Protein AF-A0AAV6NSJ4-F1 (afdb_monomer)

Organism: NCBI:txid37648

Solvent-accessible surface area (backbone atoms only — not comparable to full-atom values): 29567 Å² total; per-residue (Å²): 134,87,83,81,86,82,89,82,91,80,90,87,89,85,90,86,87,88,85,89,84,79,82,75,82,72,80,71,81,74,77,79,74,58,82,88,46,75,85,36,77,64,42,54,44,36,53,59,32,41,49,58,20,31,51,95,70,47,42,53,66,62,48,46,54,51,54,50,51,59,40,48,75,68,72,38,49,75,47,80,44,69,83,37,95,93,40,57,28,42,37,37,39,46,83,24,80,37,73,88,47,57,11,41,35,40,46,32,44,61,38,28,70,63,81,65,58,91,73,31,93,56,57,46,45,65,29,51,66,46,96,91,36,40,26,33,13,59,29,35,69,44,30,49,43,58,52,47,28,54,54,50,15,50,47,58,38,47,76,69,70,57,77,40,39,20,24,38,35,35,43,38,27,25,45,50,84,83,64,16,63,65,23,48,50,46,44,71,70,35,70,69,46,62,73,56,43,66,54,36,35,41,26,64,50,45,52,16,66,45,82,33,25,42,38,25,32,30,40,17,36,47,28,40,38,39,38,39,15,45,26,72,57,44,58,50,91,58,92,68,86,66,27,2,56,60,40,42,51,56,22,52,51,54,47,48,53,53,30,48,59,37,49,48,37,35,75,71,66,78,36,57,79,34,70,34,59,45,60,43,84,72,48,76,50,67,61,41,80,48,99,90,50,62,46,83,62,43,42,30,37,45,22,39,39,33,30,48,32,32,42,21,42,88,56,62,67,65,60,51,55,47,42,40,48,70,66,46,26,26,60,94,54,45,24,41,72,47,80,45,74,68,67,73,62,42,21,88,85,72,43,59,35,60,30,69,85,45,87,91,27,64,67,42,52,45,47,55,48,19,36,45,76,60,73,45,44,73,48,77,75,38,50,35,74,52,70,64,67,52,56,57,43,25,30,73,71,33,45,38,42,20,45,32,64,29,38,64,27,72,77,33,73,90,48,73,67,18,46,34,41,50,70,40,53,56,48,25,19,52,39,42,36,32,34,53,52,43,60,29,56,60,73,78,70,74,89,78,60,86,87,70,84,75,80,79,78,77,77,75,85,85,83,77,90,77,83,89,82,82,63,84,68,53,64,58,52,52,57,50,52,56,55,60,60,66,75,71,75,78,92,82,84,86,84,86,90,80,85,75,69,66,68,66,58,56,56,59,57,50,54,56,52,53,52,53,35,50,76,68,69,76,105

pLDDT: mean 83.37, std 24.89, range [26.81, 98.94]

InterPro domains:
  IPR002933 Peptidase M20 [PF01546] (105-437)
  IPR010159 N-acyl-L-amino-acid amidohydrolase [TIGR01880] (36-442)
  IPR011650 Peptidase M20, dimerisation domain [PF07687] (223-327)
  IPR052083 Aminoacylase-1 peptidase M20A [PTHR45892] (25-443)

Sequence (523 aa):
MANFRLHCRLFSLAVFLFLFSFSLSFSHSQYDDDESDQNSPISRFQHYLRIKTAHPDPDYASAVSFLESQALEIGLHTKILEFVPGKPLLLVTWNGLNPSLPSILLNSHMDSVPAEPSKWLYPPFSAVRTSDGKIFARGSQDDKCIAIQYLEAIRNLRSRNFVPDRTIHISYVPDEEIGGFDGAAKFVLSKEFKELNVGFMMDEGQASPGDEFRVFYADRSPWGLIIRAEGTPGHGSRMYDNSAMENLMKSVEIISKFRESQFDMVKAGEAANSEVISVNPVFVNAGIPSPTGFVMNMQPSEAEAGFDLRIPPTADPDAIRRRIVEEWAPARRNLTSQIIEKGPIRDYLGRPLLTMTNDSNPWWSVFKTAISDAGGKLSRPEILASTTDARFMRQLAIPVLGFSPMSNTPILLHEHNEFLKDTVFLRGIKIYESIISALSSFVADASLHPTKKMGLVIAGPPETYHSVAADQNSQALLKHFQRILAIHNKPQSSGGLQWLALRRMKQKGFAAECEKLRENGEL

Secondary structure (DSSP, 8-state):
------------S--SS-SS--------------GGGTTSHHHHHHHHHHS--BTTS--HHHHHHHHHHHHHHTT-EEEEEEEETTEEEEEEEE--S-TTSPEEEEEEE--B----GGG-SS-TTS-EEPTTSEEE-TTSSSSHHHHHHHHHHHHHHHHTT---SS-EEEEEES-GGGTSTTTHHHHHHSHHHHHTTEEEEEE-----SSSSBPEEEEEPEEEEEEEEEE---EETTS--TT-HHHHHHHHHHHHHHHHHHHHHHHHTTSS-TTTS-EEEEEEEEES-EETTEE-TTEE-SEEEEEEEEEE-TTS-HHHHHHHIIIIIS-GGGTEEEEEEE-S-SB-TTS-BSB---STT-HHHHHHHHHHHHTT--B---EEESS--THHHHHHTT--EEEE---TT----TTSTT-EEEHHHHHHHHHHHHHHHHHHHH----GGG----------PPPPPS-------THHHHHHHHHHHHHHTS----------SSSHHHHHHHHHHHHHHHHHHTT--

Structure (mmCIF, N/CA/C/O backbone):
data_AF-A0AAV6NSJ4-F1
#
_entry.id   AF-A0AAV6NSJ4-F1
#
loop_
_atom_site.group_PDB
_atom_site.id
_atom_site.type_symbol
_atom_site.label_atom_id
_atom_site.label_alt_id
_atom_site.label_comp_id
_atom_site.label_asym_id
_atom_site.label_entity_id
_atom_site.label_seq_id
_atom_site.pdbx_PDB_ins_code
_atom_site.Cartn_x
_atom_site.Cartn_y
_atom_site.Cartn_z
_atom_site.occupancy
_atom_site.B_iso_or_equiv
_atom_site.auth_seq_id
_atom_site.auth_comp_id
_atom_site.auth_asym_id
_atom_site.auth_atom_id
_atom_site.pdbx_PDB_model_num
ATOM 1 N N . MET A 1 1 ? -13.122 90.593 -29.651 1.00 34.59 1 MET A N 1
ATOM 2 C CA . MET A 1 1 ? -11.679 90.866 -29.800 1.00 34.59 1 MET A CA 1
ATOM 3 C C . MET A 1 1 ? -11.181 91.515 -28.519 1.00 34.59 1 MET A C 1
ATOM 5 O O . MET A 1 1 ? -11.802 92.468 -28.085 1.00 34.59 1 MET A O 1
ATOM 9 N N . ALA A 1 2 ? -10.089 90.970 -27.978 1.00 35.41 2 ALA A N 1
ATOM 10 C CA . ALA A 1 2 ? -9.140 91.568 -27.033 1.00 35.41 2 ALA A CA 1
ATOM 11 C C . ALA A 1 2 ? -9.579 91.961 -25.595 1.00 35.41 2 ALA A C 1
ATOM 13 O O . ALA A 1 2 ? -10.384 92.855 -25.378 1.00 35.41 2 ALA A O 1
ATOM 14 N N . ASN A 1 3 ? -8.830 91.363 -24.655 1.00 34.59 3 ASN A N 1
ATOM 15 C CA . ASN A 1 3 ? -8.268 91.931 -23.418 1.00 34.59 3 ASN A CA 1
ATOM 16 C C . ASN A 1 3 ? -9.013 91.829 -22.065 1.00 34.59 3 ASN A C 1
ATOM 18 O O . ASN A 1 3 ? -9.871 92.626 -21.725 1.00 34.59 3 ASN A O 1
ATOM 22 N N . PHE A 1 4 ? -8.512 90.882 -21.254 1.00 34.06 4 PHE A N 1
ATOM 23 C CA . PHE A 1 4 ? -7.755 91.113 -20.005 1.00 34.06 4 PHE A CA 1
ATOM 24 C C . PHE A 1 4 ? -8.428 91.808 -18.795 1.00 34.06 4 PHE A C 1
ATOM 26 O O . PHE A 1 4 ? -8.601 93.017 -18.800 1.00 34.06 4 PHE A O 1
ATOM 33 N N . ARG A 1 5 ? -8.539 91.024 -17.696 1.00 36.09 5 ARG A N 1
ATOM 34 C CA . ARG A 1 5 ? -8.570 91.386 -16.247 1.00 36.09 5 ARG A CA 1
ATOM 35 C C . ARG A 1 5 ? -9.778 92.255 -15.811 1.00 36.09 5 ARG A C 1
ATOM 37 O O . ARG A 1 5 ? -10.100 93.236 -16.443 1.00 36.09 5 ARG A O 1
ATOM 44 N N . LEU A 1 6 ? -10.496 92.019 -14.709 1.00 31.27 6 LEU A N 1
ATOM 45 C CA . LEU A 1 6 ? -10.024 91.825 -13.340 1.00 31.27 6 LEU A CA 1
ATOM 46 C C . LEU A 1 6 ? -11.241 91.544 -12.403 1.00 31.27 6 LEU A C 1
ATOM 48 O O . LEU A 1 6 ? -12.200 92.301 -12.408 1.00 31.27 6 LEU A O 1
ATOM 52 N N . HIS A 1 7 ? -11.126 90.507 -11.561 1.00 32.59 7 HIS A N 1
ATOM 53 C CA . HIS A 1 7 ? -11.713 90.328 -10.211 1.00 32.59 7 HIS A CA 1
ATOM 54 C C . HIS A 1 7 ? -13.239 90.171 -9.998 1.00 32.59 7 HIS A C 1
ATOM 56 O O . HIS A 1 7 ? -13.977 91.142 -9.905 1.00 32.59 7 HIS A O 1
ATOM 62 N N . CYS A 1 8 ? -13.640 88.959 -9.592 1.00 29.94 8 CYS A N 1
ATOM 63 C CA . CYS A 1 8 ? -14.343 88.782 -8.316 1.00 29.94 8 CYS A CA 1
ATOM 64 C C . CYS A 1 8 ? -13.943 87.451 -7.669 1.00 29.94 8 CYS A C 1
ATOM 66 O O . CYS A 1 8 ? -14.082 86.378 -8.247 1.00 29.94 8 CYS A O 1
ATOM 68 N N . ARG A 1 9 ? -13.366 87.570 -6.471 1.00 37.28 9 ARG A N 1
ATOM 69 C CA . ARG A 1 9 ? -13.017 86.483 -5.560 1.00 37.28 9 ARG A CA 1
ATOM 70 C C . ARG A 1 9 ? -14.305 85.909 -4.980 1.00 37.28 9 ARG A C 1
ATOM 72 O O . ARG A 1 9 ? -15.087 86.689 -4.455 1.00 37.28 9 ARG A O 1
ATOM 79 N N . LEU A 1 10 ? -14.465 84.591 -5.030 1.00 35.31 10 LEU A N 1
ATOM 80 C CA . LEU A 1 10 ? -15.089 83.706 -4.032 1.00 35.31 10 LEU A CA 1
ATOM 81 C C . LEU A 1 10 ? -15.206 82.318 -4.682 1.00 35.31 10 LEU A C 1
ATOM 83 O O . LEU A 1 10 ? -15.460 82.230 -5.875 1.00 35.31 10 LEU A O 1
ATOM 87 N N . PHE A 1 11 ? -15.013 81.262 -3.891 1.00 36.12 11 PHE A N 1
ATOM 88 C CA . PHE A 1 11 ? -15.000 79.839 -4.273 1.00 36.12 11 PHE A CA 1
ATOM 89 C C . PHE A 1 11 ? -13.683 79.267 -4.815 1.00 36.12 11 PHE A C 1
ATOM 91 O O . PHE A 1 11 ? -13.569 78.832 -5.954 1.00 36.12 11 PHE A O 1
ATOM 98 N N . SER A 1 12 ? -12.704 79.147 -3.919 1.00 35.31 12 SER A N 1
ATOM 99 C CA . SER A 1 12 ? -11.845 77.959 -3.894 1.00 35.31 12 SER A CA 1
ATOM 100 C C . SER A 1 12 ? -11.351 77.725 -2.469 1.00 35.31 12 SER A C 1
ATOM 102 O O . SER A 1 12 ? -10.347 78.299 -2.059 1.00 35.31 12 SER A O 1
ATOM 104 N N . LEU A 1 13 ? -12.113 76.948 -1.691 1.00 36.00 13 LEU A N 1
ATOM 105 C CA . LEU A 1 13 ? -11.605 76.173 -0.553 1.00 36.00 13 LEU A CA 1
ATOM 106 C C . LEU A 1 13 ? -12.641 75.105 -0.140 1.00 36.00 13 LEU A C 1
ATOM 108 O O . LEU A 1 13 ? -13.248 75.185 0.920 1.00 36.00 13 LEU A O 1
ATOM 112 N N . ALA A 1 14 ? -12.906 74.133 -1.017 1.00 38.50 14 ALA A N 1
ATOM 113 C CA . ALA A 1 14 ? -13.708 72.948 -0.679 1.00 38.50 14 ALA A CA 1
ATOM 114 C C . ALA A 1 14 ? -13.436 71.776 -1.646 1.00 38.50 14 ALA A C 1
ATOM 116 O O . ALA A 1 14 ? -14.364 71.212 -2.212 1.00 38.50 14 ALA A O 1
ATOM 117 N N . VAL A 1 15 ? -12.162 71.436 -1.898 1.00 41.00 15 VAL A N 1
ATOM 118 C CA . VAL A 1 15 ? -11.783 70.259 -2.724 1.00 41.00 15 VAL A CA 1
ATOM 119 C C . VAL A 1 15 ? -10.664 69.427 -2.068 1.00 41.00 15 VAL A C 1
ATOM 121 O O . VAL A 1 15 ? -9.891 68.753 -2.728 1.00 41.00 15 VAL A O 1
ATOM 124 N N . PHE A 1 16 ? -10.567 69.423 -0.740 1.00 37.34 16 PHE A N 1
ATOM 125 C CA . PHE A 1 16 ? -9.654 68.518 -0.030 1.00 37.34 16 PHE A CA 1
ATOM 126 C C . PHE A 1 16 ? -10.329 68.011 1.241 1.00 37.34 16 PHE A C 1
ATOM 128 O O . PHE A 1 16 ? -10.097 68.562 2.306 1.00 37.34 16 PHE A O 1
ATOM 135 N N . LEU A 1 17 ? -11.241 67.040 1.093 1.00 34.94 17 LEU A N 1
ATOM 136 C CA . LEU A 1 17 ? -11.725 66.095 2.123 1.00 34.94 17 LEU A CA 1
ATOM 137 C C . LEU A 1 17 ? -12.932 65.315 1.565 1.00 34.94 17 LEU A C 1
ATOM 139 O O . LEU A 1 17 ? -14.053 65.471 2.029 1.00 34.94 17 LEU A O 1
ATOM 143 N N . PHE A 1 18 ? -12.731 64.511 0.518 1.00 33.16 18 PHE A N 1
ATOM 144 C CA . PHE A 1 18 ? -13.742 63.532 0.081 1.00 33.16 18 PHE A CA 1
ATOM 145 C C . PHE A 1 18 ? -13.090 62.319 -0.600 1.00 33.16 18 PHE A C 1
ATOM 147 O O . PHE A 1 18 ? -13.441 61.920 -1.702 1.00 33.16 18 PHE A O 1
ATOM 154 N N . LEU A 1 19 ? -12.088 61.742 0.062 1.00 39.81 19 LEU A N 1
ATOM 155 C CA . LEU A 1 19 ? -11.528 60.430 -0.258 1.00 39.81 19 LEU A CA 1
ATOM 156 C C . LEU A 1 19 ? -11.140 59.777 1.070 1.00 39.81 19 LEU A C 1
ATOM 158 O O . LEU A 1 19 ? -10.073 60.093 1.578 1.00 39.81 19 LEU A O 1
ATOM 162 N N . PHE A 1 20 ? -12.046 58.974 1.644 1.00 42.75 20 PHE A N 1
ATOM 163 C CA . PHE A 1 20 ? -11.822 57.806 2.526 1.00 42.75 20 PHE A CA 1
ATOM 164 C C . PHE A 1 20 ? -13.039 57.547 3.432 1.00 42.75 20 PHE A C 1
ATOM 166 O O . PHE A 1 20 ? -12.993 57.786 4.634 1.00 42.75 20 PHE A O 1
ATOM 173 N N . SER A 1 21 ? -14.149 57.054 2.874 1.00 39.16 21 SER A N 1
ATOM 174 C CA . SER A 1 21 ? -15.141 56.253 3.625 1.00 39.16 21 SER A CA 1
ATOM 175 C C . SER A 1 21 ? -16.057 55.512 2.641 1.00 39.16 21 SER A C 1
ATOM 177 O O . SER A 1 21 ? -17.214 55.860 2.447 1.00 39.16 21 SER A O 1
ATOM 179 N N . PHE A 1 22 ? -15.519 54.499 1.964 1.00 35.50 22 PHE A N 1
ATOM 180 C CA . PHE A 1 22 ? -16.344 53.471 1.326 1.00 35.50 22 PHE A CA 1
ATOM 181 C C . PHE A 1 22 ? -15.925 52.138 1.938 1.00 35.50 22 PHE A C 1
ATOM 183 O O . PHE A 1 22 ? -15.050 51.435 1.438 1.00 35.50 22 PHE A O 1
ATOM 190 N N . SER A 1 23 ? -16.482 51.851 3.111 1.00 33.50 23 SER A N 1
ATOM 191 C CA . SER A 1 23 ? -16.451 50.525 3.712 1.00 33.50 23 SER A CA 1
ATOM 192 C C . SER A 1 23 ? -17.255 49.592 2.811 1.00 33.50 23 SER A C 1
ATOM 194 O O . SER A 1 23 ? -18.483 49.582 2.854 1.00 33.50 23 SER A O 1
ATOM 196 N N . LEU A 1 24 ? -16.555 48.832 1.965 1.00 34.19 24 LEU A N 1
ATOM 197 C CA . LEU A 1 24 ? -17.108 47.621 1.376 1.00 34.19 24 LEU A CA 1
ATOM 198 C C . LEU A 1 24 ? -17.441 46.665 2.524 1.00 34.19 24 LEU A C 1
ATOM 200 O O . LEU A 1 24 ? -16.547 46.121 3.170 1.00 34.19 24 LEU A O 1
ATOM 204 N N . SER A 1 25 ? -18.730 46.448 2.758 1.00 31.14 25 SER A N 1
ATOM 205 C CA . SER A 1 25 ? -19.222 45.276 3.469 1.00 31.14 25 SER A CA 1
ATOM 206 C C . SER A 1 25 ? -18.908 44.045 2.618 1.00 31.14 25 SER A C 1
ATOM 208 O O . SER A 1 25 ? -19.702 43.630 1.781 1.00 31.14 25 SER A O 1
ATOM 210 N N . PHE A 1 26 ? -17.716 43.481 2.798 1.00 33.16 26 PHE A N 1
ATOM 211 C CA . PHE A 1 26 ? -17.466 42.095 2.433 1.00 33.16 26 PHE A CA 1
ATOM 212 C C . PHE A 1 26 ? -18.262 41.241 3.418 1.00 33.16 26 PHE A C 1
ATOM 214 O O . PHE A 1 26 ? -17.913 41.156 4.595 1.00 33.16 26 PHE A O 1
ATOM 221 N N . SER A 1 27 ? -19.346 40.627 2.950 1.00 32.28 27 SER A N 1
ATOM 222 C CA . SER A 1 27 ? -19.932 39.472 3.620 1.00 32.28 27 SER A CA 1
ATOM 223 C C . SER A 1 27 ? -18.871 38.373 3.639 1.00 32.28 27 SER A C 1
ATOM 225 O O . SER A 1 27 ? -18.702 37.640 2.669 1.00 32.28 27 SER A O 1
ATOM 227 N N . HIS A 1 28 ? -18.106 38.299 4.728 1.00 34.16 28 HIS A N 1
ATOM 228 C CA . HIS A 1 28 ? -17.447 37.063 5.118 1.00 34.16 28 HIS A CA 1
ATOM 229 C C . HIS A 1 28 ? -18.562 36.026 5.250 1.00 34.16 28 HIS A C 1
ATOM 231 O O . HIS A 1 28 ? -19.435 36.181 6.105 1.00 34.16 28 HIS A O 1
ATOM 237 N N . SER A 1 29 ? -18.568 34.997 4.398 1.00 32.06 29 SER A N 1
ATOM 238 C CA . SER A 1 29 ? -19.269 33.772 4.762 1.00 32.06 29 SER A CA 1
ATOM 239 C C . SER A 1 29 ? -18.525 33.234 5.975 1.00 32.06 29 SER A C 1
ATOM 241 O O . SER A 1 29 ? -17.437 32.668 5.864 1.00 32.06 29 SER A O 1
ATOM 243 N N . GLN A 1 30 ? -19.074 33.534 7.139 1.00 32.44 30 GLN A N 1
ATOM 244 C CA . GLN A 1 30 ? -18.747 32.890 8.386 1.00 32.44 30 GLN A CA 1
ATOM 245 C C . GLN A 1 30 ? -19.006 31.400 8.135 1.00 32.44 30 GLN A C 1
ATOM 247 O O . GLN A 1 30 ? -20.148 30.978 7.974 1.00 32.44 30 GLN A O 1
ATOM 252 N N . TYR A 1 31 ? -17.933 30.636 7.921 1.00 39.75 31 TYR A N 1
ATOM 253 C CA . TYR A 1 31 ? -18.001 29.195 8.092 1.00 39.75 31 TYR A CA 1
ATOM 254 C C . TYR A 1 31 ? -18.308 29.021 9.573 1.00 39.75 31 TYR A C 1
ATOM 256 O O . TYR A 1 31 ? -17.450 29.281 10.415 1.00 39.75 31 TYR A O 1
ATOM 264 N N . ASP A 1 32 ? -19.568 28.722 9.871 1.00 34.66 32 ASP A N 1
ATOM 265 C CA . ASP A 1 32 ? -19.995 28.258 11.181 1.00 34.66 32 ASP A CA 1
ATOM 266 C C . ASP A 1 32 ? -19.288 26.918 11.431 1.00 34.66 32 ASP A C 1
ATOM 268 O O . ASP A 1 32 ? -19.808 25.849 11.116 1.00 34.66 32 ASP A O 1
ATOM 272 N N . ASP A 1 33 ? -18.055 26.982 11.940 1.00 41.09 33 ASP A N 1
ATOM 273 C CA . ASP A 1 33 ? -17.472 25.890 12.709 1.00 41.09 33 ASP A CA 1
ATOM 274 C C . ASP A 1 33 ? -18.319 25.792 13.981 1.00 41.09 33 ASP A C 1
ATOM 276 O O . ASP A 1 33 ? -18.127 26.527 14.950 1.00 41.09 33 ASP A O 1
ATOM 280 N N . ASP A 1 34 ? -19.332 24.933 13.925 1.00 40.84 34 ASP A N 1
ATOM 281 C CA . ASP A 1 34 ? -20.149 24.534 15.061 1.00 40.84 34 ASP A CA 1
ATOM 282 C C . ASP A 1 34 ? -19.202 24.090 16.196 1.00 40.84 34 ASP A C 1
ATOM 284 O O . ASP A 1 34 ? -18.501 23.079 16.086 1.00 40.84 34 ASP A O 1
ATOM 288 N N . GLU A 1 35 ? -19.126 24.868 17.285 1.00 43.84 35 GLU A N 1
ATOM 289 C CA . GLU A 1 35 ? -18.256 24.607 18.448 1.00 43.84 35 GLU A CA 1
ATOM 290 C C . GLU A 1 35 ? -18.490 23.210 19.063 1.00 43.84 35 GLU A C 1
ATOM 292 O O . GLU A 1 35 ? -17.653 22.715 19.820 1.00 43.84 35 GLU A O 1
ATOM 297 N N . SER A 1 36 ? -19.590 22.537 18.707 1.00 47.50 36 SER A N 1
ATOM 298 C CA . SER A 1 36 ? -19.893 21.164 19.111 1.00 47.50 36 SER A CA 1
ATOM 299 C C . SER A 1 36 ? -19.074 20.069 18.393 1.00 47.50 36 SER A C 1
ATOM 301 O O . SER A 1 36 ? -19.059 18.933 18.872 1.00 47.50 36 SER A O 1
ATOM 303 N N . ASP A 1 37 ? -18.343 20.380 17.310 1.00 58.97 37 ASP A N 1
ATOM 304 C CA . ASP A 1 37 ? -17.641 19.390 16.463 1.00 58.97 37 ASP A CA 1
ATOM 305 C C . ASP A 1 37 ? -16.122 19.276 16.738 1.00 58.97 37 ASP A C 1
ATOM 307 O O . ASP A 1 37 ? -15.435 18.434 16.157 1.00 58.97 37 ASP A O 1
ATOM 311 N N . GLN A 1 38 ? -15.548 20.078 17.649 1.00 65.06 38 GLN A N 1
ATOM 312 C CA . GLN A 1 38 ? -14.081 20.156 17.800 1.00 65.06 38 GLN A CA 1
ATOM 313 C C . GLN A 1 38 ? -13.405 18.842 18.234 1.00 65.06 38 GLN A C 1
ATOM 315 O O . GLN A 1 38 ? -12.221 18.650 17.956 1.00 65.06 38 GLN A O 1
ATOM 320 N N . ASN A 1 39 ? -14.139 17.900 18.833 1.00 84.31 39 ASN A N 1
ATOM 321 C CA . ASN A 1 39 ? -13.609 16.596 19.247 1.00 84.31 39 ASN A CA 1
ATOM 322 C C . ASN A 1 39 ? -14.351 15.404 18.616 1.00 84.31 39 ASN A C 1
ATOM 324 O O . ASN A 1 39 ? -14.533 14.362 19.258 1.00 84.31 39 ASN A O 1
ATOM 328 N N . SER A 1 40 ? -14.808 15.532 17.372 1.00 96.00 40 SER A N 1
ATOM 329 C CA . SER A 1 40 ? -15.401 14.416 16.636 1.00 96.00 40 SER A CA 1
ATOM 330 C C . SER A 1 40 ? -14.346 13.549 15.932 1.00 96.00 40 SER A C 1
ATOM 332 O O . SER A 1 40 ? -13.199 13.965 15.745 1.00 96.00 40 SER A O 1
ATOM 334 N N . PRO A 1 41 ? -14.710 12.329 15.489 1.00 98.00 41 PRO A N 1
ATOM 335 C CA . PRO A 1 41 ? -13.838 11.534 14.626 1.00 98.00 41 PRO A CA 1
ATOM 336 C C . PRO A 1 41 ? -13.416 12.286 13.353 1.00 98.00 41 PRO A C 1
ATOM 338 O O . PRO A 1 41 ? -12.306 12.097 12.860 1.00 98.00 41 PRO A O 1
ATOM 341 N N . ILE A 1 42 ? -14.290 13.156 12.829 1.00 98.44 42 ILE A N 1
ATOM 342 C CA . ILE A 1 42 ? -14.028 13.950 11.625 1.00 98.44 42 ILE A CA 1
ATOM 343 C C . ILE A 1 42 ? -13.006 15.051 11.904 1.00 98.44 42 ILE A C 1
ATOM 345 O O . ILE A 1 42 ? -12.067 15.200 11.121 1.00 98.44 42 ILE A O 1
ATOM 349 N N . SER A 1 43 ? -13.120 15.771 13.025 1.00 98.00 43 SER A N 1
ATOM 350 C CA . SER A 1 43 ? -12.156 16.824 13.364 1.00 98.00 43 SER A CA 1
ATOM 351 C C . SER A 1 43 ? -10.747 16.257 13.578 1.00 98.00 43 SER A C 1
ATOM 353 O O . SER A 1 43 ? -9.772 16.822 13.074 1.00 98.00 43 SER A O 1
ATOM 355 N N . ARG A 1 44 ? -10.629 15.089 14.230 1.00 98.44 44 ARG A N 1
ATOM 356 C CA . ARG A 1 44 ? -9.356 14.364 14.393 1.00 98.44 44 ARG A CA 1
ATOM 357 C C . ARG A 1 44 ? -8.776 13.903 13.060 1.00 98.44 44 ARG A C 1
ATOM 359 O O . ARG A 1 44 ? -7.577 14.055 12.833 1.00 98.44 44 ARG A O 1
ATOM 366 N N . PHE A 1 45 ? -9.618 13.406 12.157 1.00 98.75 45 PHE A N 1
ATOM 367 C CA . PHE A 1 45 ? -9.185 13.038 10.812 1.00 98.75 45 PHE A CA 1
ATOM 368 C C . PHE A 1 45 ? -8.680 14.248 10.018 1.00 98.75 45 PHE A C 1
ATOM 370 O O . PHE A 1 45 ? -7.574 14.213 9.481 1.00 98.75 45 PHE A O 1
ATOM 377 N N . GLN A 1 46 ? -9.422 15.358 10.012 1.00 98.75 46 GLN A N 1
ATOM 378 C CA . GLN A 1 46 ? -8.985 16.595 9.362 1.00 98.75 46 GLN A CA 1
ATOM 379 C C . GLN A 1 46 ? -7.693 17.151 9.973 1.00 98.75 46 GLN A C 1
ATOM 381 O O . GLN A 1 46 ? -6.852 17.660 9.236 1.00 98.75 46 GLN A O 1
ATOM 386 N N . HIS A 1 47 ? -7.503 17.047 11.294 1.00 98.62 47 HIS A N 1
ATOM 387 C CA . HIS A 1 47 ? -6.243 17.424 11.937 1.00 98.62 47 HIS A CA 1
ATOM 388 C C . HIS A 1 47 ? -5.088 16.597 11.369 1.00 98.62 47 HIS A C 1
ATOM 390 O O . HIS A 1 47 ? -4.107 17.168 10.894 1.00 98.62 47 HIS A O 1
ATOM 396 N N . TYR A 1 48 ? -5.219 15.269 11.342 1.00 98.81 48 TYR A N 1
ATOM 397 C CA . TYR A 1 48 ? -4.142 14.407 10.863 1.00 98.81 48 TYR A CA 1
ATOM 398 C C . TYR A 1 48 ? -3.804 14.634 9.380 1.00 98.81 48 TYR A C 1
ATOM 400 O O . TYR A 1 48 ? -2.631 14.642 8.996 1.00 98.81 48 TYR A O 1
ATOM 408 N N . LEU A 1 49 ? -4.819 14.907 8.555 1.00 98.81 49 LEU A N 1
ATOM 409 C CA . LEU A 1 49 ? -4.659 15.260 7.140 1.00 98.81 49 LEU A CA 1
ATOM 410 C C . LEU A 1 49 ? -3.903 16.579 6.918 1.00 98.81 49 LEU A C 1
ATOM 412 O O . LEU A 1 49 ? -3.229 16.734 5.902 1.00 98.81 49 LEU A O 1
ATOM 416 N N . ARG A 1 50 ? -3.987 17.528 7.858 1.00 98.75 50 ARG A N 1
ATOM 417 C CA . ARG A 1 50 ? -3.264 18.809 7.769 1.00 98.75 50 ARG A CA 1
ATOM 418 C C . ARG A 1 50 ? -1.777 18.688 8.074 1.00 98.75 50 ARG A C 1
ATOM 420 O O . ARG A 1 50 ? -1.005 19.563 7.686 1.00 98.75 50 ARG A O 1
ATOM 427 N N . ILE A 1 51 ? -1.360 17.613 8.741 1.00 98.75 51 ILE A N 1
ATOM 428 C CA . ILE A 1 51 ? 0.056 17.345 8.987 1.00 98.75 51 ILE A CA 1
ATOM 429 C C . ILE A 1 51 ? 0.691 16.899 7.669 1.00 98.75 51 ILE A C 1
ATOM 431 O O . ILE A 1 51 ? 0.310 15.882 7.092 1.00 98.75 51 ILE A O 1
ATOM 435 N N . LYS A 1 52 ? 1.655 17.665 7.160 1.00 98.31 52 LYS A N 1
ATOM 436 C CA . LYS A 1 52 ? 2.256 17.410 5.849 1.00 98.31 52 LYS A CA 1
ATOM 437 C C . LYS A 1 52 ? 3.341 16.335 5.946 1.00 98.31 52 LYS A C 1
ATOM 439 O O . LYS A 1 52 ? 4.506 16.639 6.169 1.00 98.31 52 LYS A O 1
ATOM 444 N N . THR A 1 53 ? 2.966 15.088 5.695 1.00 98.25 53 THR A N 1
ATOM 445 C CA . THR A 1 53 ? 3.882 13.936 5.633 1.00 98.25 53 THR A CA 1
ATOM 446 C C . THR A 1 53 ? 4.172 13.494 4.198 1.00 98.25 53 THR A C 1
ATOM 448 O O . THR A 1 53 ? 4.409 12.320 3.942 1.00 98.25 53 THR A O 1
ATOM 451 N N . ALA A 1 54 ? 4.130 14.418 3.237 1.00 98.19 54 ALA A N 1
ATOM 452 C CA . ALA A 1 54 ? 4.435 14.089 1.850 1.00 98.19 54 ALA A CA 1
ATOM 453 C C . ALA A 1 54 ? 5.936 14.138 1.563 1.00 98.19 54 ALA A C 1
ATOM 455 O O . ALA A 1 54 ? 6.616 15.086 1.967 1.00 98.19 54 ALA A O 1
ATOM 456 N N . HIS A 1 55 ? 6.423 13.159 0.802 1.00 97.75 55 HIS A N 1
ATOM 457 C CA . HIS A 1 55 ? 7.806 13.128 0.321 1.00 97.75 55 HIS A CA 1
ATOM 458 C C . HIS A 1 55 ? 8.159 14.377 -0.511 1.00 97.75 55 HIS A C 1
ATOM 460 O O . HIS A 1 55 ? 7.279 14.979 -1.139 1.00 97.75 55 HIS A O 1
ATOM 466 N N . PRO A 1 56 ? 9.442 14.789 -0.549 1.00 96.94 56 PRO A N 1
ATOM 467 C CA . PRO A 1 56 ? 10.617 14.139 0.052 1.00 96.94 56 PRO A CA 1
ATOM 468 C C . PRO A 1 56 ? 10.879 14.483 1.530 1.00 96.94 56 PRO A C 1
ATOM 470 O O . PRO A 1 56 ? 11.752 13.869 2.134 1.00 96.94 56 PRO A O 1
ATOM 473 N N . ASP A 1 57 ? 10.137 15.432 2.109 1.00 96.50 57 ASP A N 1
ATOM 474 C CA . ASP A 1 57 ? 10.383 15.968 3.457 1.00 96.50 57 ASP A CA 1
ATOM 475 C C . ASP A 1 57 ? 9.156 15.769 4.374 1.00 96.50 57 ASP A C 1
ATOM 477 O O . ASP A 1 57 ? 8.488 16.745 4.740 1.00 96.50 57 ASP A O 1
ATOM 481 N N . PRO A 1 58 ? 8.793 14.519 4.714 1.00 97.81 58 PRO A N 1
ATOM 482 C CA . PRO A 1 58 ? 7.627 14.236 5.542 1.00 97.81 58 PRO A CA 1
ATOM 483 C C . PRO A 1 58 ? 7.805 14.743 6.9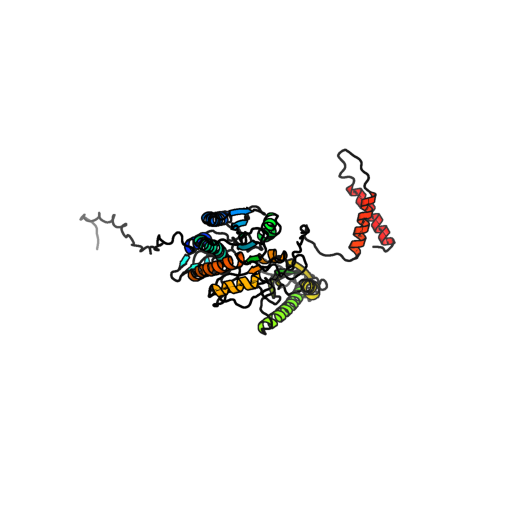84 1.00 97.81 58 PRO A C 1
ATOM 485 O O . PRO A 1 58 ? 8.789 14.431 7.654 1.00 97.81 58 PRO A O 1
ATOM 488 N N . ASP A 1 59 ? 6.813 15.469 7.512 1.00 98.50 59 ASP A N 1
ATOM 489 C CA . ASP A 1 59 ? 6.753 15.868 8.926 1.00 98.50 59 ASP A CA 1
ATOM 490 C C . ASP A 1 59 ? 6.306 14.702 9.828 1.00 98.50 59 ASP A C 1
ATOM 492 O O . ASP A 1 59 ? 5.204 14.679 10.391 1.00 98.50 59 ASP A O 1
ATOM 496 N N . TYR A 1 60 ? 7.169 13.690 9.946 1.00 98.56 60 TYR A N 1
ATOM 497 C CA . TYR A 1 60 ? 6.914 12.531 10.800 1.00 98.56 60 TYR A CA 1
ATOM 498 C C . TYR A 1 60 ? 6.838 12.898 12.285 1.00 98.56 60 TYR A C 1
ATOM 500 O O . TYR A 1 60 ? 6.111 12.249 13.032 1.00 98.56 60 TYR A O 1
ATOM 508 N N . ALA A 1 61 ? 7.556 13.934 12.729 1.00 98.38 61 ALA A N 1
ATOM 509 C CA . ALA A 1 61 ? 7.566 14.344 14.130 1.00 98.38 61 ALA A CA 1
ATOM 510 C C . ALA A 1 61 ? 6.173 14.799 14.590 1.00 98.38 61 ALA A C 1
ATOM 512 O O . ALA A 1 61 ? 5.669 14.307 15.604 1.00 98.38 61 ALA A O 1
ATOM 513 N N . SER A 1 62 ? 5.517 15.673 13.819 1.00 98.69 62 SER A N 1
ATOM 514 C CA . SER A 1 62 ? 4.144 16.096 14.113 1.00 98.69 62 SER A CA 1
ATOM 515 C C . SER A 1 62 ? 3.155 14.937 13.993 1.00 98.69 62 SER A C 1
ATOM 517 O O . SER A 1 62 ? 2.251 14.821 14.819 1.00 98.69 62 SER A O 1
ATOM 519 N N . ALA A 1 63 ? 3.331 14.052 13.005 1.00 98.75 63 ALA A N 1
ATOM 520 C CA . ALA A 1 63 ? 2.463 12.889 12.818 1.00 98.75 63 ALA A CA 1
ATOM 521 C C . ALA A 1 63 ? 2.522 11.923 14.010 1.00 98.75 63 ALA A C 1
ATOM 523 O O . ALA A 1 63 ? 1.479 11.561 14.555 1.00 98.75 63 ALA A O 1
ATOM 524 N N . VAL A 1 64 ? 3.731 11.563 14.453 1.00 98.88 64 VAL A N 1
ATOM 525 C CA . VAL A 1 64 ? 3.952 10.715 15.630 1.00 98.88 64 VAL A CA 1
ATOM 526 C C . VAL A 1 64 ? 3.399 11.383 16.881 1.00 98.88 64 VAL A C 1
ATOM 528 O O . VAL A 1 64 ? 2.655 10.740 17.614 1.00 98.88 64 VAL A O 1
ATOM 531 N N . SER A 1 65 ? 3.690 12.669 17.103 1.00 98.81 65 SER A N 1
ATOM 532 C CA . SER A 1 65 ? 3.185 13.400 18.272 1.00 98.81 65 SER A CA 1
ATOM 533 C C . SER A 1 65 ? 1.654 13.419 18.319 1.00 98.81 65 SER A C 1
ATOM 535 O O . SER A 1 65 ? 1.060 13.154 19.367 1.00 98.81 65 SER A O 1
ATOM 537 N N . PHE A 1 66 ? 1.005 13.668 17.178 1.00 98.81 66 PHE A N 1
ATOM 538 C CA . PHE A 1 66 ? -0.448 13.640 17.077 1.00 98.81 66 PHE A CA 1
ATOM 539 C C . PHE A 1 66 ? -1.000 12.241 17.380 1.00 98.81 66 PHE A C 1
ATOM 541 O O . PHE A 1 66 ? -1.790 12.097 18.311 1.00 98.81 66 PHE A O 1
ATOM 548 N N . LEU A 1 67 ? -0.565 11.205 16.658 1.00 98.88 67 LEU A N 1
ATOM 549 C CA . LEU A 1 67 ? -1.078 9.838 16.820 1.00 98.88 67 LEU A CA 1
ATOM 550 C C . LEU A 1 67 ? -0.802 9.266 18.218 1.00 98.88 67 LEU A C 1
ATOM 552 O O . LEU A 1 67 ? -1.667 8.605 18.796 1.00 98.88 67 LEU A O 1
ATOM 556 N N . GLU A 1 68 ? 0.369 9.554 18.788 1.00 98.81 68 GLU A N 1
ATOM 557 C CA . GLU A 1 68 ? 0.711 9.182 20.159 1.00 98.81 68 GLU A CA 1
ATOM 558 C C . GLU A 1 68 ? -0.239 9.846 21.158 1.00 98.81 68 GLU A C 1
ATOM 560 O O . GLU A 1 68 ? -0.787 9.155 22.016 1.00 98.81 68 GLU A O 1
ATOM 565 N N . SER A 1 69 ? -0.516 11.148 21.014 1.00 98.62 69 SER A N 1
ATOM 566 C CA . SER A 1 69 ? -1.472 11.837 21.891 1.00 98.62 69 SER A CA 1
ATOM 567 C C . SER A 1 69 ? -2.863 11.194 21.844 1.00 98.62 69 SER A C 1
ATOM 569 O O . SER A 1 69 ? -3.471 10.970 22.890 1.00 98.62 69 SER A O 1
ATOM 571 N N . GLN A 1 70 ? -3.331 10.815 20.648 1.00 98.62 70 GLN A N 1
ATOM 572 C CA . GLN A 1 70 ? -4.629 10.168 20.458 1.00 98.62 70 GLN A CA 1
ATOM 573 C C . GLN A 1 70 ? -4.682 8.777 21.098 1.00 98.62 70 GLN A C 1
ATOM 575 O O . GLN A 1 70 ? -5.695 8.409 21.689 1.00 98.62 70 GLN A O 1
ATOM 580 N N . ALA A 1 71 ? -3.596 8.006 21.007 1.00 98.81 71 ALA A N 1
ATOM 581 C CA . ALA A 1 71 ? -3.484 6.689 21.625 1.00 98.81 71 ALA A CA 1
ATOM 582 C C . ALA A 1 71 ? -3.413 6.761 23.162 1.00 98.81 71 ALA A C 1
ATOM 584 O O . ALA A 1 71 ? -4.082 5.985 23.853 1.00 98.81 71 ALA A O 1
ATOM 585 N N . LEU A 1 72 ? -2.632 7.701 23.704 1.00 98.62 72 LEU A N 1
ATOM 586 C CA . LEU A 1 72 ? -2.492 7.909 25.148 1.00 98.62 72 LEU A CA 1
ATOM 587 C C . LEU A 1 72 ? -3.808 8.367 25.788 1.00 98.62 72 LEU A C 1
ATOM 589 O O . LEU A 1 72 ? -4.160 7.886 26.865 1.00 98.62 72 LEU A O 1
ATOM 593 N N . GLU A 1 73 ? -4.569 9.233 25.113 1.00 97.56 73 GLU A N 1
ATOM 594 C CA . GLU A 1 73 ? -5.877 9.720 25.575 1.00 97.56 73 GLU A CA 1
ATOM 595 C C . GLU A 1 73 ? -6.871 8.575 25.843 1.00 97.56 73 GLU A C 1
ATOM 597 O O . GLU A 1 73 ? -7.648 8.624 26.795 1.00 97.56 73 GLU A O 1
ATOM 602 N N . ILE A 1 74 ? -6.816 7.506 25.042 1.00 97.25 74 ILE A N 1
ATOM 603 C CA . ILE A 1 74 ? -7.670 6.318 25.201 1.00 97.25 74 ILE A CA 1
ATOM 604 C C . ILE A 1 74 ? -7.018 5.211 26.040 1.00 97.25 74 ILE A C 1
ATOM 606 O O . ILE A 1 74 ? -7.551 4.103 26.126 1.00 97.25 74 ILE A O 1
ATOM 610 N N . GLY A 1 75 ? -5.896 5.504 26.704 1.00 97.56 75 GLY A N 1
ATOM 611 C CA . GLY A 1 75 ? -5.233 4.603 27.645 1.00 97.56 75 GLY A CA 1
ATOM 612 C C . GLY A 1 75 ? -4.524 3.421 26.983 1.00 97.56 75 GLY A C 1
ATOM 613 O O . GLY A 1 75 ? -4.558 2.312 27.527 1.00 97.56 75 GLY A O 1
ATOM 614 N N . LEU A 1 76 ? -3.933 3.633 25.804 1.00 98.56 76 LEU A N 1
ATOM 615 C CA . LEU A 1 76 ? -3.047 2.670 25.145 1.00 98.56 76 LEU A CA 1
ATOM 616 C C . LEU A 1 76 ? -1.581 2.951 25.478 1.00 98.56 76 LEU A C 1
ATOM 618 O O . LEU A 1 76 ? -1.212 4.063 25.849 1.00 98.56 76 LEU A O 1
ATOM 622 N N . HIS A 1 77 ? -0.736 1.933 25.330 1.00 98.50 77 HIS A N 1
ATOM 623 C CA . HIS A 1 77 ? 0.709 2.076 25.499 1.00 98.50 77 HIS A CA 1
ATOM 624 C C . HIS A 1 77 ? 1.368 2.432 24.170 1.00 98.50 77 HIS A C 1
ATOM 626 O O . HIS A 1 77 ? 1.001 1.861 23.145 1.00 98.50 77 HIS A O 1
ATOM 632 N N . THR A 1 78 ? 2.365 3.313 24.189 1.00 98.81 78 THR A N 1
ATOM 633 C CA . THR A 1 78 ? 3.109 3.725 22.994 1.00 98.81 78 THR A CA 1
ATOM 634 C C . THR A 1 78 ? 4.603 3.449 23.138 1.00 98.81 78 THR A C 1
ATOM 636 O O . THR A 1 78 ? 5.155 3.432 24.241 1.00 98.81 78 THR A O 1
ATOM 639 N N . LYS A 1 79 ? 5.265 3.189 22.010 1.00 98.62 79 LYS A N 1
ATOM 640 C CA . LYS A 1 79 ? 6.721 3.104 21.890 1.00 98.62 79 LYS A CA 1
ATOM 641 C C . LYS A 1 79 ? 7.132 3.638 20.524 1.00 98.62 79 LYS A C 1
ATOM 643 O O . LYS A 1 79 ? 6.658 3.146 19.506 1.00 98.62 79 LYS A O 1
ATOM 648 N N . ILE A 1 80 ? 8.044 4.600 20.506 1.00 98.69 80 ILE A N 1
ATOM 649 C CA . ILE A 1 80 ? 8.657 5.095 19.271 1.00 98.69 80 ILE A CA 1
ATOM 650 C C . ILE A 1 80 ? 9.921 4.271 19.010 1.00 98.69 80 ILE A C 1
ATOM 652 O O . ILE A 1 80 ? 10.764 4.114 19.896 1.00 98.69 80 ILE A O 1
ATOM 656 N N . LEU A 1 81 ? 10.031 3.711 17.810 1.00 98.38 81 LEU A N 1
ATOM 657 C CA . LEU A 1 81 ? 11.198 2.987 17.316 1.00 98.38 81 LEU A CA 1
ATOM 658 C C . LEU A 1 81 ? 11.826 3.783 16.178 1.00 98.38 81 LEU A C 1
ATOM 660 O O . LEU A 1 81 ? 11.116 4.350 15.358 1.00 98.38 81 LEU A O 1
ATOM 664 N N . GLU A 1 82 ? 13.150 3.799 16.094 1.00 96.62 82 GLU A N 1
ATOM 665 C CA . GLU A 1 82 ? 13.857 4.496 15.022 1.00 96.62 82 GLU A CA 1
ATOM 666 C C . GLU A 1 82 ? 14.986 3.602 14.506 1.00 96.62 82 GLU A C 1
ATOM 668 O O . GLU A 1 82 ? 16.004 3.402 15.169 1.00 96.62 82 GLU A O 1
ATOM 673 N N . PHE A 1 83 ? 14.778 3.009 13.327 1.00 97.00 83 PHE A N 1
ATOM 674 C CA . PHE A 1 83 ? 15.773 2.151 12.671 1.00 97.00 83 PHE A CA 1
ATOM 675 C C . PHE A 1 83 ? 16.693 2.939 11.735 1.00 97.00 83 PHE A C 1
ATOM 677 O O . PHE A 1 83 ? 17.789 2.480 11.403 1.00 97.00 83 PHE A O 1
ATOM 684 N N . VAL A 1 84 ? 16.238 4.115 11.301 1.00 97.38 84 VAL A N 1
ATOM 685 C CA . VAL A 1 84 ? 16.986 5.084 10.500 1.00 97.38 84 VAL A CA 1
ATOM 686 C C . VAL A 1 84 ? 16.703 6.476 11.051 1.00 97.38 84 VAL A C 1
ATOM 688 O O . VAL A 1 84 ? 15.531 6.792 11.253 1.00 97.38 84 VAL A O 1
ATOM 691 N N . PRO A 1 85 ? 17.736 7.314 11.261 1.00 96.94 85 PRO A N 1
ATOM 692 C CA . PRO A 1 85 ? 17.544 8.680 11.728 1.00 96.94 85 PRO A CA 1
ATOM 693 C C . PRO A 1 85 ? 16.533 9.458 10.875 1.00 96.94 85 PRO A C 1
ATOM 695 O O . PRO A 1 85 ? 16.649 9.491 9.649 1.00 96.94 85 PRO A O 1
ATOM 698 N N . GLY A 1 86 ? 15.565 10.096 11.527 1.00 95.88 86 GLY A N 1
ATOM 699 C CA . GLY A 1 86 ? 14.505 10.886 10.903 1.00 95.88 86 GLY A CA 1
ATOM 700 C C . GLY A 1 86 ? 13.297 10.082 10.417 1.00 95.88 86 GLY A C 1
ATOM 701 O O . GLY A 1 86 ? 12.380 10.680 9.862 1.00 95.88 86 GLY A O 1
ATOM 702 N N . LYS A 1 87 ? 13.265 8.758 10.620 1.00 97.69 87 LYS A N 1
ATOM 703 C CA . LYS A 1 87 ? 12.181 7.868 10.166 1.00 97.69 87 LYS A CA 1
ATOM 704 C C . LYS A 1 87 ? 11.622 7.060 11.343 1.00 97.69 87 LYS A C 1
ATOM 706 O O . LYS A 1 87 ? 11.948 5.877 11.495 1.00 97.69 87 LYS A O 1
ATOM 711 N N . PRO A 1 88 ? 10.832 7.698 12.224 1.00 98.31 88 PRO A N 1
ATOM 712 C CA . PRO A 1 88 ? 10.262 7.026 13.380 1.00 98.31 88 PRO A CA 1
ATOM 713 C C . PRO A 1 88 ? 9.126 6.082 12.970 1.00 98.31 88 PRO A C 1
ATOM 715 O O . PRO A 1 88 ? 8.355 6.369 12.060 1.00 98.31 88 PRO A O 1
ATOM 718 N N . LEU A 1 89 ? 8.990 4.984 13.704 1.00 98.69 89 LEU A N 1
ATOM 719 C CA . LEU A 1 89 ? 7.837 4.092 13.711 1.00 98.69 89 LEU A CA 1
ATOM 720 C C . LEU A 1 89 ? 7.163 4.216 15.078 1.00 98.69 89 LEU A C 1
ATOM 722 O O . LEU A 1 89 ? 7.800 3.985 16.107 1.00 98.69 89 LEU A O 1
ATOM 726 N N . LEU A 1 90 ? 5.876 4.561 15.102 1.00 98.88 90 LEU A N 1
ATOM 727 C CA . LEU A 1 90 ? 5.091 4.592 16.336 1.00 98.88 90 LEU A CA 1
ATOM 728 C C . LEU A 1 90 ? 4.349 3.264 16.505 1.00 98.88 90 LEU A C 1
ATOM 730 O O . LEU A 1 90 ? 3.462 2.924 15.726 1.00 98.88 90 LEU A O 1
ATOM 734 N N . LEU A 1 91 ? 4.713 2.519 17.545 1.00 98.94 91 LEU A N 1
ATOM 735 C CA . LEU A 1 91 ? 4.039 1.295 17.948 1.00 98.94 91 LEU A CA 1
ATOM 736 C C . LEU A 1 91 ? 3.055 1.604 19.078 1.00 98.94 91 LEU A C 1
ATOM 738 O O . LEU A 1 91 ? 3.457 2.063 20.147 1.00 98.94 91 LEU A O 1
ATOM 742 N N . VAL A 1 92 ? 1.779 1.298 18.869 1.00 98.94 92 VAL A N 1
ATOM 743 C CA . VAL A 1 92 ? 0.715 1.411 19.875 1.00 98.94 92 VAL A CA 1
ATOM 744 C C . VAL A 1 92 ? 0.270 0.016 20.299 1.00 98.94 92 VAL A C 1
ATOM 746 O O . VAL A 1 92 ? 0.186 -0.884 19.473 1.00 98.94 92 VAL A O 1
ATOM 749 N N . THR A 1 93 ? -0.010 -0.195 21.584 1.00 98.88 93 THR A N 1
ATOM 750 C CA . THR A 1 93 ? -0.399 -1.502 22.129 1.00 98.88 93 THR A CA 1
ATOM 751 C C . THR A 1 93 ? -1.631 -1.408 23.022 1.00 98.88 93 THR A C 1
ATOM 753 O O . THR A 1 93 ? -1.667 -0.643 23.989 1.00 98.88 93 THR A O 1
ATOM 756 N N . TRP A 1 94 ? -2.610 -2.264 22.729 1.00 98.56 94 TRP A N 1
ATOM 757 C CA . TRP A 1 94 ? -3.742 -2.588 23.585 1.00 98.56 94 TRP A CA 1
ATOM 758 C C . TRP A 1 94 ? -3.584 -4.014 24.120 1.00 98.56 94 TRP A C 1
ATOM 760 O O . TRP A 1 94 ? -3.768 -4.991 23.394 1.00 98.56 94 TRP A O 1
ATOM 770 N N . ASN A 1 95 ? -3.231 -4.134 25.400 1.00 97.81 95 ASN A N 1
ATOM 771 C CA . ASN A 1 95 ? -3.058 -5.433 26.049 1.00 97.81 95 ASN A CA 1
ATOM 772 C C . ASN A 1 95 ? -4.379 -6.211 26.108 1.00 97.81 95 ASN A C 1
ATOM 774 O O . ASN A 1 95 ? -5.393 -5.671 26.556 1.00 97.81 95 ASN A O 1
ATOM 778 N N . GLY A 1 96 ? -4.332 -7.476 25.685 1.00 96.81 96 GLY A N 1
ATOM 779 C CA . GLY A 1 96 ? -5.444 -8.411 25.825 1.00 96.81 96 GLY A CA 1
ATOM 780 C C . GLY A 1 96 ? -5.411 -9.186 27.139 1.00 96.81 96 GLY A C 1
ATOM 781 O O . GLY A 1 96 ? -4.427 -9.152 27.881 1.00 96.81 96 GLY A O 1
ATOM 782 N N . LEU A 1 97 ? -6.491 -9.916 27.417 1.00 96.94 97 LEU A N 1
ATOM 783 C CA . LEU A 1 97 ? -6.630 -10.751 28.616 1.00 96.94 97 LEU A CA 1
ATOM 784 C C . LEU A 1 97 ? -5.674 -11.952 28.629 1.00 96.94 97 LEU A C 1
ATOM 786 O O . LEU A 1 97 ? -5.326 -12.450 29.700 1.00 96.94 97 LEU A O 1
ATOM 790 N N . ASN A 1 98 ? -5.243 -12.423 27.458 1.00 95.38 98 ASN A N 1
ATOM 791 C CA . ASN A 1 98 ? -4.405 -13.604 27.314 1.00 95.38 98 ASN A CA 1
ATOM 792 C C . ASN A 1 98 ? -3.179 -13.328 26.418 1.00 95.38 98 ASN A C 1
ATOM 794 O O . ASN A 1 98 ? -3.166 -13.697 25.240 1.00 95.38 98 ASN A O 1
ATOM 798 N N . PRO A 1 99 ? -2.107 -12.725 26.968 1.00 87.75 99 PRO A N 1
ATOM 799 C CA . PRO A 1 99 ? -0.917 -12.329 26.205 1.00 87.75 99 PRO A CA 1
ATOM 800 C C . PRO A 1 99 ? -0.096 -13.509 25.654 1.00 87.75 99 PRO A C 1
ATOM 802 O O . PRO A 1 99 ? 0.859 -13.300 24.913 1.00 87.75 99 PRO A O 1
ATOM 805 N N . SER A 1 100 ? -0.441 -14.754 26.009 1.00 91.25 100 SER A N 1
ATOM 806 C CA . SER A 1 100 ? 0.184 -15.951 25.431 1.00 91.25 100 SER A CA 1
ATOM 807 C C . SER A 1 100 ? -0.323 -16.275 24.020 1.00 91.25 100 SER A C 1
ATOM 809 O O . SER A 1 100 ? 0.347 -16.986 23.267 1.00 91.25 100 SER A O 1
ATOM 811 N N . LEU A 1 101 ? -1.500 -15.758 23.653 1.00 95.75 101 LEU A N 1
ATOM 812 C CA . LEU A 1 101 ? -2.055 -15.916 22.318 1.00 95.75 101 LEU A CA 1
ATOM 813 C C . LEU A 1 101 ? -1.270 -15.064 21.306 1.00 95.75 101 LEU A C 1
ATOM 815 O O . LEU A 1 101 ? -0.860 -13.952 21.640 1.00 95.75 101 LEU A O 1
ATOM 819 N N . PRO A 1 102 ? -1.102 -15.534 20.054 1.00 97.19 102 PRO A N 1
ATOM 820 C CA . PRO A 1 102 ? -0.589 -14.688 18.982 1.00 97.19 102 PRO A CA 1
ATOM 821 C C . PRO A 1 102 ? -1.401 -13.395 18.839 1.00 97.19 102 PRO A C 1
ATOM 823 O O . PRO A 1 102 ? -2.636 -13.448 18.824 1.00 97.19 102 PRO A O 1
ATOM 826 N N . SER A 1 103 ? -0.715 -12.259 18.752 1.00 98.31 103 SER A N 1
ATOM 827 C CA . SER A 1 103 ? -1.319 -10.927 18.689 1.00 98.31 103 SER A CA 1
ATOM 828 C C . SER A 1 103 ? -1.846 -10.593 17.290 1.00 98.31 103 SER A C 1
ATOM 830 O O . SER A 1 103 ? -1.521 -11.264 16.302 1.00 98.31 103 SER A O 1
ATOM 832 N N . ILE A 1 104 ? -2.670 -9.547 17.220 1.00 98.56 104 ILE A N 1
ATOM 833 C CA . ILE A 1 104 ? -3.120 -8.931 15.967 1.00 98.56 104 ILE A CA 1
ATOM 834 C C . ILE A 1 104 ? -2.328 -7.648 15.751 1.00 98.56 104 ILE A C 1
ATOM 836 O O . ILE A 1 104 ? -2.250 -6.826 16.664 1.00 98.56 104 ILE A O 1
ATOM 840 N N . LEU A 1 105 ? -1.784 -7.453 14.552 1.00 98.88 105 LEU A N 1
ATOM 841 C CA . LEU A 1 105 ? -1.204 -6.176 14.146 1.00 98.88 105 LEU A CA 1
ATOM 842 C C . LEU A 1 105 ? -2.124 -5.460 13.156 1.00 98.88 105 LEU A C 1
ATOM 844 O O . LEU A 1 105 ? -2.578 -6.048 12.178 1.00 98.88 105 LEU A O 1
ATOM 848 N N . LEU A 1 106 ? -2.374 -4.185 13.404 1.00 98.94 106 LEU A N 1
ATOM 849 C CA . LEU A 1 106 ? -3.025 -3.267 12.480 1.00 98.94 106 LEU A CA 1
ATOM 850 C C . LEU A 1 106 ? -1.934 -2.345 11.926 1.00 98.94 106 LEU A C 1
ATOM 852 O O . LEU A 1 106 ? -1.336 -1.588 12.686 1.00 98.94 106 LEU A O 1
ATOM 856 N N . ASN A 1 107 ? -1.613 -2.449 10.643 1.00 98.88 107 ASN A N 1
ATOM 857 C CA . ASN A 1 107 ? -0.585 -1.626 10.013 1.00 98.88 107 ASN A CA 1
ATOM 858 C C . 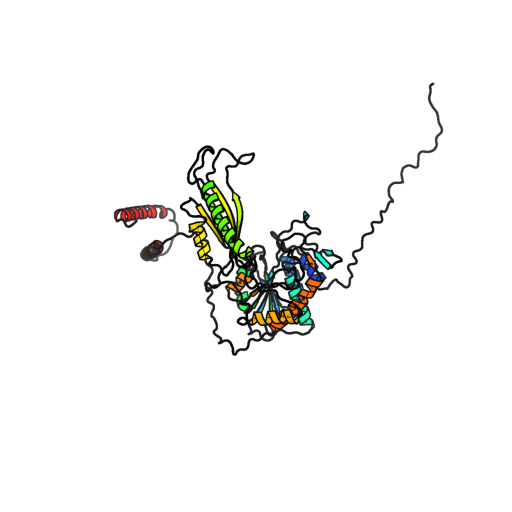ASN A 1 107 ? -1.222 -0.457 9.257 1.00 98.88 107 ASN A C 1
ATOM 860 O O . ASN A 1 107 ? -2.287 -0.617 8.661 1.00 98.88 107 ASN A O 1
ATOM 864 N N . SER A 1 108 ? -0.581 0.706 9.320 1.00 98.62 108 SER A N 1
ATOM 865 C CA . SER A 1 108 ? -0.892 1.882 8.505 1.00 98.62 108 SER A CA 1
ATOM 866 C C . SER A 1 108 ? 0.383 2.710 8.352 1.00 98.62 108 SER A C 1
ATOM 868 O O . SER A 1 108 ? 1.206 2.759 9.273 1.00 98.62 108 SER A O 1
ATOM 870 N N . HIS A 1 109 ? 0.584 3.346 7.205 1.00 98.69 109 HIS A N 1
ATOM 871 C CA . HIS A 1 109 ? 1.748 4.202 6.985 1.00 98.69 109 HIS A CA 1
ATOM 872 C C . HIS A 1 109 ? 1.428 5.674 7.257 1.00 98.69 109 HIS A C 1
ATOM 874 O O . HIS A 1 109 ? 0.273 6.101 7.277 1.00 98.69 109 HIS A O 1
ATOM 880 N N . MET A 1 110 ? 2.460 6.446 7.594 1.00 98.56 110 MET A N 1
ATOM 881 C CA . MET A 1 110 ? 2.308 7.862 7.942 1.00 98.56 110 MET A CA 1
ATOM 882 C C . MET A 1 110 ? 2.586 8.795 6.771 1.00 98.56 110 MET A C 1
ATOM 884 O O . MET A 1 110 ? 2.129 9.944 6.794 1.00 98.56 110 MET A O 1
ATOM 888 N N . ASP A 1 111 ? 3.410 8.362 5.822 1.00 98.56 111 ASP A N 1
ATOM 889 C CA . ASP A 1 111 ? 3.813 9.162 4.681 1.00 98.56 111 ASP A CA 1
ATOM 890 C C . ASP A 1 111 ? 2.725 9.263 3.616 1.00 98.56 111 ASP A C 1
ATOM 892 O O . ASP A 1 111 ? 1.610 8.781 3.754 1.00 98.56 111 ASP A O 1
ATOM 896 N N . SER A 1 112 ? 2.997 10.074 2.606 1.00 98.19 112 SER A N 1
ATOM 897 C CA . SER A 1 112 ? 2.133 10.209 1.443 1.00 98.19 112 SER A CA 1
ATOM 898 C C . SER A 1 112 ? 2.975 10.606 0.239 1.00 98.19 112 SER A C 1
ATOM 900 O O . SER A 1 112 ? 4.046 11.218 0.368 1.00 98.19 112 SER A O 1
ATOM 902 N N . VAL A 1 113 ? 2.487 10.313 -0.961 1.00 97.75 113 VAL A N 1
ATOM 903 C CA . VAL A 1 113 ? 3.106 10.849 -2.178 1.00 97.75 113 VAL A CA 1
ATOM 904 C C . VAL A 1 113 ? 3.006 12.385 -2.273 1.00 97.75 113 VAL A C 1
ATOM 906 O O . VAL A 1 113 ? 2.084 13.007 -1.723 1.00 97.75 113 VAL A O 1
ATOM 909 N N . PRO A 1 114 ? 3.907 13.033 -3.042 1.00 97.25 114 PRO A N 1
ATOM 910 C CA . PRO A 1 114 ? 3.793 14.449 -3.371 1.00 97.25 114 PRO A CA 1
ATOM 911 C C . PRO A 1 114 ? 2.434 14.831 -3.987 1.00 97.25 114 PRO A C 1
ATOM 913 O O . PRO A 1 114 ? 1.687 14.017 -4.540 1.00 97.25 114 PRO A O 1
ATOM 916 N N . ALA A 1 115 ? 2.125 16.125 -3.939 1.00 96.44 115 ALA A N 1
ATOM 917 C CA . ALA A 1 115 ? 0.961 16.707 -4.596 1.00 96.44 115 ALA A CA 1
ATOM 918 C C . ALA A 1 115 ? 1.373 17.954 -5.384 1.00 96.44 115 ALA A C 1
ATOM 920 O O . ALA A 1 115 ? 2.245 18.700 -4.944 1.00 96.44 115 ALA A O 1
ATOM 921 N N . GLU A 1 116 ? 0.727 18.195 -6.526 1.00 96.62 116 GLU A N 1
ATOM 922 C CA . GLU A 1 116 ? 0.912 19.392 -7.356 1.00 96.62 116 GLU A CA 1
ATOM 923 C C . GLU A 1 116 ? -0.167 20.435 -7.018 1.00 96.62 116 GLU A C 1
ATOM 925 O O . GLU A 1 116 ? -1.260 20.359 -7.578 1.00 96.62 116 GLU A O 1
ATOM 930 N N . PRO A 1 117 ? 0.073 21.418 -6.126 1.00 96.25 117 PRO A N 1
ATOM 931 C CA . PRO A 1 117 ? -1.014 22.210 -5.540 1.00 96.25 117 PRO A CA 1
ATOM 932 C C . PRO A 1 117 ? -1.857 22.984 -6.562 1.00 96.25 117 PRO A C 1
ATOM 934 O O . PRO A 1 117 ? -3.040 23.203 -6.333 1.00 96.25 117 PRO A O 1
ATOM 937 N N . SER A 1 118 ? -1.278 23.359 -7.707 1.00 97.38 118 SER A N 1
ATOM 938 C CA . SER A 1 118 ? -1.967 24.073 -8.791 1.00 97.38 118 SER A CA 1
ATOM 939 C C . SER A 1 118 ? -3.027 23.246 -9.523 1.00 97.38 118 SER A C 1
ATOM 941 O O . SER A 1 118 ? -3.861 23.819 -10.220 1.00 97.38 118 SER A O 1
ATOM 943 N N . LYS A 1 119 ? -3.002 21.916 -9.388 1.00 97.44 119 LYS A N 1
ATOM 944 C CA . LYS A 1 119 ? -3.966 20.997 -10.012 1.00 97.44 119 LYS A CA 1
ATOM 945 C C . LYS A 1 119 ? -5.075 20.550 -9.054 1.00 97.44 119 LYS A C 1
ATOM 947 O O . LYS A 1 119 ? -5.940 19.766 -9.443 1.00 97.44 119 LYS A O 1
ATOM 952 N N . TRP A 1 120 ? -5.056 21.036 -7.812 1.00 98.31 120 TRP A N 1
ATOM 953 C CA . TRP A 1 120 ? -6.061 20.709 -6.809 1.00 98.31 120 TRP A CA 1
ATOM 954 C C . TRP A 1 120 ? -7.112 21.814 -6.682 1.00 98.31 120 TRP A C 1
ATOM 956 O O . TRP A 1 120 ? -6.803 23.001 -6.723 1.00 98.31 120 TRP A O 1
ATOM 966 N N . LEU A 1 121 ? -8.360 21.406 -6.471 1.00 97.75 121 LEU A N 1
ATOM 967 C CA . LEU A 1 121 ? -9.498 22.274 -6.173 1.00 97.75 121 LEU A CA 1
ATOM 968 C C . LEU A 1 121 ? -9.326 22.984 -4.823 1.00 97.75 121 LEU A C 1
ATOM 970 O O . LEU A 1 121 ? -9.736 24.132 -4.672 1.00 97.75 121 LEU A O 1
ATOM 974 N N . TYR A 1 122 ? -8.696 22.307 -3.862 1.00 98.12 122 TYR A N 1
ATOM 975 C CA . TYR A 1 122 ? -8.367 22.822 -2.534 1.00 98.12 122 TYR A CA 1
ATOM 976 C C . TYR A 1 122 ? -6.908 22.492 -2.205 1.00 98.12 122 TYR A C 1
ATOM 978 O O . TYR A 1 122 ? -6.422 21.454 -2.657 1.00 98.12 122 TYR A O 1
ATOM 986 N N . PRO A 1 123 ? -6.193 23.308 -1.406 1.00 98.25 123 PRO A N 1
ATOM 987 C CA . PRO A 1 123 ? -4.812 23.000 -1.045 1.00 98.25 123 PRO A CA 1
ATOM 988 C C . PRO A 1 123 ? -4.689 21.568 -0.480 1.00 98.25 123 PRO A C 1
ATOM 990 O O . PRO A 1 123 ? -5.466 21.227 0.417 1.00 98.25 123 PRO A O 1
ATOM 993 N N . PRO A 1 124 ? -3.732 20.737 -0.943 1.00 98.06 124 PRO A N 1
ATOM 994 C CA . PRO A 1 124 ? -3.733 19.289 -0.680 1.00 98.06 124 PRO A CA 1
ATOM 995 C C . PRO A 1 124 ? -3.707 18.878 0.798 1.00 98.06 124 PRO A C 1
ATOM 997 O O . PRO A 1 124 ? -4.106 17.772 1.125 1.00 98.06 124 PRO A O 1
ATOM 1000 N N . PHE A 1 125 ? -3.265 19.760 1.696 1.00 98.31 125 PHE A N 1
ATOM 1001 C CA . PHE A 1 125 ? -3.182 19.511 3.143 1.00 98.31 125 PHE A CA 1
ATOM 1002 C C . PHE A 1 125 ? -4.093 20.453 3.944 1.00 98.31 125 PHE A C 1
ATOM 1004 O O . PHE A 1 125 ? -3.841 20.735 5.106 1.00 98.31 125 PHE A O 1
ATOM 1011 N N . SER A 1 126 ? -5.134 21.014 3.321 1.00 97.94 126 SER A N 1
ATOM 1012 C CA . SER A 1 126 ? -6.102 21.881 4.016 1.00 97.94 126 SER A CA 1
ATOM 1013 C C . SER A 1 126 ? -7.198 21.096 4.742 1.00 97.94 126 SER A C 1
ATOM 1015 O O . SER A 1 126 ? -7.776 21.600 5.712 1.00 97.94 126 SER A O 1
ATOM 1017 N N . ALA A 1 127 ? -7.461 19.862 4.291 1.00 98.19 127 ALA A N 1
ATOM 1018 C CA . ALA A 1 127 ? -8.553 19.014 4.759 1.00 98.19 127 ALA A CA 1
ATOM 1019 C C . ALA A 1 127 ? -9.919 19.716 4.675 1.00 98.19 127 ALA A C 1
ATOM 1021 O O . ALA A 1 127 ? -10.706 19.680 5.623 1.00 98.19 127 ALA A O 1
ATOM 1022 N N . VAL A 1 128 ? -10.195 20.398 3.556 1.00 98.19 128 VAL A N 1
ATOM 1023 C CA . VAL A 1 128 ? -11.474 21.093 3.345 1.00 98.19 128 VAL A CA 1
ATOM 1024 C C . VAL A 1 128 ? -12.602 20.071 3.282 1.00 98.19 128 VAL A C 1
ATOM 1026 O O . VAL A 1 128 ? -12.617 19.207 2.405 1.00 98.19 128 VAL A O 1
ATOM 1029 N N . ARG A 1 129 ? -13.563 20.200 4.201 1.00 98.19 129 ARG A N 1
ATOM 1030 C CA . ARG A 1 129 ? -14.825 19.463 4.176 1.00 98.19 129 ARG A CA 1
ATOM 1031 C C . ARG A 1 129 ? -15.873 20.304 3.461 1.00 98.19 129 ARG A C 1
ATOM 1033 O O . ARG A 1 129 ? -16.188 21.415 3.871 1.00 98.19 129 ARG A O 1
ATOM 1040 N N . THR A 1 130 ? -16.387 19.767 2.370 1.00 98.12 130 THR A N 1
ATOM 1041 C CA . THR A 1 130 ? -17.463 20.375 1.581 1.00 98.12 130 THR A CA 1
ATOM 1042 C C . THR A 1 130 ? -18.831 20.078 2.192 1.00 98.12 130 THR A C 1
ATOM 1044 O O . THR A 1 130 ? -18.976 19.171 3.013 1.00 98.12 130 THR A O 1
ATOM 1047 N N . SER A 1 131 ? -19.855 20.832 1.787 1.00 96.62 131 SER A N 1
ATOM 1048 C CA . SER A 1 131 ? -21.218 20.689 2.315 1.00 96.62 131 SER A CA 1
ATOM 1049 C C . SER A 1 131 ? -21.874 19.340 1.993 1.00 96.62 131 SER A C 1
ATOM 1051 O O . SER A 1 131 ? -22.772 18.922 2.717 1.00 96.62 131 SER A O 1
ATOM 1053 N N . ASP A 1 132 ? -21.423 18.633 0.949 1.00 96.44 132 ASP A N 1
ATOM 1054 C CA . ASP A 1 132 ? -21.853 17.262 0.630 1.00 96.44 132 ASP A CA 1
ATOM 1055 C C . ASP A 1 132 ? -21.027 16.179 1.357 1.00 96.44 132 ASP A C 1
ATOM 1057 O O . ASP A 1 132 ? -21.205 14.982 1.102 1.00 96.44 132 ASP A O 1
ATOM 1061 N N . GLY A 1 133 ? -20.154 16.592 2.281 1.00 97.50 133 GLY A N 1
ATOM 1062 C CA . GLY A 1 133 ? -19.413 15.729 3.195 1.00 97.50 133 GLY A CA 1
ATOM 1063 C C . GLY A 1 133 ? -18.068 15.230 2.669 1.00 97.50 133 GLY A C 1
ATOM 1064 O O . GLY A 1 133 ? -17.410 14.448 3.353 1.00 97.50 133 GLY A O 1
ATOM 1065 N N . LYS A 1 134 ? -17.615 15.638 1.476 1.00 98.69 134 LYS A N 1
ATOM 1066 C CA . LYS A 1 134 ? -16.289 15.230 0.973 1.00 98.69 134 LYS A CA 1
ATOM 1067 C C . LYS A 1 134 ? -15.188 16.017 1.668 1.00 98.69 134 LYS A C 1
ATOM 1069 O O . LYS A 1 134 ? -15.218 17.249 1.654 1.00 98.69 134 LYS A O 1
ATOM 1074 N N . ILE A 1 135 ? -14.211 15.306 2.220 1.00 98.75 135 ILE A N 1
ATOM 1075 C CA . ILE A 1 135 ? -13.014 15.874 2.837 1.00 98.75 135 ILE A CA 1
ATOM 1076 C C . ILE A 1 135 ? -11.869 15.740 1.836 1.00 98.75 135 ILE A C 1
ATOM 1078 O O . ILE A 1 135 ? -11.378 14.636 1.613 1.00 98.75 135 ILE A O 1
ATOM 1082 N N . PHE A 1 136 ? -11.473 16.852 1.220 1.00 98.75 136 PHE A N 1
ATOM 1083 C CA . PHE A 1 136 ? -10.395 16.896 0.233 1.00 98.75 136 PHE A CA 1
ATOM 1084 C C . PHE A 1 136 ? -9.043 17.052 0.922 1.00 98.75 136 PHE A C 1
ATOM 1086 O O . PHE A 1 136 ? -8.787 18.070 1.574 1.00 98.75 136 PHE A O 1
ATOM 1093 N N . ALA A 1 137 ? -8.180 16.054 0.753 1.00 98.62 137 ALA A N 1
ATOM 1094 C CA . ALA A 1 137 ? -6.788 16.097 1.175 1.00 98.62 137 ALA A CA 1
ATOM 1095 C C . ALA A 1 137 ? -5.996 14.924 0.587 1.00 98.62 137 ALA A C 1
ATOM 1097 O O . ALA A 1 137 ? -6.537 13.831 0.401 1.00 98.62 137 ALA A O 1
ATOM 1098 N N . ARG A 1 138 ? -4.694 15.134 0.382 1.00 98.69 138 ARG A N 1
ATOM 1099 C CA . ARG A 1 138 ? -3.734 14.046 0.199 1.00 98.69 138 ARG A CA 1
ATOM 1100 C C . ARG A 1 138 ? -3.715 13.187 1.466 1.00 98.69 138 ARG A C 1
ATOM 1102 O O . ARG A 1 138 ? -3.577 13.716 2.570 1.00 98.69 138 ARG A O 1
ATOM 1109 N N . GLY A 1 139 ? -3.865 11.881 1.286 1.00 98.00 139 GLY A N 1
ATOM 1110 C CA . GLY A 1 139 ? -3.954 10.893 2.357 1.00 98.00 139 GLY A CA 1
ATOM 1111 C C . GLY A 1 139 ? -5.348 10.698 2.942 1.00 98.00 139 GLY A C 1
ATOM 1112 O O . GLY A 1 139 ? -5.514 9.999 3.939 1.00 98.00 139 GLY A O 1
ATOM 1113 N N . SER A 1 140 ? -6.376 11.291 2.332 1.00 98.50 140 SER A N 1
ATOM 1114 C CA . SER A 1 140 ? -7.766 11.027 2.715 1.00 98.50 140 SER A CA 1
ATOM 1115 C C . SER A 1 140 ? -8.236 9.609 2.373 1.00 98.50 140 SER A C 1
ATOM 1117 O O . SER A 1 140 ? -9.178 9.135 3.001 1.00 98.50 140 SER A O 1
ATOM 1119 N N . GLN A 1 141 ? -7.578 8.928 1.438 1.00 98.44 141 GLN A N 1
ATOM 1120 C CA . GLN A 1 141 ? -7.724 7.508 1.122 1.00 98.44 141 GLN A CA 1
ATOM 1121 C C . GLN A 1 141 ? -6.454 6.700 1.440 1.00 98.44 141 GLN A C 1
ATOM 1123 O O . GLN A 1 141 ? -6.597 5.515 1.714 1.00 98.44 141 GLN A O 1
ATOM 1128 N N . ASP A 1 142 ? -5.262 7.317 1.411 1.00 98.19 142 ASP A N 1
ATOM 1129 C CA . ASP A 1 142 ? -3.961 6.615 1.432 1.00 98.19 142 ASP A CA 1
ATOM 1130 C C . ASP A 1 142 ? -2.874 7.324 2.283 1.00 98.19 142 ASP A C 1
ATOM 1132 O O . ASP A 1 142 ? -2.243 8.287 1.850 1.00 98.19 142 ASP A O 1
ATOM 1136 N N . ASP A 1 143 ? -2.653 6.948 3.541 1.00 97.62 143 ASP A N 1
ATOM 1137 C CA . ASP A 1 143 ? -3.423 5.950 4.303 1.00 97.62 143 ASP A CA 1
ATOM 1138 C C . ASP A 1 143 ? -3.955 6.496 5.639 1.00 97.62 143 ASP A C 1
ATOM 1140 O O . ASP A 1 143 ? -4.432 5.795 6.535 1.00 97.62 143 ASP A O 1
ATOM 1144 N N . LYS A 1 144 ? -3.967 7.825 5.773 1.00 98.69 144 LYS A N 1
ATOM 1145 C CA . LYS A 1 144 ? -4.322 8.497 7.031 1.00 98.69 144 LYS A CA 1
ATOM 1146 C C . LYS A 1 144 ? -5.743 8.216 7.504 1.00 98.69 144 LYS A C 1
ATOM 1148 O O . LYS A 1 144 ? -6.033 8.364 8.693 1.00 98.69 144 LYS A O 1
ATOM 1153 N N . CYS A 1 145 ? -6.642 7.837 6.597 1.00 98.50 145 CYS A N 1
ATOM 1154 C CA . CYS A 1 145 ? -7.992 7.440 6.974 1.00 98.50 145 CYS A CA 1
ATOM 1155 C C . CYS A 1 145 ? -7.996 6.168 7.826 1.00 98.50 145 CYS A C 1
ATOM 1157 O O . CYS A 1 145 ? -8.663 6.152 8.862 1.00 98.50 145 CYS A O 1
ATOM 1159 N N . ILE A 1 146 ? -7.204 5.157 7.459 1.00 98.56 146 ILE A N 1
ATOM 1160 C CA . ILE A 1 146 ? -7.115 3.891 8.185 1.00 98.56 146 ILE A CA 1
ATOM 1161 C C . ILE A 1 146 ? -6.500 4.128 9.563 1.00 98.56 146 ILE A C 1
ATOM 1163 O O . ILE A 1 146 ? -7.068 3.688 10.566 1.00 98.56 146 ILE A O 1
ATOM 1167 N N . ALA A 1 147 ? -5.414 4.906 9.634 1.00 98.69 147 ALA A N 1
ATOM 1168 C CA . ALA A 1 147 ? -4.754 5.247 10.892 1.00 98.69 147 ALA A CA 1
ATOM 1169 C C . ALA A 1 147 ? -5.732 5.792 11.949 1.00 98.69 147 ALA A C 1
ATOM 1171 O O . ALA A 1 147 ? -5.784 5.318 13.088 1.00 98.69 147 ALA A O 1
ATOM 1172 N N . ILE A 1 148 ? -6.566 6.763 11.562 1.00 98.81 148 ILE A N 1
ATOM 1173 C CA . ILE A 1 148 ? -7.553 7.346 12.478 1.00 98.81 148 ILE A CA 1
ATOM 1174 C C . ILE A 1 148 ? -8.712 6.385 12.726 1.00 98.81 148 ILE A C 1
ATOM 1176 O O . ILE A 1 148 ? -9.157 6.262 13.866 1.00 98.81 148 ILE A O 1
ATOM 1180 N N . GLN A 1 149 ? -9.184 5.656 11.713 1.00 98.88 149 GLN A N 1
ATOM 1181 C CA . GLN A 1 149 ? -10.266 4.691 11.899 1.00 98.88 149 GLN A CA 1
ATOM 1182 C C . GLN A 1 149 ? -9.912 3.584 12.900 1.00 98.88 149 GLN A C 1
ATOM 1184 O O . GLN A 1 149 ? -10.784 3.191 13.678 1.00 98.88 149 GLN A O 1
ATOM 1189 N N . TYR A 1 150 ? -8.657 3.124 12.948 1.00 98.88 150 TYR A N 1
ATOM 1190 C CA . TYR A 1 150 ? -8.202 2.177 13.969 1.00 98.88 150 TYR A CA 1
ATOM 1191 C C . TYR A 1 150 ? -8.311 2.751 15.384 1.00 98.88 150 TYR A C 1
ATOM 1193 O O . TYR A 1 150 ? -8.905 2.113 16.259 1.00 98.88 150 TYR A O 1
ATOM 1201 N N . LEU A 1 151 ? -7.794 3.961 15.618 1.00 98.88 151 LEU A N 1
ATOM 1202 C CA . LEU A 1 151 ? -7.873 4.604 16.936 1.00 98.88 151 LEU A CA 1
ATOM 1203 C C . LEU A 1 151 ? -9.320 4.865 17.353 1.00 98.88 151 LEU A C 1
ATOM 1205 O O . LEU A 1 151 ? -9.680 4.608 18.500 1.00 98.88 151 LEU A O 1
ATOM 1209 N N . GLU A 1 152 ? -10.169 5.308 16.428 1.00 98.88 152 GLU A N 1
ATOM 1210 C CA . GLU A 1 152 ? -11.585 5.560 16.697 1.00 98.88 152 GLU A CA 1
ATOM 1211 C C . GLU A 1 152 ? -12.376 4.282 16.980 1.00 98.88 152 GLU A C 1
ATOM 1213 O O . GLU A 1 152 ? -13.215 4.252 17.884 1.00 98.88 152 GLU A O 1
ATOM 1218 N N . ALA A 1 153 ? -12.090 3.197 16.258 1.00 98.88 153 ALA A N 1
ATOM 1219 C CA . ALA A 1 153 ? -12.715 1.909 16.516 1.00 98.88 153 ALA A CA 1
ATOM 1220 C C . ALA A 1 153 ? -12.345 1.393 17.914 1.00 98.88 153 ALA A C 1
ATOM 1222 O O . ALA A 1 153 ? -13.223 0.985 18.680 1.00 98.88 153 ALA A O 1
ATOM 1223 N N . ILE A 1 154 ? -11.065 1.485 18.291 1.00 98.88 154 ILE A N 1
ATOM 1224 C CA . ILE A 1 154 ? -10.601 1.121 19.635 1.00 98.88 154 ILE A CA 1
ATOM 1225 C C . ILE A 1 154 ? -11.228 2.030 20.698 1.00 98.88 154 ILE A C 1
ATOM 1227 O O . ILE A 1 154 ? -11.723 1.527 21.707 1.00 98.88 154 ILE A O 1
ATOM 1231 N N . ARG A 1 155 ? -11.287 3.346 20.466 1.00 98.56 155 ARG A N 1
ATOM 1232 C CA . ARG A 1 155 ? -11.945 4.322 21.351 1.00 98.56 155 ARG A CA 1
ATOM 1233 C C . ARG A 1 155 ? -13.401 3.932 21.627 1.00 98.56 155 ARG A C 1
ATOM 1235 O O . ARG A 1 155 ? -13.815 3.887 22.786 1.00 98.56 155 ARG A O 1
ATOM 1242 N N . ASN A 1 156 ? -14.151 3.563 20.589 1.00 98.69 156 ASN A N 1
ATOM 1243 C CA . ASN A 1 156 ? -15.551 3.139 20.699 1.00 98.69 156 ASN A CA 1
ATOM 1244 C C . ASN A 1 156 ? -15.729 1.764 21.359 1.00 98.69 156 ASN A C 1
ATOM 1246 O O . ASN A 1 156 ? -16.741 1.502 22.010 1.00 98.69 156 ASN A O 1
ATOM 1250 N N . LEU A 1 157 ? -14.792 0.836 21.172 1.00 98.75 157 LEU A N 1
ATOM 1251 C CA . LEU A 1 157 ? -14.813 -0.454 21.867 1.00 98.75 157 LEU A CA 1
ATOM 1252 C C . LEU A 1 157 ? -14.524 -0.269 23.363 1.00 98.75 157 LEU A C 1
ATOM 1254 O O . LEU A 1 157 ? -15.269 -0.779 24.201 1.00 98.75 157 LEU A O 1
ATOM 1258 N N . ARG A 1 158 ? -13.515 0.535 23.710 1.00 97.75 158 ARG A N 1
ATOM 1259 C CA . ARG A 1 158 ? -13.161 0.835 25.104 1.00 97.75 158 ARG A CA 1
ATOM 1260 C C . ARG A 1 158 ? -14.263 1.578 25.847 1.00 97.75 158 ARG A C 1
ATOM 1262 O O . ARG A 1 158 ? -14.543 1.231 26.989 1.00 97.75 158 ARG A O 1
ATOM 1269 N N . SER A 1 159 ? -14.940 2.537 25.211 1.00 97.50 159 SER A N 1
ATOM 1270 C CA . SER A 1 159 ? -16.073 3.244 25.834 1.00 97.50 159 SER A CA 1
ATOM 1271 C C . SER A 1 159 ? -17.259 2.323 26.157 1.00 97.50 159 SER A C 1
ATOM 1273 O O . SER A 1 159 ? -18.063 2.635 27.033 1.00 97.50 159 SER A O 1
ATOM 1275 N N . ARG A 1 160 ? -17.341 1.159 25.497 1.00 97.94 160 ARG A N 1
ATOM 1276 C CA . ARG A 1 160 ? -18.307 0.084 25.777 1.00 97.94 160 ARG A CA 1
ATOM 1277 C C . ARG A 1 160 ? -17.759 -1.003 26.708 1.00 97.94 160 ARG A C 1
ATOM 1279 O O . ARG A 1 160 ? -18.388 -2.047 26.846 1.00 97.94 160 ARG A O 1
ATOM 1286 N N . ASN A 1 161 ? -16.614 -0.768 27.353 1.00 97.25 161 ASN A N 1
ATOM 1287 C CA . ASN A 1 161 ? -15.924 -1.718 28.233 1.00 97.25 161 ASN A CA 1
ATOM 1288 C C . ASN A 1 161 ? -15.550 -3.050 27.555 1.00 97.25 161 ASN A C 1
ATOM 1290 O O . ASN A 1 161 ? -15.422 -4.070 28.230 1.00 97.25 161 ASN A O 1
ATOM 1294 N N . PHE A 1 162 ? -15.371 -3.062 26.230 1.00 98.19 162 PHE A N 1
ATOM 1295 C CA . PHE A 1 162 ? -14.818 -4.228 25.545 1.00 98.19 162 PHE A CA 1
ATOM 1296 C C . PHE A 1 162 ? -13.353 -4.420 25.952 1.00 98.19 162 PHE A C 1
ATOM 1298 O O . PHE A 1 162 ? -12.591 -3.452 26.014 1.00 98.19 162 PHE A O 1
ATOM 1305 N N . VAL A 1 163 ? -12.953 -5.669 26.189 1.00 96.38 163 VAL A N 1
ATOM 1306 C CA . VAL A 1 163 ? -11.561 -6.048 26.441 1.00 96.38 163 VAL A CA 1
ATOM 1307 C C . VAL A 1 163 ? -11.209 -7.199 25.499 1.00 96.38 163 VAL A C 1
ATOM 1309 O O . VAL A 1 163 ? -11.906 -8.212 25.529 1.00 96.38 163 VAL A O 1
ATOM 1312 N N . PRO A 1 164 ? -10.171 -7.063 24.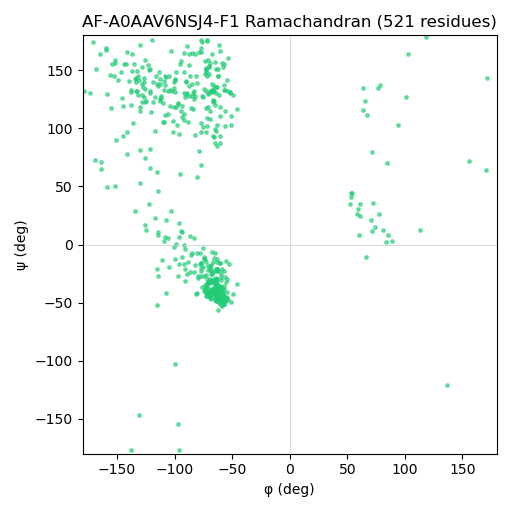657 1.00 97.31 164 PRO A N 1
ATOM 1313 C CA . PRO A 1 164 ? -9.798 -8.111 23.717 1.00 97.31 164 PRO A CA 1
ATOM 1314 C C . PRO A 1 164 ? -9.152 -9.300 24.441 1.00 97.31 164 PRO A C 1
ATOM 1316 O O . PRO A 1 164 ? -8.440 -9.124 25.432 1.00 97.31 164 PRO A O 1
ATOM 1319 N N . ASP A 1 165 ? -9.336 -10.516 23.928 1.00 97.06 165 ASP A N 1
ATOM 1320 C CA . ASP A 1 165 ? -8.630 -11.692 24.454 1.00 97.06 165 ASP A CA 1
ATOM 1321 C C . ASP A 1 165 ? -7.152 -11.674 24.047 1.00 97.06 165 ASP A C 1
ATOM 1323 O O . ASP A 1 165 ? -6.267 -11.948 24.859 1.00 97.06 165 ASP A O 1
ATOM 1327 N N . ARG A 1 166 ? -6.872 -11.300 22.794 1.00 97.00 166 ARG A N 1
ATOM 1328 C CA . ARG A 1 166 ? -5.520 -11.144 22.240 1.00 97.00 166 ARG A CA 1
ATOM 1329 C C . ARG A 1 166 ? -5.017 -9.719 22.394 1.00 97.00 166 ARG A C 1
ATOM 1331 O O . ARG A 1 166 ? -5.778 -8.765 22.281 1.00 97.00 166 ARG A O 1
ATOM 1338 N N . THR A 1 167 ? -3.709 -9.566 22.559 1.00 98.50 167 THR A N 1
ATOM 1339 C CA . THR A 1 167 ? -3.081 -8.250 22.424 1.00 98.50 167 THR A CA 1
ATOM 1340 C C . THR A 1 167 ? -3.248 -7.738 20.992 1.00 98.50 167 THR A C 1
ATOM 1342 O O . THR A 1 167 ? -3.063 -8.488 20.031 1.00 98.50 167 THR A O 1
ATOM 1345 N N . ILE A 1 168 ? -3.602 -6.461 20.862 1.00 98.81 168 ILE A N 1
ATOM 1346 C CA . ILE A 1 168 ? -3.660 -5.744 19.587 1.00 98.81 168 ILE A CA 1
ATOM 1347 C C . ILE A 1 168 ? -2.515 -4.737 19.565 1.00 98.81 168 ILE A C 1
ATOM 1349 O O . ILE A 1 168 ? -2.321 -3.981 20.520 1.00 98.81 168 ILE A O 1
ATOM 1353 N N . HIS A 1 169 ? -1.789 -4.698 18.459 1.00 98.88 169 HIS A N 1
ATOM 1354 C CA . HIS A 1 169 ? -0.795 -3.678 18.167 1.00 98.88 169 HIS A CA 1
ATOM 1355 C C . HIS A 1 169 ? -1.252 -2.840 16.973 1.00 98.88 169 HIS A C 1
ATOM 1357 O O . HIS A 1 169 ? -1.902 -3.363 16.069 1.00 98.88 169 HIS A O 1
ATOM 1363 N N . ILE A 1 170 ? -0.884 -1.561 16.949 1.00 98.94 170 ILE A N 1
ATOM 1364 C CA . ILE A 1 170 ? -0.927 -0.730 15.744 1.00 98.94 170 ILE A CA 1
ATOM 1365 C C . ILE A 1 170 ? 0.501 -0.308 15.419 1.00 98.94 170 ILE A C 1
ATOM 1367 O O . ILE A 1 170 ? 1.183 0.223 16.298 1.00 98.94 170 ILE A O 1
ATOM 1371 N N . SER A 1 171 ? 0.951 -0.539 14.190 1.00 98.88 171 SER A N 1
ATOM 1372 C CA . SER A 1 171 ? 2.196 0.032 13.676 1.00 98.88 171 SER A CA 1
ATOM 1373 C C . SER A 1 171 ? 1.879 1.184 12.737 1.00 98.88 171 SER A C 1
ATOM 1375 O O . SER A 1 171 ? 1.243 0.983 11.707 1.00 98.88 171 SER A O 1
ATOM 1377 N N . TYR A 1 172 ? 2.359 2.372 13.100 1.00 98.88 172 TYR A N 1
ATOM 1378 C CA . TYR A 1 172 ? 2.437 3.518 12.204 1.00 98.88 172 TYR A CA 1
ATOM 1379 C C . TYR A 1 172 ? 3.849 3.600 11.652 1.00 98.88 172 TYR A C 1
ATOM 1381 O O . TYR A 1 172 ? 4.783 3.969 12.373 1.00 98.88 172 TYR A O 1
ATOM 1389 N N . VAL A 1 173 ? 4.008 3.172 10.405 1.00 98.69 173 VAL A N 1
ATOM 1390 C CA . VAL A 1 173 ? 5.313 3.006 9.760 1.00 98.69 173 VAL A CA 1
ATOM 1391 C C . VAL A 1 173 ? 5.651 4.201 8.865 1.00 98.69 173 VAL A C 1
ATOM 1393 O O . VAL A 1 173 ? 4.745 4.834 8.324 1.00 98.69 173 VAL A O 1
ATOM 1396 N N . PRO A 1 174 ? 6.939 4.547 8.721 1.00 98.38 174 PRO A N 1
ATOM 1397 C CA . PRO A 1 174 ? 7.385 5.481 7.702 1.00 98.38 174 PRO A CA 1
ATOM 1398 C C . PRO A 1 174 ? 7.687 4.751 6.385 1.00 98.38 174 PRO A C 1
ATOM 1400 O O . PRO A 1 174 ? 7.993 3.554 6.381 1.00 98.38 174 PRO A O 1
ATOM 1403 N N . ASP A 1 175 ? 7.782 5.539 5.320 1.00 96.25 175 ASP A N 1
ATOM 1404 C CA . ASP A 1 175 ? 8.396 5.227 4.029 1.00 96.25 175 ASP A CA 1
ATOM 1405 C C . ASP A 1 175 ? 7.665 4.235 3.117 1.00 96.25 175 ASP A C 1
ATOM 1407 O O . ASP A 1 175 ? 8.272 3.793 2.136 1.00 96.25 175 ASP A O 1
ATOM 1411 N N . GLU A 1 176 ? 6.412 3.873 3.388 1.00 97.69 176 GLU A N 1
ATOM 1412 C CA . GLU A 1 176 ? 5.663 2.919 2.549 1.00 97.69 176 GLU A CA 1
ATOM 1413 C C . GLU A 1 176 ? 5.680 3.374 1.078 1.00 97.69 176 GLU A C 1
ATOM 1415 O O . GLU A 1 176 ? 6.153 2.633 0.208 1.00 97.69 176 GLU A O 1
ATOM 1420 N N . GLU A 1 177 ? 5.385 4.657 0.844 1.00 96.75 177 GLU A N 1
ATOM 1421 C CA . GLU A 1 177 ? 5.205 5.268 -0.481 1.00 96.75 177 GLU A CA 1
ATOM 1422 C C . GLU A 1 177 ? 6.498 5.308 -1.316 1.00 96.75 177 GLU A C 1
ATOM 1424 O O . GLU A 1 177 ? 6.492 5.537 -2.531 1.00 96.75 177 GLU A O 1
ATOM 1429 N N . ILE A 1 178 ? 7.647 5.086 -0.669 1.00 94.69 178 ILE A N 1
ATOM 1430 C CA . ILE A 1 178 ? 8.965 4.974 -1.312 1.00 94.69 178 ILE A CA 1
ATOM 1431 C C . ILE A 1 178 ? 9.577 3.570 -1.188 1.00 94.69 178 ILE A C 1
ATOM 1433 O O . ILE A 1 178 ? 10.722 3.346 -1.595 1.00 94.69 178 ILE A O 1
ATOM 1437 N N . GLY A 1 179 ? 8.805 2.601 -0.692 1.00 93.56 179 GLY A N 1
ATOM 1438 C CA . GLY A 1 179 ? 9.117 1.175 -0.701 1.00 93.56 179 GLY A CA 1
ATOM 1439 C C . GLY A 1 179 ? 9.365 0.535 0.667 1.00 93.56 179 GLY A C 1
ATOM 1440 O O . GLY A 1 179 ? 9.881 -0.583 0.698 1.00 93.56 179 GLY A O 1
ATOM 1441 N N . GLY A 1 180 ? 9.060 1.193 1.784 1.00 95.88 180 GLY A N 1
ATOM 1442 C CA . GLY A 1 180 ? 9.008 0.617 3.139 1.00 95.88 180 GLY A CA 1
ATOM 1443 C C . GLY A 1 180 ? 10.316 0.012 3.676 1.00 95.88 180 GLY A C 1
ATOM 1444 O O . GLY A 1 180 ? 10.329 -0.642 4.722 1.00 95.88 180 GLY A O 1
ATOM 1445 N N . PHE A 1 181 ? 11.443 0.192 2.975 1.00 96.19 181 PHE A N 1
ATOM 1446 C CA . P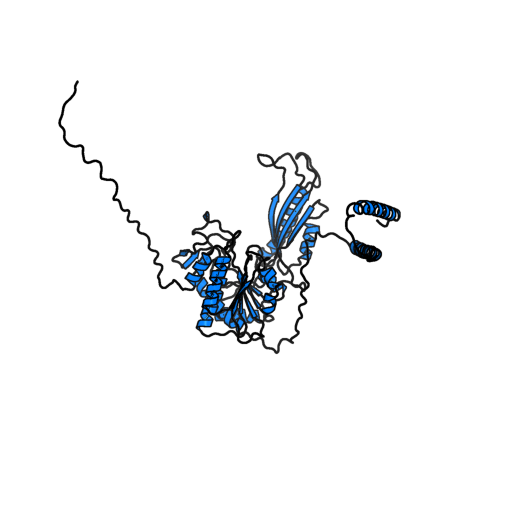HE A 1 181 ? 12.711 -0.480 3.285 1.00 96.19 181 PHE A CA 1
ATOM 1447 C C . PHE A 1 181 ? 13.355 0.004 4.586 1.00 96.19 181 PHE A C 1
ATOM 1449 O O . PHE A 1 181 ? 14.017 -0.773 5.274 1.00 96.19 181 PHE A O 1
ATOM 1456 N N . ASP A 1 182 ? 13.181 1.280 4.925 1.00 96.94 182 ASP A N 1
ATOM 1457 C CA . ASP A 1 182 ? 13.719 1.859 6.157 1.00 96.94 182 ASP A CA 1
ATOM 1458 C C . ASP A 1 182 ? 12.730 1.788 7.332 1.00 96.94 182 ASP A C 1
ATOM 1460 O O . ASP A 1 182 ? 13.161 1.890 8.482 1.00 96.94 182 ASP A O 1
ATOM 1464 N N . GLY A 1 183 ? 11.444 1.553 7.049 1.00 97.19 183 GLY A N 1
ATOM 1465 C CA . GLY A 1 183 ? 10.368 1.356 8.018 1.00 97.19 183 GLY A CA 1
ATOM 1466 C C . GLY A 1 183 ? 10.044 -0.124 8.229 1.00 97.19 183 GLY A C 1
ATOM 1467 O O . GLY A 1 183 ? 10.771 -0.836 8.933 1.00 97.19 183 GLY A O 1
ATOM 1468 N N . ALA A 1 184 ? 8.951 -0.596 7.623 1.00 97.50 184 ALA A N 1
ATOM 1469 C CA . ALA A 1 184 ? 8.412 -1.939 7.834 1.00 97.50 184 ALA A CA 1
ATOM 1470 C C . ALA A 1 184 ? 9.432 -3.065 7.601 1.00 97.50 184 ALA A C 1
ATOM 1472 O O . ALA A 1 184 ? 9.506 -3.991 8.410 1.00 97.50 184 ALA A O 1
ATOM 1473 N N . ALA A 1 185 ? 10.283 -2.977 6.573 1.00 97.25 185 ALA A N 1
ATOM 1474 C CA . ALA A 1 185 ? 11.278 -4.019 6.301 1.00 97.25 185 ALA A CA 1
ATOM 1475 C C . ALA A 1 185 ? 12.278 -4.203 7.456 1.00 97.25 185 ALA A C 1
ATOM 1477 O O . ALA A 1 185 ? 12.649 -5.327 7.792 1.00 97.25 185 ALA A O 1
ATOM 1478 N N . LYS A 1 186 ? 12.711 -3.107 8.092 1.00 98.06 186 LYS A N 1
ATOM 1479 C CA . LYS A 1 186 ? 13.596 -3.168 9.268 1.00 98.06 186 LYS A CA 1
ATOM 1480 C C . LYS A 1 186 ? 12.830 -3.563 10.518 1.00 98.06 186 LYS A C 1
ATOM 1482 O 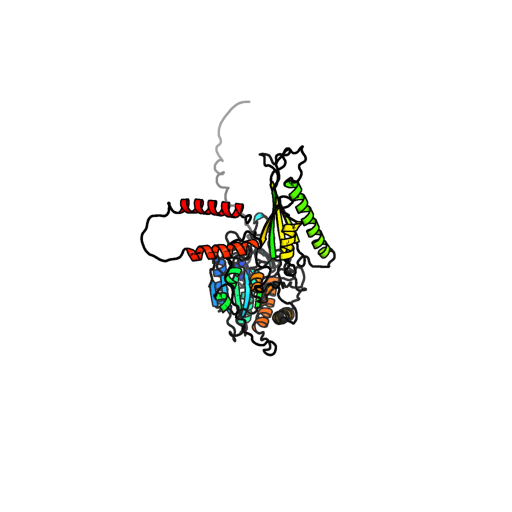O . LYS A 1 186 ? 13.351 -4.332 11.327 1.00 98.06 186 LYS A O 1
ATOM 1487 N N . PHE A 1 187 ? 11.590 -3.096 10.645 1.00 98.50 187 PHE A N 1
ATOM 1488 C CA . PHE A 1 187 ? 10.726 -3.448 11.760 1.00 98.50 187 PHE A CA 1
ATOM 1489 C C . PHE A 1 187 ? 10.533 -4.958 11.865 1.00 98.50 187 PHE A C 1
ATOM 1491 O O . PHE A 1 187 ? 10.839 -5.518 12.914 1.00 98.50 187 PHE A O 1
ATOM 1498 N N . VAL A 1 188 ? 10.152 -5.647 10.786 1.00 97.75 188 VAL A N 1
ATOM 1499 C CA . VAL A 1 188 ? 9.894 -7.099 10.832 1.00 97.75 188 VAL A CA 1
ATOM 1500 C C . VAL A 1 188 ? 11.135 -7.943 11.166 1.00 97.75 188 VAL A C 1
ATOM 1502 O O . VAL A 1 188 ? 11.019 -9.069 11.650 1.00 97.75 188 VAL A O 1
ATOM 1505 N N . LEU A 1 189 ? 12.339 -7.401 10.954 1.00 96.94 189 LEU A N 1
ATOM 1506 C CA . LEU A 1 189 ? 13.610 -8.053 11.293 1.00 96.94 189 LEU A CA 1
ATOM 1507 C C . LEU A 1 189 ? 14.072 -7.772 12.733 1.00 96.94 189 LEU A C 1
ATOM 1509 O O . LEU A 1 189 ? 14.959 -8.470 13.244 1.00 96.94 189 LEU A O 1
ATOM 1513 N N . SER A 1 190 ? 13.485 -6.765 13.382 1.00 98.19 190 SER A N 1
ATOM 1514 C CA . SER A 1 190 ? 13.878 -6.278 14.705 1.00 98.19 190 SER A CA 1
ATOM 1515 C C . SER A 1 190 ? 13.600 -7.283 15.828 1.00 98.19 190 SER A C 1
ATOM 1517 O O . SER A 1 190 ? 12.858 -8.260 15.683 1.00 98.19 190 SER A O 1
ATOM 1519 N N . LYS A 1 191 ? 14.222 -7.048 16.988 1.00 97.81 191 LYS A N 1
ATOM 1520 C CA . LYS A 1 191 ? 13.930 -7.815 18.204 1.00 97.81 191 LYS A CA 1
ATOM 1521 C C . LYS A 1 191 ? 12.542 -7.453 18.733 1.00 97.81 191 LYS A C 1
ATOM 1523 O O . LYS A 1 191 ? 11.798 -8.342 19.131 1.00 97.81 191 LYS A O 1
ATOM 1528 N N . GLU A 1 192 ? 12.203 -6.172 18.677 1.00 98.00 192 GLU A N 1
ATOM 1529 C CA . GLU A 1 192 ? 10.933 -5.602 19.107 1.00 98.00 192 GLU A CA 1
ATOM 1530 C C . GLU A 1 192 ? 9.760 -6.289 18.418 1.00 98.00 192 GLU A C 1
ATOM 1532 O O . GLU A 1 192 ? 8.830 -6.714 19.090 1.00 98.00 192 GLU A O 1
ATOM 1537 N N . PHE A 1 193 ? 9.833 -6.480 17.099 1.00 98.50 193 PHE A N 1
ATOM 1538 C CA . PHE A 1 193 ? 8.786 -7.164 16.346 1.00 98.50 193 PHE A CA 1
ATOM 1539 C C . PHE A 1 193 ? 8.590 -8.620 16.783 1.00 98.50 193 PHE A C 1
ATOM 1541 O O . PHE A 1 193 ? 7.461 -9.082 16.949 1.00 98.50 193 PHE A O 1
ATOM 1548 N N . LYS A 1 194 ? 9.686 -9.348 17.028 1.00 97.31 194 LYS A N 1
ATOM 1549 C CA . LYS A 1 194 ? 9.624 -10.744 17.495 1.00 97.31 194 LYS A CA 1
ATOM 1550 C C . LYS A 1 194 ? 8.935 -10.860 18.854 1.00 97.31 194 LYS A C 1
ATOM 1552 O O . LYS A 1 194 ? 8.240 -11.843 19.095 1.00 97.31 194 LYS A O 1
ATOM 1557 N N . GLU A 1 195 ? 9.111 -9.868 19.726 1.00 97.25 195 GLU A N 1
ATOM 1558 C CA . GLU A 1 195 ? 8.470 -9.818 21.046 1.00 97.25 195 GLU A CA 1
ATOM 1559 C C . GLU A 1 195 ? 6.953 -9.587 20.965 1.00 97.25 195 GLU A C 1
ATOM 1561 O O . GLU A 1 195 ? 6.241 -9.983 21.886 1.00 97.25 195 GLU A O 1
ATOM 1566 N N . LEU A 1 196 ? 6.440 -9.026 19.862 1.00 98.06 196 LEU A N 1
ATOM 1567 C CA . LEU A 1 196 ? 5.001 -8.806 19.673 1.00 98.06 196 LEU A CA 1
ATOM 1568 C C . LEU A 1 196 ? 4.216 -10.100 19.445 1.00 98.06 196 LEU A C 1
ATOM 1570 O O . LEU A 1 196 ? 3.001 -10.097 19.623 1.00 98.06 196 LEU A O 1
ATOM 1574 N N . ASN A 1 197 ? 4.874 -11.202 19.059 1.00 97.12 197 ASN A N 1
ATOM 1575 C CA . ASN A 1 197 ? 4.222 -12.493 18.802 1.00 97.12 197 ASN A CA 1
ATOM 1576 C C . ASN A 1 197 ? 3.045 -12.380 17.802 1.00 97.12 197 ASN A C 1
ATOM 1578 O O . ASN A 1 197 ? 1.962 -12.915 18.041 1.00 97.12 197 ASN A O 1
ATOM 1582 N N . VAL A 1 198 ? 3.233 -11.639 16.703 1.00 98.38 198 VAL A N 1
ATOM 1583 C CA . VAL A 1 198 ? 2.174 -11.373 15.711 1.00 98.38 198 VAL A CA 1
ATOM 1584 C C . VAL A 1 198 ? 1.750 -12.662 15.006 1.00 98.38 198 VAL A C 1
ATOM 1586 O O . VAL A 1 198 ? 2.570 -13.348 14.398 1.00 98.38 198 VAL A O 1
ATOM 1589 N N . GLY A 1 199 ? 0.454 -12.980 15.071 1.00 97.12 199 GLY A N 1
ATOM 1590 C CA . GLY A 1 199 ? -0.145 -14.139 14.400 1.00 97.12 199 GLY A CA 1
ATOM 1591 C C . GLY A 1 199 ? -0.965 -13.801 13.156 1.00 97.12 199 GLY A C 1
ATOM 1592 O O . GLY A 1 199 ? -1.214 -14.687 12.339 1.00 97.12 199 GLY A O 1
ATOM 1593 N N . PHE A 1 200 ? -1.394 -12.548 13.019 1.00 98.38 200 PHE A N 1
ATOM 1594 C CA . PHE A 1 200 ? -2.158 -12.039 11.883 1.00 98.38 200 PHE A CA 1
ATOM 1595 C C . PHE A 1 200 ? -1.970 -10.526 11.769 1.00 98.38 200 PHE A C 1
ATOM 1597 O O . PHE A 1 200 ? -1.867 -9.843 12.792 1.00 98.38 200 PHE A O 1
ATOM 1604 N N . MET A 1 201 ? -1.954 -10.011 10.540 1.00 98.62 201 MET A N 1
ATOM 1605 C CA . MET A 1 201 ? -1.907 -8.574 10.284 1.00 98.62 201 MET A CA 1
ATOM 1606 C C . MET A 1 201 ? -3.029 -8.123 9.350 1.00 98.62 201 MET A C 1
ATOM 1608 O O . MET A 1 201 ? -3.370 -8.800 8.379 1.00 98.62 201 MET A O 1
ATOM 1612 N N . MET A 1 202 ? -3.559 -6.938 9.624 1.00 98.62 202 MET A N 1
ATOM 1613 C CA . MET A 1 202 ? -4.283 -6.145 8.642 1.00 98.62 202 MET A CA 1
ATOM 1614 C C . MET A 1 202 ? -3.392 -5.052 8.084 1.00 98.62 202 MET A C 1
ATOM 1616 O O . MET A 1 202 ? -2.710 -4.378 8.852 1.00 98.62 202 MET A O 1
ATOM 1620 N N . ASP A 1 203 ? -3.427 -4.895 6.770 1.00 98.38 203 ASP A N 1
ATOM 1621 C CA . ASP A 1 203 ? -2.730 -3.835 6.051 1.00 98.38 203 ASP A CA 1
ATOM 1622 C C . ASP A 1 203 ? -3.720 -2.964 5.279 1.00 98.38 203 ASP A C 1
ATOM 1624 O O . ASP A 1 203 ? -4.918 -3.270 5.226 1.00 98.38 203 ASP A O 1
ATOM 1628 N N . GLU A 1 204 ? -3.213 -1.911 4.648 1.00 96.62 204 GLU A N 1
ATOM 1629 C CA . GLU A 1 204 ? -4.007 -1.058 3.773 1.00 96.62 204 GLU A CA 1
ATOM 1630 C C . GLU A 1 204 ? -4.641 -1.824 2.598 1.00 96.62 204 GLU A C 1
ATOM 1632 O O . GLU A 1 204 ? -4.216 -2.906 2.178 1.00 96.62 204 GLU A O 1
ATOM 1637 N N . GLY A 1 205 ? -5.720 -1.262 2.071 1.00 95.69 205 GLY A N 1
ATOM 1638 C CA . GLY A 1 205 ? -6.397 -1.727 0.872 1.00 95.69 205 GLY A CA 1
ATOM 1639 C C . GLY A 1 205 ? -6.657 -0.571 -0.087 1.00 95.69 205 GLY A C 1
ATOM 1640 O O . GLY A 1 205 ? -5.883 0.368 -0.197 1.00 95.69 205 GLY A O 1
ATOM 1641 N N . GLN A 1 206 ? -7.764 -0.639 -0.822 1.00 95.69 206 GLN A N 1
ATOM 1642 C CA . GLN A 1 206 ? -8.141 0.395 -1.779 1.00 95.69 206 GLN A CA 1
ATOM 1643 C C . GLN A 1 206 ? -9.616 0.730 -1.639 1.00 95.69 206 GLN A C 1
ATOM 1645 O O . GLN A 1 206 ? -10.434 -0.114 -1.259 1.00 95.69 206 GLN A O 1
ATOM 1650 N N . ALA A 1 207 ? -9.963 1.950 -2.043 1.00 96.88 207 ALA A N 1
ATOM 1651 C CA . ALA A 1 207 ? -11.345 2.321 -2.280 1.00 96.88 207 ALA A CA 1
ATOM 1652 C C . ALA A 1 207 ? -12.019 1.402 -3.312 1.00 96.88 207 ALA A C 1
ATOM 1654 O O . ALA A 1 207 ? -11.382 0.782 -4.174 1.00 96.88 207 ALA A O 1
ATOM 1655 N N . SER A 1 208 ? -13.342 1.331 -3.215 1.00 97.00 208 SER A N 1
ATOM 1656 C CA . SER A 1 208 ? -14.193 0.587 -4.129 1.00 97.00 208 SER A CA 1
ATOM 1657 C C . SER A 1 208 ? -15.274 1.501 -4.693 1.00 97.00 208 SER A C 1
ATOM 1659 O O . SER A 1 208 ? -16.062 2.049 -3.919 1.00 97.00 208 SER A O 1
ATOM 1661 N N . PRO A 1 209 ? -15.373 1.643 -6.028 1.00 97.00 209 PRO A N 1
ATOM 1662 C CA . PRO A 1 209 ? -16.451 2.409 -6.646 1.00 97.00 209 PRO A CA 1
ATOM 1663 C C . PRO A 1 209 ? -17.848 1.822 -6.393 1.00 97.00 209 PRO A C 1
ATOM 1665 O O . PRO A 1 209 ? -18.831 2.551 -6.491 1.00 97.00 209 PRO A O 1
ATOM 1668 N N . GLY A 1 210 ? -17.939 0.522 -6.089 1.00 96.75 210 GLY A N 1
ATOM 1669 C CA . GLY A 1 210 ? -19.192 -0.187 -5.814 1.00 96.75 210 GLY A CA 1
ATOM 1670 C C . GLY A 1 210 ? -19.514 -0.315 -4.323 1.00 96.75 210 GLY A C 1
ATOM 1671 O O . GLY A 1 210 ? -18.778 0.161 -3.462 1.00 96.75 210 GLY A O 1
ATOM 1672 N N . ASP A 1 211 ? -20.608 -1.005 -4.010 1.00 95.94 211 ASP A N 1
ATOM 1673 C CA . ASP A 1 211 ? -21.085 -1.236 -2.639 1.00 95.94 211 ASP A CA 1
ATOM 1674 C C . ASP A 1 211 ? -20.318 -2.340 -1.884 1.00 95.94 211 ASP A C 1
ATOM 1676 O O . ASP A 1 211 ? -20.499 -2.515 -0.679 1.00 95.94 211 ASP A O 1
ATOM 1680 N N . GLU A 1 212 ? -19.437 -3.059 -2.577 1.00 97.69 212 GLU A N 1
ATOM 1681 C CA . GLU A 1 212 ? -18.552 -4.080 -2.020 1.00 97.69 212 GLU A CA 1
ATOM 1682 C C . GLU A 1 212 ? -17.213 -3.485 -1.579 1.00 97.69 212 GLU A C 1
ATOM 1684 O O . GLU A 1 212 ? -16.617 -2.679 -2.290 1.00 97.69 212 GLU A O 1
ATOM 1689 N N . PHE A 1 213 ? -16.688 -3.926 -0.440 1.00 98.12 213 PHE A N 1
ATOM 1690 C CA . PHE A 1 213 ? -15.312 -3.672 -0.039 1.00 98.12 213 PHE A CA 1
ATOM 1691 C C . PHE A 1 213 ? -14.360 -4.645 -0.730 1.00 98.12 213 PHE A C 1
ATOM 1693 O O . PHE A 1 213 ? -14.624 -5.847 -0.820 1.00 98.12 213 PHE A O 1
ATOM 1700 N N . ARG A 1 214 ? -13.219 -4.116 -1.165 1.00 97.38 214 ARG A N 1
ATOM 1701 C CA . ARG A 1 214 ? -12.149 -4.892 -1.787 1.00 97.38 214 ARG A CA 1
ATOM 1702 C C . ARG A 1 214 ? -11.232 -5.461 -0.711 1.00 97.38 214 ARG A C 1
ATOM 1704 O O . ARG A 1 214 ? -11.016 -4.826 0.320 1.00 97.38 214 ARG A O 1
ATOM 1711 N N . VAL A 1 215 ? -10.710 -6.662 -0.944 1.00 97.75 215 VAL A N 1
ATOM 1712 C CA . VAL A 1 215 ? -9.779 -7.328 -0.026 1.00 97.75 215 VAL A CA 1
ATOM 1713 C C . VAL A 1 215 ? -8.643 -7.983 -0.794 1.00 97.75 215 VAL A C 1
ATOM 1715 O O . VAL A 1 215 ? -8.863 -8.721 -1.760 1.00 97.75 215 VAL A O 1
ATOM 1718 N N . PHE A 1 216 ? -7.424 -7.727 -0.329 1.00 98.12 216 PHE A N 1
ATOM 1719 C CA . PHE A 1 216 ? -6.200 -8.128 -1.001 1.00 98.12 216 PHE A CA 1
ATOM 1720 C C . PHE A 1 216 ? -5.490 -9.222 -0.223 1.00 98.12 216 PHE A C 1
ATOM 1722 O O . PHE A 1 216 ? -5.134 -9.064 0.947 1.00 98.12 216 PHE A O 1
ATOM 1729 N N . TYR A 1 217 ? -5.278 -10.355 -0.883 1.00 97.38 217 TYR A N 1
ATOM 1730 C CA . TYR A 1 217 ? -4.616 -11.506 -0.271 1.00 97.38 217 TYR A CA 1
ATOM 1731 C C . TYR A 1 217 ? -3.139 -11.616 -0.656 1.00 97.38 217 TYR A C 1
ATOM 1733 O O . TYR A 1 217 ? -2.398 -12.386 -0.045 1.00 97.38 217 TYR A O 1
ATOM 1741 N N . ALA A 1 218 ? -2.714 -10.852 -1.657 1.00 96.81 218 ALA A N 1
ATOM 1742 C CA . ALA A 1 218 ? -1.342 -10.754 -2.121 1.00 96.81 218 ALA A CA 1
ATOM 1743 C C . ALA A 1 218 ? -1.150 -9.454 -2.906 1.00 96.81 218 ALA A C 1
ATOM 1745 O O . ALA A 1 218 ? -2.134 -8.852 -3.338 1.00 96.81 218 ALA A O 1
ATOM 1746 N N . ASP A 1 219 ? 0.103 -9.094 -3.169 1.00 95.38 219 ASP A N 1
ATOM 1747 C CA . ASP A 1 219 ? 0.459 -7.914 -3.956 1.00 95.38 219 ASP A CA 1
ATOM 1748 C C . ASP A 1 219 ? 1.370 -8.332 -5.107 1.00 95.38 219 ASP A C 1
ATOM 1750 O O . ASP A 1 219 ? 2.014 -9.388 -5.064 1.00 95.38 219 ASP A O 1
ATOM 1754 N N . ARG A 1 220 ? 1.445 -7.506 -6.148 1.00 95.12 220 ARG A N 1
ATOM 1755 C CA . ARG A 1 220 ? 2.447 -7.697 -7.199 1.00 95.12 220 ARG A CA 1
ATOM 1756 C C . ARG A 1 220 ? 3.772 -7.119 -6.737 1.00 95.12 220 ARG A C 1
ATOM 1758 O O . ARG A 1 220 ? 3.814 -6.079 -6.089 1.00 95.12 220 ARG A O 1
ATOM 1765 N N . SER A 1 221 ? 4.869 -7.748 -7.129 1.00 93.81 221 SER A N 1
ATOM 1766 C CA . SER A 1 221 ? 6.209 -7.250 -6.832 1.00 93.81 221 SER A CA 1
ATOM 1767 C C . SER A 1 221 ? 6.694 -6.306 -7.942 1.00 93.81 221 SER A C 1
ATOM 1769 O O . SER A 1 221 ? 6.619 -6.685 -9.118 1.00 93.81 221 SER A O 1
ATOM 1771 N N . PRO A 1 222 ? 7.206 -5.102 -7.616 1.00 93.81 222 PRO A N 1
ATOM 1772 C CA . PRO A 1 222 ? 7.709 -4.159 -8.605 1.00 93.81 222 PRO A CA 1
ATOM 1773 C C . PRO A 1 222 ? 9.155 -4.458 -8.979 1.00 93.81 222 PRO A C 1
ATOM 1775 O O . PRO A 1 222 ? 10.034 -4.507 -8.116 1.00 93.81 222 PRO A O 1
ATOM 1778 N N . TRP A 1 223 ? 9.417 -4.575 -10.274 1.00 95.44 223 TRP A N 1
ATOM 1779 C CA . TRP A 1 223 ? 10.749 -4.724 -10.846 1.00 95.44 223 TRP A CA 1
ATOM 1780 C C . TRP A 1 223 ? 11.025 -3.581 -11.823 1.00 95.44 223 TRP A C 1
ATOM 1782 O O . TRP A 1 223 ? 10.230 -3.308 -12.718 1.00 95.44 223 TRP A O 1
ATOM 1792 N N . GLY A 1 224 ? 12.174 -2.926 -11.679 1.00 97.12 224 GLY A N 1
ATOM 1793 C CA . GLY A 1 224 ? 12.738 -2.093 -12.735 1.00 97.12 224 GLY A CA 1
ATOM 1794 C C . GLY A 1 224 ? 13.595 -2.948 -13.660 1.00 97.12 224 GLY A C 1
ATOM 1795 O O . GLY A 1 224 ? 14.383 -3.760 -13.182 1.00 97.12 224 GLY A O 1
ATOM 1796 N N . LEU A 1 225 ? 13.469 -2.764 -14.969 1.00 98.25 225 LEU A N 1
ATOM 1797 C CA . LEU A 1 225 ? 14.367 -3.368 -15.949 1.00 98.25 225 LEU A CA 1
ATOM 1798 C C . LEU A 1 225 ? 14.952 -2.273 -16.830 1.00 98.25 225 LEU A C 1
ATOM 1800 O O . LEU A 1 225 ? 14.208 -1.543 -17.474 1.00 98.25 225 LEU A O 1
ATOM 1804 N N . ILE A 1 226 ? 16.275 -2.188 -16.892 1.00 98.56 226 ILE A N 1
ATOM 1805 C CA . ILE A 1 226 ? 16.987 -1.335 -17.845 1.00 98.56 226 ILE A CA 1
ATOM 1806 C C . ILE A 1 226 ? 17.708 -2.248 -18.825 1.00 98.56 226 ILE A C 1
ATOM 1808 O O . ILE A 1 226 ? 18.457 -3.126 -18.402 1.00 98.56 226 ILE A O 1
ATOM 1812 N N . ILE A 1 227 ? 17.482 -2.045 -20.120 1.00 98.62 227 ILE A N 1
ATOM 1813 C CA . ILE A 1 227 ? 18.203 -2.724 -21.198 1.00 98.62 227 ILE A CA 1
ATOM 1814 C C . ILE A 1 227 ? 19.055 -1.691 -21.923 1.00 98.62 227 ILE A C 1
ATOM 1816 O O . ILE A 1 227 ? 18.535 -0.670 -22.369 1.00 98.62 227 ILE A O 1
ATOM 1820 N N . ARG A 1 228 ? 20.348 -1.980 -22.074 1.00 98.44 228 ARG A N 1
ATOM 1821 C CA . ARG A 1 228 ? 21.295 -1.162 -22.842 1.00 98.44 228 ARG A CA 1
ATOM 1822 C C . ARG A 1 228 ? 21.808 -1.940 -24.033 1.00 98.44 228 ARG A C 1
ATOM 1824 O O . ARG A 1 228 ? 22.134 -3.116 -23.898 1.00 98.44 228 ARG A O 1
ATOM 1831 N N . ALA A 1 229 ? 21.899 -1.271 -25.167 1.00 98.00 229 ALA A N 1
ATOM 1832 C CA . ALA A 1 229 ? 22.496 -1.762 -26.391 1.00 98.00 229 ALA A CA 1
ATOM 1833 C C . ALA A 1 229 ? 23.737 -0.940 -26.720 1.00 98.00 229 ALA A C 1
ATOM 1835 O O . ALA A 1 229 ? 23.694 0.289 -26.667 1.00 98.00 229 ALA A O 1
ATOM 1836 N N . GLU A 1 230 ? 24.801 -1.621 -27.127 1.00 96.06 230 GLU A N 1
ATOM 1837 C CA . GLU A 1 230 ? 26.011 -0.994 -27.652 1.00 96.06 230 GLU A CA 1
ATOM 1838 C C . GLU A 1 230 ? 26.227 -1.397 -29.112 1.00 96.06 230 GLU A C 1
ATOM 1840 O O . GLU A 1 230 ? 25.932 -2.518 -29.538 1.00 96.06 230 GLU A O 1
ATOM 1845 N N . GLY A 1 231 ? 26.749 -0.464 -29.900 1.00 92.31 231 GLY A N 1
ATOM 1846 C CA . GLY A 1 231 ? 27.017 -0.654 -31.315 1.00 92.31 231 GLY A CA 1
ATOM 1847 C C . GLY A 1 231 ? 28.043 0.342 -31.837 1.00 92.31 231 GLY A C 1
ATOM 1848 O O . GLY A 1 231 ? 28.427 1.301 -31.171 1.00 92.31 231 GLY A O 1
ATOM 1849 N N . THR A 1 232 ? 28.517 0.111 -33.058 1.00 90.25 232 THR A N 1
ATOM 1850 C CA . THR A 1 232 ? 29.470 1.031 -33.689 1.00 90.25 232 THR A CA 1
ATOM 1851 C C . THR A 1 232 ? 28.738 2.295 -34.156 1.00 90.25 232 THR A C 1
ATOM 1853 O O . THR A 1 232 ? 27.758 2.172 -34.893 1.00 90.25 232 THR A O 1
ATOM 1856 N N . PRO A 1 233 ? 29.189 3.507 -33.773 1.00 91.19 233 PRO A N 1
ATOM 1857 C CA . PRO A 1 233 ? 28.609 4.738 -34.293 1.00 91.19 233 PRO A CA 1
ATOM 1858 C C . PRO A 1 233 ? 28.982 4.913 -35.767 1.00 91.19 233 PRO A C 1
ATOM 1860 O O . PRO A 1 233 ? 30.033 4.455 -36.224 1.00 91.19 233 PRO A O 1
ATOM 1863 N N . GLY A 1 234 ? 28.155 5.619 -36.531 1.00 90.38 234 GLY A N 1
ATOM 1864 C CA . GLY A 1 234 ? 28.436 5.785 -37.953 1.00 90.38 234 GLY A CA 1
ATOM 1865 C C . GLY A 1 234 ? 27.543 6.780 -38.666 1.00 90.38 234 GLY A C 1
ATOM 1866 O O . GLY A 1 234 ? 26.594 7.317 -38.105 1.00 90.38 234 GLY A O 1
ATOM 1867 N N . HIS A 1 235 ? 27.853 7.035 -39.935 1.00 92.62 235 HIS A N 1
ATOM 1868 C CA . HIS A 1 235 ? 27.043 7.927 -40.759 1.00 92.62 235 HIS A CA 1
ATOM 1869 C C . HIS A 1 235 ? 25.667 7.293 -41.025 1.00 92.62 235 HIS A C 1
ATOM 1871 O O . HIS A 1 235 ? 25.582 6.134 -41.429 1.00 92.62 235 HIS A O 1
ATOM 1877 N N . GLY A 1 236 ? 24.584 8.052 -40.852 1.00 90.19 236 GLY A N 1
ATOM 1878 C CA . GLY A 1 236 ? 23.198 7.585 -41.009 1.00 90.19 236 GL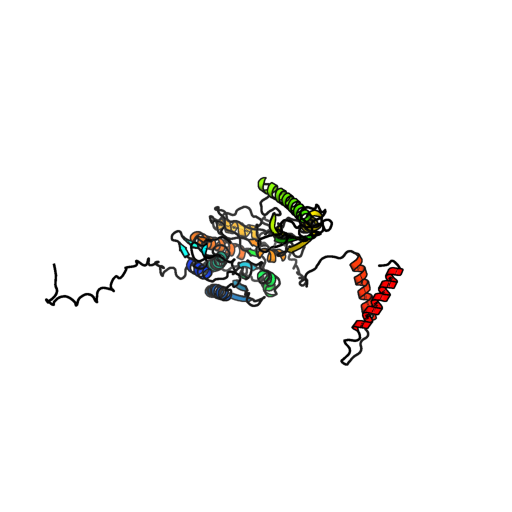Y A CA 1
ATOM 1879 C C . GLY A 1 236 ? 22.832 7.114 -42.421 1.00 90.19 236 GLY A C 1
ATOM 1880 O O . GLY A 1 236 ? 21.838 6.426 -42.596 1.00 90.19 236 GLY A O 1
ATOM 1881 N N . SER A 1 237 ? 23.649 7.435 -43.430 1.00 92.06 237 SER A N 1
ATOM 1882 C CA . SER A 1 237 ? 23.463 6.939 -44.806 1.00 92.06 237 SER A CA 1
ATOM 1883 C C . SER A 1 237 ? 23.989 5.520 -45.049 1.00 92.06 237 SER A C 1
ATOM 1885 O O . SER A 1 237 ? 23.813 4.993 -46.146 1.00 92.06 237 SER A O 1
ATOM 1887 N N . ARG A 1 238 ? 24.686 4.918 -44.078 1.00 88.81 238 ARG A N 1
ATOM 1888 C CA . ARG A 1 238 ? 25.236 3.562 -44.189 1.00 88.81 238 ARG A CA 1
ATOM 1889 C C . ARG A 1 238 ? 24.392 2.591 -43.377 1.00 88.81 238 ARG A C 1
ATOM 1891 O O . ARG A 1 238 ? 23.908 2.941 -42.311 1.00 88.81 238 ARG A O 1
ATOM 1898 N N . MET A 1 239 ? 24.252 1.364 -43.860 1.00 86.31 239 MET A N 1
ATOM 1899 C CA . MET A 1 239 ? 23.650 0.279 -43.085 1.00 86.31 239 MET A CA 1
ATOM 1900 C C . MET A 1 239 ? 24.759 -0.473 -42.347 1.00 86.31 239 MET A C 1
ATOM 1902 O O . MET A 1 239 ? 25.770 -0.819 -42.961 1.00 86.31 239 MET A O 1
ATOM 1906 N N . TYR A 1 240 ? 24.576 -0.693 -41.046 1.00 83.00 240 TYR A N 1
ATOM 1907 C CA . TYR A 1 240 ? 25.460 -1.503 -40.212 1.00 83.00 240 TYR A CA 1
ATOM 1908 C C . TYR A 1 240 ? 24.632 -2.574 -39.517 1.00 83.00 240 TYR A C 1
ATOM 1910 O O . TYR A 1 240 ? 23.594 -2.258 -38.939 1.00 83.00 240 TYR A O 1
ATOM 1918 N N . ASP A 1 241 ? 25.121 -3.810 -39.532 1.00 86.81 241 ASP A N 1
ATOM 1919 C CA . ASP A 1 241 ? 24.555 -4.862 -38.697 1.00 86.81 241 ASP A CA 1
ATOM 1920 C C . ASP A 1 241 ? 24.881 -4.589 -37.226 1.00 86.81 241 ASP A C 1
ATOM 1922 O O . ASP A 1 241 ? 25.967 -4.105 -36.892 1.00 86.81 241 ASP A O 1
ATOM 1926 N N . ASN A 1 242 ? 23.965 -4.972 -36.337 1.00 87.38 242 ASN A N 1
ATOM 1927 C CA . ASN A 1 242 ? 24.151 -4.895 -34.886 1.00 87.38 242 ASN A CA 1
ATOM 1928 C C . ASN A 1 242 ? 24.382 -3.463 -34.372 1.00 87.38 242 ASN A C 1
ATOM 1930 O O . ASN A 1 242 ? 25.136 -3.252 -33.417 1.00 87.38 242 ASN A O 1
ATOM 1934 N N . SER A 1 243 ? 23.733 -2.471 -34.990 1.00 93.69 243 SER A N 1
ATOM 1935 C CA . SER A 1 243 ? 23.702 -1.119 -34.425 1.00 93.69 243 SER A CA 1
ATOM 1936 C C . SER A 1 243 ? 22.957 -1.112 -33.081 1.00 93.69 243 SER A C 1
ATOM 1938 O O . SER A 1 243 ? 22.049 -1.920 -32.853 1.00 93.69 243 SER A O 1
ATOM 1940 N N . ALA A 1 244 ? 23.320 -0.187 -32.186 1.00 95.81 244 ALA A N 1
ATOM 1941 C CA . ALA A 1 244 ? 22.720 -0.106 -30.852 1.00 95.81 244 ALA A CA 1
ATOM 1942 C C . ALA A 1 244 ? 21.190 0.043 -30.930 1.00 95.81 244 ALA A C 1
ATOM 1944 O O . ALA A 1 244 ? 20.442 -0.705 -30.300 1.00 95.81 244 ALA A O 1
ATOM 1945 N N . MET A 1 245 ? 20.724 0.959 -31.782 1.00 94.12 245 MET A N 1
ATOM 1946 C CA . MET A 1 245 ? 19.298 1.210 -31.985 1.00 94.12 245 MET A CA 1
ATOM 1947 C C . MET A 1 245 ? 18.558 0.006 -32.560 1.00 94.12 245 MET A C 1
ATOM 1949 O O . MET A 1 245 ? 17.498 -0.349 -32.056 1.00 94.12 245 MET A O 1
ATOM 1953 N N . GLU A 1 246 ? 19.100 -0.653 -33.585 1.00 93.88 246 GLU A N 1
ATOM 1954 C CA . GLU A 1 246 ? 18.459 -1.832 -34.175 1.00 93.88 246 GLU A CA 1
ATOM 1955 C C . GLU A 1 246 ? 18.298 -2.958 -33.143 1.00 93.88 246 GLU A C 1
ATOM 1957 O O . GLU A 1 246 ? 17.224 -3.554 -33.021 1.00 93.88 246 GLU A O 1
ATOM 1962 N N . ASN A 1 247 ? 19.349 -3.234 -32.367 1.00 95.94 247 ASN A N 1
ATOM 1963 C CA . ASN A 1 247 ? 19.324 -4.281 -31.352 1.00 95.94 247 ASN A CA 1
ATOM 1964 C C . ASN A 1 247 ? 18.335 -3.974 -30.227 1.00 95.94 247 ASN A C 1
ATOM 1966 O O . ASN A 1 247 ? 17.573 -4.869 -29.842 1.00 95.94 247 ASN A O 1
ATOM 1970 N N . LEU A 1 248 ? 18.294 -2.725 -29.750 1.00 97.56 248 LEU A N 1
ATOM 1971 C CA . LEU A 1 248 ? 17.316 -2.293 -28.755 1.00 97.56 248 LEU A CA 1
ATOM 1972 C C . LEU A 1 248 ? 15.883 -2.395 -29.295 1.00 97.56 248 LEU A C 1
ATOM 1974 O O . LEU A 1 248 ? 15.018 -2.943 -28.617 1.00 97.56 248 LEU A O 1
ATOM 1978 N N . MET A 1 249 ? 15.628 -1.939 -30.525 1.00 96.06 249 MET A N 1
ATOM 1979 C CA . MET A 1 249 ? 14.291 -1.980 -31.132 1.00 96.06 249 MET A CA 1
ATOM 1980 C C . MET A 1 249 ? 13.764 -3.410 -31.276 1.00 96.06 249 MET A C 1
ATOM 1982 O O . MET A 1 249 ? 12.611 -3.672 -30.935 1.00 96.06 249 MET A O 1
ATOM 1986 N N . LYS A 1 250 ? 14.615 -4.365 -31.678 1.00 96.88 250 LYS A N 1
ATOM 1987 C CA . LYS A 1 250 ? 14.260 -5.796 -31.694 1.00 96.88 250 LYS A CA 1
ATOM 1988 C C . LYS A 1 250 ? 13.865 -6.305 -30.302 1.00 96.88 250 LYS A C 1
ATOM 1990 O O . LYS A 1 250 ? 12.961 -7.124 -30.172 1.00 96.88 250 LYS A O 1
ATOM 1995 N N . SER A 1 251 ? 14.531 -5.832 -29.248 1.00 97.69 251 SER A N 1
ATOM 1996 C CA . SER A 1 251 ? 14.189 -6.189 -27.865 1.00 97.69 251 SER A CA 1
ATOM 1997 C C . SER A 1 251 ? 12.870 -5.589 -27.408 1.00 97.69 251 SER A C 1
ATOM 1999 O O . SER A 1 251 ? 12.051 -6.306 -26.839 1.00 97.69 251 SER A O 1
ATOM 2001 N N . VAL A 1 252 ? 12.640 -4.309 -27.705 1.00 97.75 252 VAL A N 1
ATOM 2002 C CA . VAL A 1 252 ? 11.364 -3.635 -27.438 1.00 97.75 252 VAL A CA 1
ATOM 2003 C C . VAL A 1 252 ? 10.218 -4.380 -28.126 1.00 97.75 252 VAL A C 1
ATOM 2005 O O . VAL A 1 252 ? 9.206 -4.641 -27.487 1.00 97.75 252 VAL A O 1
ATOM 2008 N N . GLU A 1 253 ? 10.383 -4.801 -29.383 1.00 97.69 253 GLU A N 1
ATOM 2009 C CA . GLU A 1 253 ? 9.359 -5.557 -30.114 1.00 97.69 253 GLU A CA 1
ATOM 2010 C C . GLU A 1 253 ? 9.023 -6.903 -29.444 1.00 97.69 253 GLU A C 1
ATOM 2012 O O . GLU A 1 253 ? 7.850 -7.244 -29.287 1.00 97.69 253 GLU A O 1
ATOM 2017 N N . ILE A 1 254 ? 10.036 -7.662 -29.010 1.00 97.88 254 ILE A N 1
ATOM 2018 C CA . ILE A 1 254 ? 9.838 -8.939 -28.303 1.00 97.88 254 ILE A CA 1
ATOM 2019 C C . ILE A 1 254 ? 9.090 -8.719 -26.979 1.00 97.88 254 ILE A C 1
ATOM 2021 O O . ILE A 1 254 ? 8.162 -9.467 -26.662 1.00 97.88 254 ILE A O 1
ATOM 2025 N N . ILE A 1 255 ? 9.463 -7.685 -26.221 1.00 98.19 255 ILE A N 1
ATOM 2026 C CA . ILE A 1 255 ? 8.812 -7.336 -24.950 1.00 98.19 255 ILE A CA 1
ATOM 2027 C C . ILE A 1 255 ? 7.360 -6.908 -25.188 1.00 98.19 255 ILE A C 1
ATOM 2029 O O . ILE A 1 255 ? 6.468 -7.348 -24.461 1.00 98.19 255 ILE A O 1
ATOM 2033 N N . SER A 1 256 ? 7.099 -6.107 -26.224 1.00 97.75 256 SER A N 1
ATOM 2034 C CA . SER A 1 256 ? 5.745 -5.688 -26.600 1.00 97.75 256 SER A CA 1
ATOM 2035 C C . SER A 1 256 ? 4.854 -6.882 -26.940 1.00 97.75 256 SER A C 1
ATOM 2037 O O . SER A 1 256 ? 3.743 -6.961 -26.423 1.00 97.75 256 SER A O 1
ATOM 2039 N N . LYS A 1 257 ? 5.353 -7.864 -27.704 1.00 98.12 257 LYS A N 1
ATOM 2040 C CA . LYS A 1 257 ? 4.607 -9.102 -28.003 1.00 98.12 257 LYS A CA 1
ATOM 2041 C C . LYS A 1 257 ? 4.300 -9.915 -26.744 1.00 98.12 257 LYS A C 1
ATOM 2043 O O . LYS A 1 257 ? 3.194 -10.430 -26.593 1.00 98.12 257 LYS A O 1
ATOM 2048 N N . PHE A 1 258 ? 5.250 -10.013 -25.810 1.00 98.00 258 PHE A N 1
ATOM 2049 C CA . PHE A 1 258 ? 4.995 -10.655 -24.518 1.00 98.00 258 PHE A CA 1
ATOM 2050 C C . PHE A 1 258 ? 3.896 -9.917 -23.743 1.00 98.00 258 PHE A C 1
ATOM 2052 O O . PHE A 1 258 ? 2.937 -10.541 -23.291 1.00 98.00 258 PHE A O 1
ATOM 2059 N N . ARG A 1 259 ? 3.990 -8.588 -23.637 1.00 97.56 259 ARG A N 1
ATOM 2060 C CA . ARG A 1 259 ? 2.980 -7.749 -22.982 1.00 97.56 259 ARG A CA 1
ATOM 2061 C C . ARG A 1 259 ? 1.594 -7.930 -23.601 1.00 97.56 259 ARG A C 1
ATOM 2063 O O . ARG A 1 259 ? 0.619 -8.047 -22.865 1.00 97.56 259 ARG A O 1
ATOM 2070 N N . GLU A 1 260 ? 1.504 -7.944 -24.927 1.00 97.62 260 GLU A N 1
ATOM 2071 C CA . GLU A 1 260 ? 0.257 -8.185 -25.657 1.00 97.62 260 GLU A CA 1
ATOM 2072 C C . GLU A 1 260 ? -0.338 -9.541 -25.285 1.00 97.62 260 GLU A C 1
ATOM 2074 O O . GLU A 1 260 ? -1.487 -9.581 -24.864 1.00 97.62 260 GLU A O 1
ATOM 2079 N N . SER A 1 261 ? 0.466 -10.611 -25.277 1.00 97.50 261 SER A N 1
ATOM 2080 C CA . SER A 1 261 ? -0.016 -11.943 -24.882 1.00 97.50 261 SER A CA 1
ATOM 2081 C C . SER A 1 261 ? -0.570 -11.990 -23.451 1.00 97.50 261 SER A C 1
ATOM 2083 O O . SER A 1 261 ? -1.569 -12.655 -23.195 1.00 97.50 261 SER A O 1
ATOM 2085 N N . GLN A 1 262 ? 0.038 -11.250 -22.517 1.00 97.56 262 GLN A N 1
ATOM 2086 C CA . GLN A 1 262 ? -0.460 -11.140 -21.143 1.00 97.56 262 GLN A CA 1
ATOM 2087 C C . GLN A 1 262 ? -1.774 -10.356 -21.090 1.00 97.56 262 GLN A C 1
ATOM 2089 O O . GLN A 1 262 ? -2.695 -10.723 -20.366 1.00 97.56 262 GLN A O 1
ATOM 2094 N N . PHE A 1 263 ? -1.884 -9.279 -21.868 1.00 96.50 263 PHE A N 1
ATOM 2095 C CA . PHE A 1 263 ? -3.087 -8.455 -21.897 1.00 96.50 263 PHE A CA 1
ATOM 2096 C C . PHE A 1 263 ? -4.245 -9.115 -22.654 1.00 96.50 263 PHE A C 1
ATOM 2098 O O . PHE A 1 263 ? -5.403 -8.858 -22.334 1.00 96.50 263 PHE A O 1
ATOM 2105 N N . ASP A 1 264 ? -3.960 -9.991 -23.613 1.00 97.88 264 ASP A N 1
ATOM 2106 C CA . ASP A 1 264 ? -4.978 -10.767 -24.316 1.00 97.88 264 ASP A CA 1
ATOM 2107 C C . ASP A 1 264 ? -5.697 -11.737 -23.369 1.00 97.88 264 ASP A C 1
ATOM 2109 O O . ASP A 1 264 ? -6.924 -11.802 -23.415 1.00 97.88 264 ASP A O 1
ATOM 2113 N N . MET A 1 265 ? -4.986 -12.367 -22.421 1.00 97.31 265 MET A N 1
ATOM 2114 C CA . MET A 1 265 ? -5.613 -13.154 -21.342 1.00 97.31 265 MET A CA 1
ATOM 2115 C C . MET A 1 265 ? -6.574 -12.302 -20.498 1.00 97.31 265 MET A C 1
ATOM 2117 O O . MET A 1 265 ? -7.663 -12.745 -20.131 1.00 97.31 265 MET A O 1
ATOM 2121 N N . VAL A 1 266 ? -6.198 -11.047 -20.223 1.00 96.19 266 VAL A N 1
ATOM 2122 C CA . VAL A 1 266 ? -7.041 -10.103 -19.471 1.00 96.19 266 VAL A CA 1
ATOM 2123 C C . VAL A 1 266 ? -8.281 -9.709 -20.273 1.00 96.19 266 VAL A C 1
ATOM 2125 O O . VAL A 1 266 ? -9.392 -9.749 -19.751 1.00 96.19 266 VAL A O 1
ATOM 2128 N N . LYS A 1 267 ? -8.123 -9.367 -21.557 1.00 96.44 267 LYS A N 1
ATOM 2129 C CA . LYS A 1 267 ? -9.243 -9.029 -22.452 1.00 96.44 267 LYS A CA 1
ATOM 2130 C C . LYS A 1 267 ? -10.203 -10.197 -22.660 1.00 96.44 267 LYS A C 1
ATOM 2132 O O . LYS A 1 267 ? -11.401 -9.969 -22.804 1.00 96.44 267 LYS A O 1
ATOM 2137 N N . ALA A 1 268 ? -9.680 -11.421 -22.687 1.00 97.06 268 ALA A N 1
ATOM 2138 C CA . ALA A 1 268 ? -10.465 -12.643 -22.801 1.00 97.06 268 ALA A CA 1
ATOM 2139 C C . ALA A 1 268 ? -11.200 -13.011 -21.498 1.00 97.06 268 ALA A C 1
ATOM 2141 O O . ALA A 1 268 ? -12.066 -13.882 -21.515 1.00 97.06 268 ALA A O 1
ATOM 2142 N N . GLY A 1 269 ? -10.887 -12.348 -20.376 1.00 95.56 269 GLY A N 1
ATOM 2143 C CA . GLY A 1 269 ? -11.453 -12.660 -19.062 1.00 95.56 269 GLY A CA 1
ATOM 2144 C C . GLY A 1 269 ? -10.886 -13.937 -18.434 1.00 95.56 269 GLY A C 1
ATOM 2145 O O . GLY A 1 269 ? -11.472 -14.457 -17.488 1.00 95.56 269 GLY A O 1
ATOM 2146 N N . GLU A 1 270 ? -9.762 -14.446 -18.945 1.00 95.81 270 GLU A N 1
ATOM 2147 C CA . GLU A 1 270 ? -9.089 -15.651 -18.440 1.00 95.81 270 GLU A CA 1
ATOM 2148 C C . GLU A 1 270 ? -8.304 -15.379 -17.152 1.00 95.81 270 GLU A C 1
ATOM 2150 O O . GLU A 1 270 ? -8.108 -16.282 -16.339 1.00 95.81 270 GLU A O 1
ATOM 2155 N N . ALA A 1 271 ? -7.859 -14.135 -16.964 1.00 94.25 271 ALA A N 1
ATOM 2156 C CA . ALA A 1 271 ? -7.140 -13.678 -15.783 1.00 94.25 271 ALA A CA 1
ATOM 2157 C C . ALA A 1 271 ? -7.476 -12.213 -15.478 1.00 94.25 271 ALA A C 1
ATOM 2159 O O . ALA A 1 271 ? -7.698 -11.403 -16.381 1.00 94.25 271 ALA A O 1
ATOM 2160 N N . ALA A 1 272 ? -7.468 -11.838 -14.202 1.00 93.38 272 ALA A N 1
ATOM 2161 C CA . ALA A 1 272 ? -7.501 -10.434 -13.820 1.00 93.38 272 ALA A CA 1
ATOM 2162 C C . ALA A 1 272 ? -6.180 -9.739 -14.196 1.00 93.38 272 ALA A C 1
ATOM 2164 O O . ALA A 1 272 ? -5.116 -10.356 -14.254 1.00 93.38 272 ALA A O 1
ATOM 2165 N N . ASN A 1 273 ? -6.213 -8.415 -14.369 1.00 93.12 273 ASN A N 1
ATOM 2166 C CA . ASN A 1 273 ? -5.011 -7.628 -14.675 1.00 93.12 273 ASN A CA 1
ATOM 2167 C C . ASN A 1 273 ? -3.889 -7.795 -13.628 1.00 93.12 273 ASN A C 1
ATOM 2169 O O . ASN A 1 273 ? -2.710 -7.645 -13.944 1.00 93.12 273 ASN A O 1
ATOM 2173 N N . SER A 1 274 ? -4.238 -8.101 -12.376 1.00 94.12 274 SER A N 1
ATOM 2174 C CA . SER A 1 274 ? -3.268 -8.342 -11.308 1.00 94.12 274 SER A CA 1
ATOM 2175 C C . SER A 1 274 ? -2.743 -9.779 -11.229 1.00 94.12 274 SER A C 1
ATOM 2177 O O . SER A 1 274 ? -1.784 -10.026 -10.501 1.00 94.12 274 SER A O 1
ATOM 2179 N N . GLU A 1 275 ? -3.326 -10.709 -11.987 1.00 95.62 275 GLU A N 1
ATOM 2180 C CA . GLU A 1 275 ? -2.945 -12.128 -12.033 1.00 95.62 275 GLU A CA 1
ATOM 2181 C C . GLU A 1 275 ? -1.938 -12.430 -13.161 1.00 95.62 275 GLU A C 1
ATOM 2183 O O . GLU A 1 275 ? -1.343 -13.507 -13.181 1.00 95.62 275 GLU A O 1
ATOM 2188 N N . VAL A 1 276 ? -1.697 -11.475 -14.068 1.00 96.44 276 VAL A N 1
ATOM 2189 C CA . VAL A 1 276 ? -0.719 -11.582 -15.164 1.00 96.44 276 VAL A CA 1
ATOM 2190 C C . VAL A 1 276 ? 0.562 -10.800 -14.870 1.00 96.44 276 VAL A C 1
ATOM 2192 O O . VAL A 1 276 ? 0.620 -9.968 -13.962 1.00 96.44 276 VAL A O 1
ATOM 2195 N N . ILE A 1 277 ? 1.616 -11.037 -15.651 1.00 96.81 277 ILE A N 1
ATOM 2196 C CA . ILE A 1 277 ? 2.807 -10.182 -15.642 1.00 96.81 277 ILE A CA 1
ATOM 2197 C C . ILE A 1 277 ? 2.540 -8.986 -16.548 1.00 96.81 277 ILE A C 1
ATOM 2199 O O . ILE A 1 277 ? 2.123 -9.138 -17.690 1.00 96.81 277 ILE A O 1
ATOM 2203 N N . SER A 1 278 ? 2.832 -7.780 -16.073 1.00 96.06 278 SER A N 1
ATOM 2204 C CA . SER A 1 278 ? 2.820 -6.586 -16.915 1.00 96.06 278 SER A CA 1
ATOM 2205 C C . SER A 1 278 ? 4.238 -6.086 -17.038 1.00 96.06 278 SER A C 1
ATOM 2207 O O . SER A 1 278 ? 4.963 -6.047 -16.048 1.00 96.06 278 SER A O 1
ATOM 2209 N N . VAL A 1 279 ? 4.599 -5.686 -18.246 1.00 96.69 279 VAL A N 1
ATOM 2210 C CA . VAL A 1 279 ? 5.844 -5.002 -18.563 1.00 96.69 279 VAL A CA 1
ATOM 2211 C C . VAL A 1 279 ? 5.463 -3.787 -19.390 1.00 96.69 279 VAL A C 1
ATOM 2213 O O . VAL A 1 279 ? 4.826 -3.928 -20.430 1.00 96.69 279 VAL A O 1
ATOM 2216 N N . ASN A 1 280 ? 5.764 -2.590 -18.903 1.00 96.00 280 ASN A N 1
ATOM 2217 C CA . ASN A 1 280 ? 5.407 -1.348 -19.582 1.00 96.00 280 ASN A CA 1
ATOM 2218 C C . ASN A 1 280 ? 6.679 -0.544 -19.871 1.00 96.00 280 ASN A C 1
ATOM 2220 O O . ASN A 1 280 ? 7.497 -0.395 -18.962 1.00 96.00 280 ASN A O 1
ATOM 2224 N N . PRO A 1 281 ? 6.873 -0.035 -21.102 1.00 95.06 281 PRO A N 1
ATOM 2225 C CA . PRO A 1 281 ? 7.992 0.849 -21.400 1.00 95.06 281 PRO A CA 1
ATOM 2226 C C . PRO A 1 281 ? 7.831 2.162 -20.628 1.00 95.06 281 PRO A C 1
ATOM 2228 O O . PRO A 1 281 ? 6.758 2.762 -20.631 1.00 95.06 281 PRO A O 1
ATOM 2231 N N . VAL A 1 282 ? 8.900 2.592 -19.965 1.00 96.31 282 VAL A N 1
ATOM 2232 C CA . VAL A 1 282 ? 8.941 3.806 -19.134 1.00 96.31 282 VAL A CA 1
ATOM 2233 C C . VAL A 1 282 ? 9.743 4.901 -19.824 1.00 96.31 282 VAL A C 1
ATOM 2235 O O . VAL A 1 282 ? 9.334 6.058 -19.825 1.00 96.31 282 VAL A O 1
ATOM 2238 N N . PHE A 1 283 ? 10.870 4.545 -20.442 1.00 97.25 283 PHE A N 1
ATOM 2239 C CA . PHE A 1 283 ? 11.670 5.485 -21.218 1.00 97.25 283 PHE A CA 1
ATOM 2240 C C . PHE A 1 283 ? 12.439 4.781 -22.335 1.00 97.25 283 PHE A C 1
ATOM 2242 O O . PHE A 1 283 ? 12.710 3.581 -22.262 1.00 97.25 283 PHE A O 1
ATOM 2249 N N . VAL A 1 284 ? 12.828 5.563 -23.341 1.00 96.62 284 VAL A N 1
ATOM 2250 C CA . VAL A 1 284 ? 13.826 5.204 -24.351 1.00 96.62 284 VAL A CA 1
ATOM 2251 C C . VAL A 1 284 ? 14.789 6.380 -24.472 1.00 96.62 284 VAL A C 1
ATOM 2253 O O . VAL A 1 284 ? 14.351 7.524 -24.581 1.00 96.62 284 VAL A O 1
ATOM 2256 N N . ASN A 1 285 ? 16.087 6.102 -24.440 1.00 95.50 285 ASN A N 1
ATOM 2257 C CA . ASN A 1 285 ? 17.146 7.093 -24.552 1.00 95.50 285 ASN A CA 1
ATOM 2258 C C . ASN A 1 285 ? 18.153 6.652 -25.616 1.00 95.50 285 ASN A C 1
ATOM 2260 O O . ASN A 1 285 ? 18.815 5.627 -25.464 1.00 95.50 285 ASN A O 1
ATOM 2264 N N . ALA A 1 286 ? 18.246 7.411 -26.705 1.00 93.56 286 ALA A N 1
ATOM 2265 C CA . ALA A 1 286 ? 19.181 7.148 -27.787 1.00 93.56 286 ALA A CA 1
ATOM 2266 C C . ALA A 1 286 ? 19.338 8.365 -28.704 1.00 93.56 286 ALA A C 1
ATOM 2268 O O . ALA A 1 286 ? 18.491 9.257 -28.738 1.00 93.56 286 ALA A O 1
ATOM 2269 N N . GLY A 1 287 ? 20.396 8.346 -29.513 1.00 93.38 287 GLY A N 1
ATOM 2270 C CA . GLY A 1 287 ? 20.738 9.426 -30.436 1.00 93.38 287 GLY A CA 1
ATOM 2271 C C . GLY A 1 287 ? 21.888 10.279 -29.912 1.00 93.38 287 GLY A C 1
ATOM 2272 O O . GLY A 1 287 ? 22.249 10.216 -28.742 1.00 93.38 287 GLY A O 1
ATOM 2273 N N . ILE A 1 288 ? 22.493 11.069 -30.798 1.00 91.94 288 ILE A N 1
ATOM 2274 C CA . ILE A 1 288 ? 23.612 11.945 -30.434 1.00 91.94 288 ILE A CA 1
ATOM 2275 C C . ILE A 1 288 ? 23.078 13.364 -30.224 1.00 91.94 288 ILE A C 1
ATOM 2277 O O . ILE A 1 288 ? 22.551 13.936 -31.182 1.00 91.94 288 ILE A O 1
ATOM 2281 N N . PRO A 1 289 ? 23.193 13.944 -29.015 1.00 93.06 289 PRO A N 1
ATOM 2282 C CA . PRO A 1 289 ? 22.693 15.285 -28.745 1.00 93.06 289 PRO A CA 1
ATOM 2283 C C . PRO A 1 289 ? 23.384 16.368 -29.582 1.00 93.06 289 PRO A C 1
ATOM 2285 O O . PRO A 1 289 ? 24.559 16.282 -29.934 1.00 93.06 289 PRO A O 1
ATOM 2288 N N . SER A 1 290 ? 22.640 17.431 -29.855 1.00 92.69 290 SER A N 1
ATOM 2289 C CA . SER A 1 290 ? 23.079 18.676 -30.481 1.00 92.69 290 SER A CA 1
ATOM 2290 C C . SER A 1 290 ? 22.368 19.856 -29.800 1.00 92.69 290 SER A C 1
ATOM 2292 O O . SER A 1 290 ? 21.361 19.645 -29.121 1.00 92.69 290 SER A O 1
ATOM 2294 N N . PRO A 1 291 ? 22.812 21.110 -29.999 1.00 95.62 291 PRO A N 1
ATOM 2295 C CA . PRO A 1 291 ? 22.171 22.272 -29.374 1.00 95.62 291 PRO A CA 1
ATOM 2296 C C . PRO A 1 291 ? 20.673 22.440 -29.682 1.00 95.62 291 PRO A C 1
ATOM 2298 O O . PRO A 1 291 ? 19.970 23.101 -28.925 1.00 95.62 291 PRO A O 1
ATOM 2301 N N . THR A 1 292 ? 20.178 21.863 -30.782 1.00 92.06 292 THR A N 1
ATOM 2302 C CA . THR A 1 292 ? 18.781 21.992 -31.233 1.00 92.06 292 THR A CA 1
ATOM 2303 C C . THR A 1 292 ? 18.000 20.675 -31.194 1.00 92.06 292 THR A C 1
ATOM 2305 O O . THR A 1 292 ? 16.921 20.600 -31.775 1.00 92.06 292 THR A O 1
ATOM 2308 N N . GLY A 1 293 ? 18.533 19.616 -30.574 1.00 92.62 293 GLY A N 1
ATOM 2309 C CA . GLY A 1 293 ? 17.923 18.281 -30.577 1.00 92.62 293 GLY A CA 1
ATOM 2310 C C . GLY A 1 293 ? 18.961 17.189 -30.806 1.00 92.62 293 GLY A C 1
ATOM 2311 O O . GLY A 1 293 ? 19.932 17.114 -30.062 1.00 92.62 293 GLY A O 1
ATOM 2312 N N . PHE A 1 294 ? 18.816 16.383 -31.860 1.00 94.75 294 PHE A N 1
ATOM 2313 C CA . PHE A 1 294 ? 19.721 15.266 -32.166 1.00 94.75 294 PHE A CA 1
ATOM 2314 C C . PHE A 1 294 ? 20.383 15.396 -33.542 1.00 94.75 294 PHE A C 1
ATOM 2316 O O . PHE A 1 294 ? 19.820 15.967 -34.477 1.00 94.75 294 PHE A O 1
ATOM 2323 N N . VAL A 1 295 ? 21.584 14.832 -33.681 1.00 94.00 295 VAL A N 1
ATOM 2324 C CA . VAL A 1 295 ? 22.320 14.787 -34.948 1.00 94.00 295 VAL A CA 1
ATOM 2325 C C . VAL A 1 295 ? 21.707 13.730 -35.876 1.00 94.00 295 VAL A C 1
ATOM 2327 O O . VAL A 1 295 ? 21.972 12.538 -35.745 1.00 94.00 295 VAL A O 1
ATOM 2330 N N . MET A 1 296 ? 20.901 14.172 -36.845 1.00 93.50 296 MET A N 1
ATOM 2331 C CA . MET A 1 296 ? 20.084 13.290 -37.698 1.00 93.50 296 MET A CA 1
ATOM 2332 C C . MET A 1 296 ? 20.867 12.397 -38.668 1.00 93.50 296 MET A C 1
ATOM 2334 O O . MET A 1 296 ? 20.356 11.373 -39.110 1.00 93.50 296 MET A O 1
ATOM 2338 N N . ASN A 1 297 ? 22.093 12.770 -39.037 1.00 93.94 297 ASN A N 1
ATOM 2339 C CA . ASN A 1 297 ? 22.924 11.995 -39.959 1.00 93.94 297 ASN A CA 1
ATOM 2340 C C . ASN A 1 297 ? 23.921 11.077 -39.237 1.00 93.94 297 ASN A C 1
ATOM 2342 O O . ASN A 1 297 ? 24.889 10.637 -39.861 1.00 93.94 297 ASN A O 1
ATOM 2346 N N . MET A 1 298 ? 23.706 10.781 -37.953 1.00 93.06 298 MET A N 1
ATOM 2347 C CA . MET A 1 298 ? 24.543 9.861 -37.190 1.00 93.06 298 MET A CA 1
ATOM 2348 C C . MET A 1 298 ? 23.736 8.749 -36.522 1.00 93.06 298 MET A C 1
ATOM 2350 O O . MET A 1 298 ? 22.668 8.971 -35.962 1.00 93.06 298 MET A O 1
ATOM 2354 N N . GLN A 1 299 ? 24.300 7.546 -36.554 1.00 94.25 299 GLN A N 1
ATOM 2355 C CA . GLN A 1 299 ? 23.858 6.396 -35.779 1.00 94.25 299 GLN A CA 1
ATOM 2356 C C . GLN A 1 299 ? 24.560 6.428 -34.418 1.00 94.25 299 GLN A C 1
ATOM 2358 O O . GLN A 1 299 ? 25.790 6.560 -34.392 1.00 94.25 299 GLN A O 1
ATOM 2363 N N . PRO A 1 300 ? 23.819 6.334 -33.301 1.00 95.06 300 PRO A N 1
ATOM 2364 C CA . PRO A 1 300 ? 24.410 6.378 -31.971 1.00 95.06 300 PRO A CA 1
ATOM 2365 C C . PRO A 1 300 ? 25.156 5.078 -31.653 1.00 95.06 300 PRO A C 1
ATOM 2367 O O . PRO A 1 300 ? 24.788 4.000 -32.124 1.00 95.06 300 PRO A O 1
ATOM 2370 N N . SER A 1 301 ? 26.193 5.183 -30.822 1.00 94.88 301 SER A N 1
ATOM 2371 C CA . SER A 1 301 ? 26.930 4.027 -30.299 1.00 94.88 301 SER A CA 1
ATOM 2372 C C . SER A 1 301 ? 26.205 3.310 -29.162 1.00 94.88 301 SER A C 1
ATOM 2374 O O . SER A 1 301 ? 26.544 2.176 -28.841 1.00 94.88 301 SER A O 1
ATOM 2376 N N . GLU A 1 302 ? 25.218 3.963 -28.553 1.00 97.06 302 GLU A N 1
ATOM 2377 C CA . GLU A 1 302 ? 24.466 3.456 -27.411 1.00 97.06 302 GLU A CA 1
ATOM 2378 C C . GLU A 1 302 ? 22.970 3.738 -27.563 1.00 97.06 302 GLU A C 1
ATOM 2380 O O . GLU A 1 302 ? 22.555 4.718 -28.192 1.00 97.06 302 GLU A O 1
ATOM 2385 N N . ALA A 1 303 ? 22.159 2.855 -26.993 1.00 97.75 303 ALA A N 1
ATOM 2386 C CA . ALA A 1 303 ? 20.724 3.036 -26.851 1.00 97.75 303 ALA A CA 1
ATOM 2387 C C . ALA A 1 303 ? 20.253 2.325 -25.577 1.00 97.75 303 ALA A C 1
ATOM 2389 O O . ALA A 1 303 ? 20.715 1.230 -25.264 1.00 97.75 303 ALA A O 1
ATOM 2390 N N . GLU A 1 304 ? 19.315 2.916 -24.850 1.00 98.25 304 GLU A N 1
ATOM 2391 C CA . GLU A 1 304 ? 18.803 2.390 -23.586 1.00 98.25 304 GLU A CA 1
ATOM 2392 C C . GLU A 1 304 ? 17.272 2.441 -23.560 1.00 98.25 304 GLU A C 1
ATOM 2394 O O . GLU A 1 304 ? 16.665 3.390 -24.056 1.00 98.25 304 GLU A O 1
ATOM 2399 N N . ALA A 1 305 ? 16.636 1.432 -22.967 1.00 98.44 305 ALA A N 1
ATOM 2400 C CA . ALA A 1 305 ? 15.216 1.465 -22.636 1.00 98.44 305 ALA A CA 1
ATOM 2401 C C . ALA A 1 305 ? 14.975 0.965 -21.211 1.00 98.44 305 ALA A C 1
ATOM 2403 O O . ALA A 1 305 ? 15.574 -0.022 -20.776 1.00 98.44 305 ALA A O 1
ATOM 2404 N N . GLY A 1 306 ? 14.069 1.635 -20.505 1.00 98.31 306 GLY A N 1
ATOM 2405 C CA . GLY A 1 306 ? 13.607 1.245 -19.179 1.00 98.31 306 GLY A CA 1
ATOM 2406 C C . GLY A 1 306 ? 12.184 0.709 -19.205 1.00 98.31 306 GLY A C 1
ATOM 2407 O O . GLY A 1 306 ? 11.340 1.209 -19.950 1.00 98.31 306 GLY A O 1
ATOM 2408 N N . PHE A 1 307 ? 11.904 -0.270 -18.352 1.00 98.31 307 PHE A N 1
ATOM 2409 C CA . PHE A 1 307 ? 10.600 -0.906 -18.212 1.00 98.31 307 PHE A CA 1
ATOM 2410 C C . PHE A 1 307 ? 10.206 -1.043 -16.734 1.00 98.31 307 PHE A C 1
ATOM 2412 O O . PHE A 1 307 ? 11.051 -1.350 -15.890 1.00 98.31 307 PHE A O 1
ATOM 2419 N N . ASP A 1 308 ? 8.916 -0.861 -16.439 1.00 96.88 308 ASP A N 1
ATOM 2420 C CA . ASP A 1 308 ? 8.289 -1.222 -15.160 1.00 96.88 308 ASP A CA 1
ATOM 2421 C C . ASP A 1 308 ? 7.626 -2.587 -15.323 1.00 96.88 308 ASP A C 1
ATOM 2423 O O . ASP A 1 308 ? 6.775 -2.789 -16.198 1.00 96.88 308 ASP A O 1
ATOM 2427 N N . LEU A 1 309 ? 8.066 -3.536 -14.506 1.00 96.88 309 LEU A N 1
ATOM 2428 C CA . LEU A 1 309 ? 7.526 -4.877 -14.441 1.00 96.88 309 LEU A CA 1
ATOM 2429 C C . LEU A 1 309 ? 6.752 -5.038 -13.136 1.00 96.88 309 LEU A C 1
ATOM 2431 O O . LEU A 1 309 ? 7.233 -4.677 -12.062 1.00 96.88 309 LEU A O 1
ATOM 2435 N N . ARG A 1 310 ? 5.582 -5.669 -13.217 1.00 96.06 310 ARG A N 1
ATOM 2436 C CA . ARG A 1 310 ? 4.813 -6.090 -12.042 1.00 96.06 310 ARG A CA 1
ATOM 2437 C C . ARG A 1 310 ? 4.622 -7.595 -12.090 1.00 96.06 310 ARG A C 1
ATOM 2439 O O . ARG A 1 310 ? 3.968 -8.123 -12.995 1.00 96.06 310 ARG A O 1
ATOM 2446 N N . ILE A 1 311 ? 5.224 -8.287 -11.131 1.00 95.69 311 ILE A N 1
ATOM 2447 C CA . ILE A 1 311 ? 5.260 -9.749 -11.079 1.00 95.69 311 ILE A CA 1
ATOM 2448 C C . ILE A 1 311 ? 4.208 -10.229 -10.072 1.00 95.69 311 ILE A C 1
ATOM 2450 O O . ILE A 1 311 ? 4.312 -9.874 -8.899 1.00 95.69 311 ILE A O 1
ATOM 2454 N N . PRO A 1 312 ? 3.186 -11.002 -10.480 1.00 95.44 312 PRO A N 1
ATOM 2455 C CA . PRO A 1 312 ? 2.242 -11.573 -9.532 1.00 95.44 312 PRO A CA 1
ATOM 2456 C C . PRO A 1 312 ? 2.921 -12.676 -8.701 1.00 95.44 312 PRO A C 1
ATOM 2458 O O . PRO A 1 312 ? 3.836 -13.344 -9.189 1.00 95.44 312 PRO A O 1
ATOM 2461 N N . PRO A 1 313 ? 2.453 -12.940 -7.471 1.00 93.12 313 PRO A N 1
ATOM 2462 C CA . PRO A 1 313 ? 3.014 -13.972 -6.589 1.00 93.12 313 PRO A CA 1
ATOM 2463 C C . PRO A 1 313 ? 2.959 -15.382 -7.201 1.00 93.12 313 PRO A C 1
ATOM 2465 O O . PRO A 1 313 ? 3.758 -16.252 -6.848 1.00 93.12 313 PRO A O 1
ATOM 2468 N N . THR A 1 314 ? 2.025 -15.618 -8.122 1.00 91.56 314 THR A N 1
ATOM 2469 C CA . THR A 1 314 ? 1.824 -16.888 -8.831 1.00 91.56 314 THR A CA 1
ATOM 2470 C C . THR A 1 314 ? 2.838 -17.129 -9.951 1.00 91.56 314 THR A C 1
ATOM 2472 O O . THR A 1 314 ? 2.984 -18.268 -10.388 1.00 91.56 314 THR A O 1
ATOM 2475 N N . ALA A 1 315 ? 3.563 -16.101 -10.405 1.00 93.88 315 ALA A N 1
ATOM 2476 C CA . ALA A 1 315 ? 4.584 -16.250 -11.436 1.00 93.88 315 ALA A CA 1
ATOM 2477 C C . ALA A 1 315 ? 5.858 -16.933 -10.905 1.00 93.88 315 ALA A C 1
ATOM 2479 O O . ALA A 1 315 ? 6.162 -16.912 -9.707 1.00 93.88 315 ALA A O 1
ATOM 2480 N N . ASP A 1 316 ? 6.633 -17.523 -11.822 1.00 94.00 316 ASP A N 1
ATOM 2481 C CA . ASP A 1 316 ? 8.007 -17.959 -11.564 1.00 94.00 316 ASP A CA 1
ATOM 2482 C C . ASP A 1 316 ? 8.978 -16.796 -11.856 1.00 94.00 316 ASP A C 1
ATOM 2484 O O . ASP A 1 316 ? 9.218 -16.488 -13.030 1.00 94.00 316 ASP A O 1
ATOM 2488 N N . PRO A 1 317 ? 9.551 -16.136 -10.830 1.00 93.25 317 PRO A N 1
ATOM 2489 C CA . PRO A 1 317 ? 10.489 -15.041 -11.051 1.00 93.25 317 PRO A CA 1
ATOM 2490 C C . PRO A 1 317 ? 11.768 -15.502 -11.762 1.00 93.25 317 PRO A C 1
ATOM 2492 O O . PRO A 1 317 ? 12.338 -14.732 -12.534 1.00 93.25 317 PRO A O 1
ATOM 2495 N N . ASP A 1 318 ? 12.200 -16.755 -11.585 1.00 93.88 318 ASP A N 1
ATOM 2496 C CA . ASP A 1 318 ? 13.398 -17.267 -12.253 1.00 93.88 318 ASP A CA 1
ATOM 2497 C C . ASP A 1 318 ? 13.161 -17.486 -13.748 1.00 93.88 318 ASP A C 1
ATOM 2499 O O . ASP A 1 318 ? 14.058 -17.240 -14.556 1.00 93.88 318 ASP A O 1
ATOM 2503 N N . ALA A 1 319 ? 11.945 -17.869 -14.148 1.00 95.94 319 ALA A N 1
ATOM 2504 C CA . ALA A 1 319 ? 11.568 -17.910 -15.560 1.00 95.94 319 ALA A CA 1
ATOM 2505 C C . ALA A 1 319 ? 11.628 -16.520 -16.207 1.00 95.94 319 ALA A C 1
ATOM 2507 O O . ALA A 1 319 ? 12.049 -16.402 -17.357 1.00 95.94 319 ALA A O 1
ATOM 2508 N N . ILE A 1 320 ? 11.264 -15.466 -15.472 1.00 96.12 320 ILE A N 1
ATOM 2509 C CA . ILE A 1 320 ? 11.356 -14.089 -15.970 1.00 96.12 320 ILE A CA 1
ATOM 2510 C C . ILE A 1 320 ? 12.802 -13.617 -16.052 1.00 96.12 320 ILE A C 1
ATOM 2512 O O . ILE A 1 320 ? 13.180 -13.052 -17.076 1.00 96.12 320 ILE A O 1
ATOM 2516 N N . ARG A 1 321 ? 13.648 -13.923 -15.061 1.00 96.31 321 ARG A N 1
ATOM 2517 C CA . ARG A 1 321 ? 15.094 -13.642 -15.149 1.00 96.31 321 ARG A CA 1
ATOM 2518 C C . ARG A 1 321 ? 15.729 -14.336 -16.357 1.00 96.31 321 ARG A C 1
ATOM 2520 O O . ARG A 1 321 ? 16.440 -13.685 -17.119 1.00 96.31 321 ARG A O 1
ATOM 2527 N N . ARG A 1 322 ? 15.423 -15.621 -16.581 1.00 97.56 322 ARG A N 1
ATOM 2528 C CA . ARG A 1 322 ? 15.890 -16.367 -17.765 1.00 97.56 322 ARG A CA 1
ATOM 2529 C C . ARG A 1 322 ? 15.408 -15.722 -19.061 1.00 97.56 322 ARG A C 1
ATOM 2531 O O . ARG A 1 322 ? 16.226 -15.428 -19.924 1.00 97.56 322 ARG A O 1
ATOM 2538 N N . ARG A 1 323 ? 14.114 -15.402 -19.169 1.00 97.62 323 ARG A N 1
ATOM 2539 C CA . ARG A 1 323 ? 13.546 -14.723 -20.344 1.00 97.62 323 ARG A CA 1
ATOM 2540 C C . ARG A 1 323 ? 14.227 -13.381 -20.625 1.00 97.62 323 ARG A C 1
ATOM 2542 O O . ARG A 1 323 ? 14.530 -13.081 -21.780 1.00 97.62 323 ARG A O 1
ATOM 2549 N N . ILE A 1 324 ? 14.508 -12.593 -19.585 1.00 97.81 324 ILE A N 1
ATOM 2550 C CA . ILE A 1 324 ? 15.225 -11.322 -19.722 1.00 97.81 324 ILE A CA 1
ATOM 2551 C C . ILE A 1 324 ? 16.599 -11.554 -20.355 1.00 97.81 324 ILE A C 1
ATOM 2553 O O . ILE A 1 324 ? 16.924 -10.902 -21.340 1.00 97.81 324 ILE A O 1
ATOM 2557 N N . VAL A 1 325 ? 17.382 -12.505 -19.847 1.00 97.31 325 VAL A N 1
ATOM 2558 C CA . VAL A 1 325 ? 18.750 -12.753 -20.328 1.00 97.31 325 VAL A CA 1
ATOM 2559 C C . VAL A 1 325 ? 18.778 -13.443 -21.697 1.00 97.31 325 VAL A C 1
ATOM 2561 O O . VAL A 1 325 ? 19.623 -13.135 -22.530 1.00 97.31 325 VAL A O 1
ATOM 2564 N N . GLU A 1 326 ? 17.872 -14.379 -21.963 1.00 97.06 326 GLU A N 1
ATOM 2565 C CA . GLU A 1 326 ? 17.947 -15.250 -23.145 1.00 97.06 326 GLU A CA 1
ATOM 2566 C C . GLU A 1 326 ? 17.208 -14.683 -24.368 1.00 97.06 326 GLU A C 1
ATOM 2568 O O . GLU A 1 326 ? 17.629 -14.899 -25.518 1.00 97.06 326 GLU A O 1
ATOM 2573 N N . GLU A 1 327 ? 16.125 -13.936 -24.129 1.00 97.31 327 GLU A N 1
ATOM 2574 C CA . GLU A 1 327 ? 15.207 -13.448 -25.161 1.00 97.31 327 GLU A CA 1
ATOM 2575 C C . GLU A 1 327 ? 15.212 -11.919 -25.270 1.00 97.31 327 GLU A C 1
ATOM 2577 O O . GLU A 1 327 ? 15.406 -11.381 -26.368 1.00 97.31 327 GLU A O 1
ATOM 2582 N N . TRP A 1 328 ? 15.021 -11.207 -24.152 1.00 98.06 328 TRP A N 1
ATOM 2583 C CA . TRP A 1 328 ? 14.800 -9.756 -24.171 1.00 98.06 328 TRP A CA 1
ATOM 2584 C C . TRP A 1 328 ? 16.097 -8.957 -24.289 1.00 98.06 328 TRP A C 1
ATOM 2586 O O . TRP A 1 328 ? 16.159 -8.021 -25.077 1.00 98.06 328 TRP A O 1
ATOM 2596 N N . ALA A 1 329 ? 17.151 -9.335 -23.576 1.00 97.94 329 ALA A N 1
ATOM 2597 C CA . ALA A 1 329 ? 18.445 -8.658 -23.557 1.00 97.94 329 ALA A CA 1
ATOM 2598 C C . ALA A 1 329 ? 19.625 -9.625 -23.780 1.00 97.94 329 ALA A C 1
ATOM 2600 O O . ALA A 1 329 ? 20.560 -9.652 -22.980 1.00 97.94 329 ALA A O 1
ATOM 2601 N N . PRO A 1 330 ? 19.622 -10.439 -24.851 1.00 97.19 330 PRO A N 1
ATOM 2602 C CA . PRO A 1 330 ? 20.660 -11.434 -25.035 1.00 97.19 330 PRO A CA 1
ATOM 2603 C C . PRO A 1 330 ? 21.994 -10.808 -25.433 1.00 97.19 330 PRO A C 1
ATOM 2605 O O . PRO A 1 330 ? 22.077 -10.061 -26.411 1.00 97.19 330 PRO A O 1
ATOM 2608 N N . ALA A 1 331 ? 23.062 -11.226 -24.750 1.00 95.44 331 ALA A N 1
ATOM 2609 C CA . ALA A 1 331 ? 24.431 -10.766 -24.995 1.00 95.44 331 ALA A CA 1
ATOM 2610 C C . ALA A 1 331 ? 24.878 -10.935 -26.460 1.00 95.44 331 ALA A C 1
ATOM 2612 O O . ALA A 1 331 ? 25.631 -10.116 -26.977 1.00 95.44 331 ALA A O 1
ATOM 2613 N N . ARG A 1 332 ? 24.343 -11.937 -27.178 1.00 94.25 332 ARG A N 1
ATOM 2614 C CA . ARG A 1 332 ? 24.599 -12.152 -28.619 1.00 94.25 332 ARG A CA 1
ATOM 2615 C C . ARG A 1 332 ? 24.156 -10.990 -29.525 1.00 94.25 332 ARG A C 1
ATOM 2617 O O . ARG A 1 332 ? 24.537 -10.968 -30.686 1.00 94.25 332 ARG A O 1
ATOM 2624 N N . ARG A 1 333 ? 23.323 -10.070 -29.022 1.00 94.19 333 ARG A N 1
ATOM 2625 C CA . ARG A 1 333 ? 22.884 -8.834 -29.697 1.00 94.19 333 ARG A CA 1
ATOM 2626 C C . ARG A 1 333 ? 23.534 -7.580 -29.090 1.00 94.19 333 ARG A C 1
ATOM 2628 O O . ARG A 1 333 ? 22.979 -6.498 -29.227 1.00 94.19 333 ARG A O 1
ATOM 2635 N N . ASN A 1 334 ? 24.669 -7.712 -28.397 1.00 95.81 334 ASN A N 1
ATOM 2636 C CA . ASN A 1 334 ? 25.345 -6.612 -27.692 1.00 95.81 334 ASN A CA 1
ATOM 2637 C C . ASN A 1 334 ? 24.416 -5.869 -26.718 1.00 95.81 334 ASN A C 1
ATOM 2639 O O . ASN A 1 334 ? 24.419 -4.640 -26.642 1.00 95.81 334 ASN A O 1
ATOM 2643 N N . LEU A 1 335 ? 23.581 -6.632 -26.010 1.00 97.81 335 LEU A N 1
ATOM 2644 C CA . LEU A 1 335 ? 22.652 -6.115 -25.015 1.00 97.81 335 LEU A CA 1
ATOM 2645 C C . LEU A 1 335 ? 23.126 -6.476 -23.612 1.00 97.81 335 LEU A C 1
ATOM 2647 O O . LEU A 1 335 ? 23.627 -7.576 -23.378 1.00 97.81 335 LEU A O 1
ATOM 2651 N N . THR A 1 336 ? 22.902 -5.565 -22.676 1.00 97.88 336 THR A N 1
ATOM 2652 C CA . THR A 1 336 ? 23.012 -5.815 -21.239 1.00 97.88 336 THR A CA 1
ATOM 2653 C C . THR A 1 336 ? 21.692 -5.472 -20.563 1.00 97.88 336 THR A C 1
ATOM 2655 O O . THR A 1 336 ? 20.912 -4.664 -21.072 1.00 97.88 336 THR A O 1
ATOM 2658 N N . SER A 1 337 ? 21.425 -6.101 -19.420 1.00 97.69 337 SER A N 1
ATOM 2659 C CA . SER A 1 337 ? 20.234 -5.834 -18.617 1.00 97.69 337 SER A CA 1
ATOM 2660 C C . SER A 1 337 ? 20.584 -5.617 -17.156 1.00 97.69 337 SER A C 1
ATOM 2662 O O . SER A 1 337 ? 21.388 -6.360 -16.594 1.00 97.69 337 SER A O 1
ATOM 2664 N N . GLN A 1 338 ? 19.899 -4.677 -16.522 1.00 97.81 338 GLN A N 1
ATOM 2665 C CA . GLN A 1 338 ? 19.902 -4.482 -15.081 1.00 97.81 338 GLN A CA 1
ATOM 2666 C C . GLN A 1 338 ? 18.483 -4.677 -14.550 1.00 97.81 338 GLN A C 1
ATOM 2668 O O . GLN A 1 338 ? 17.564 -3.980 -14.976 1.00 97.81 338 GLN A O 1
ATOM 2673 N N . ILE A 1 339 ? 18.319 -5.610 -13.612 1.00 96.81 339 ILE A N 1
ATOM 2674 C CA . ILE A 1 339 ? 17.065 -5.829 -12.886 1.00 96.81 339 ILE A CA 1
ATOM 2675 C C . ILE A 1 339 ? 17.183 -5.150 -11.520 1.00 96.81 339 ILE A C 1
ATOM 2677 O O . ILE A 1 339 ? 18.177 -5.325 -10.816 1.00 96.81 339 ILE A O 1
ATOM 2681 N N . ILE A 1 340 ? 16.170 -4.375 -11.154 1.00 94.94 340 ILE A N 1
ATOM 2682 C CA . ILE A 1 340 ? 16.049 -3.686 -9.872 1.00 94.94 340 ILE A CA 1
ATOM 2683 C C . ILE A 1 340 ? 14.815 -4.254 -9.176 1.00 94.94 340 ILE A C 1
ATOM 2685 O O . ILE A 1 340 ? 13.690 -3.851 -9.466 1.00 94.94 340 ILE A O 1
ATOM 2689 N N . GLU A 1 341 ? 15.016 -5.210 -8.274 1.00 92.06 341 GLU A N 1
ATOM 2690 C CA . GLU A 1 341 ? 13.926 -5.844 -7.529 1.00 92.06 341 GLU A CA 1
ATOM 2691 C C . GLU A 1 341 ? 13.564 -4.991 -6.309 1.00 92.06 341 GLU A C 1
ATOM 2693 O O . GLU A 1 341 ? 14.383 -4.798 -5.410 1.00 92.06 341 GLU A O 1
ATOM 2698 N N . LYS A 1 342 ? 12.334 -4.469 -6.259 1.00 88.50 342 LYS A N 1
ATOM 2699 C CA . LYS A 1 342 ? 11.870 -3.607 -5.164 1.00 88.50 342 LYS A CA 1
ATOM 2700 C C . LYS A 1 342 ? 11.118 -4.412 -4.098 1.00 88.50 342 LYS A C 1
ATOM 2702 O O . LYS A 1 342 ? 9.949 -4.164 -3.822 1.00 88.50 342 LYS A O 1
ATOM 2707 N N . GLY A 1 343 ? 11.810 -5.373 -3.489 1.00 86.69 343 GLY A N 1
ATOM 2708 C CA . GLY A 1 343 ? 11.301 -6.167 -2.366 1.00 86.69 343 GLY A CA 1
ATOM 2709 C C . GLY A 1 343 ? 11.192 -7.668 -2.652 1.00 86.69 343 GLY A C 1
ATOM 2710 O O . GLY A 1 343 ? 11.522 -8.124 -3.749 1.00 86.69 343 GLY A O 1
ATOM 2711 N N . PRO A 1 344 ? 10.766 -8.459 -1.652 1.00 89.69 344 PRO A N 1
ATOM 2712 C CA . PRO A 1 344 ? 10.696 -9.909 -1.775 1.00 89.69 344 PRO A CA 1
ATOM 2713 C C . PRO A 1 344 ? 9.539 -10.365 -2.680 1.00 89.69 344 PRO A C 1
ATOM 2715 O O . PRO A 1 344 ? 8.499 -9.716 -2.766 1.00 89.69 344 PRO A O 1
ATOM 2718 N N . ILE A 1 345 ? 9.718 -11.525 -3.320 1.00 88.94 345 ILE A N 1
ATOM 2719 C CA . ILE A 1 345 ? 8.683 -12.239 -4.109 1.00 88.94 345 ILE A CA 1
ATOM 2720 C C . ILE A 1 345 ? 8.321 -13.594 -3.486 1.00 88.94 345 ILE A C 1
ATOM 2722 O O . ILE A 1 345 ? 7.264 -14.172 -3.759 1.00 88.94 345 ILE A O 1
ATOM 2726 N N . ARG A 1 346 ? 9.217 -14.124 -2.652 1.00 92.75 346 ARG A N 1
ATOM 2727 C CA . ARG A 1 346 ? 9.066 -15.397 -1.955 1.00 92.75 346 ARG A CA 1
ATOM 2728 C C . ARG A 1 346 ? 9.310 -15.202 -0.467 1.00 92.75 346 ARG A C 1
ATOM 2730 O O . ARG A 1 346 ? 10.062 -14.309 -0.072 1.00 92.75 346 ARG A O 1
ATOM 2737 N N . ASP A 1 347 ? 8.688 -16.052 0.335 1.00 93.38 347 ASP A N 1
ATOM 2738 C CA . ASP A 1 347 ? 9.006 -16.152 1.754 1.00 93.38 347 ASP A CA 1
ATOM 2739 C C . ASP A 1 347 ? 10.374 -16.823 1.976 1.00 93.38 347 ASP A C 1
ATOM 2741 O O . ASP A 1 347 ? 11.026 -17.287 1.034 1.00 93.38 347 ASP A O 1
ATOM 2745 N N . TYR A 1 348 ? 10.817 -16.907 3.233 1.00 92.31 348 TYR A N 1
ATOM 2746 C CA . TYR A 1 348 ? 12.101 -17.538 3.575 1.00 92.31 348 TYR A CA 1
ATOM 2747 C C . TYR A 1 348 ? 12.176 -19.048 3.279 1.00 92.31 348 TYR A C 1
ATOM 2749 O O . TYR A 1 348 ? 13.250 -19.636 3.390 1.00 92.31 348 TYR A O 1
ATOM 2757 N N . LEU A 1 349 ? 11.062 -19.680 2.894 1.00 92.75 349 LEU A N 1
ATOM 2758 C CA . LEU A 1 349 ? 10.988 -21.080 2.471 1.00 92.75 349 LEU A CA 1
ATOM 2759 C C . LEU A 1 349 ? 10.806 -21.227 0.949 1.00 92.75 349 LEU A C 1
ATOM 2761 O O . LEU A 1 349 ? 10.624 -22.343 0.464 1.00 92.75 349 LEU A O 1
ATOM 2765 N N . GLY A 1 350 ? 10.853 -20.131 0.186 1.00 91.31 350 GLY A N 1
ATOM 2766 C CA . GLY A 1 350 ? 10.703 -20.143 -1.270 1.00 91.31 350 GLY A CA 1
ATOM 2767 C C . GLY A 1 350 ? 9.254 -20.219 -1.766 1.00 91.31 350 GLY A C 1
ATOM 2768 O O . GLY A 1 350 ? 9.033 -20.452 -2.954 1.00 91.31 350 GLY A O 1
ATOM 2769 N N . ARG A 1 351 ? 8.256 -20.023 -0.897 1.00 93.38 351 ARG A N 1
ATOM 2770 C CA . ARG A 1 351 ? 6.825 -20.061 -1.247 1.00 93.38 351 ARG A CA 1
ATOM 2771 C C . ARG A 1 351 ? 6.324 -18.685 -1.711 1.00 93.38 351 ARG A C 1
ATOM 2773 O O . ARG A 1 351 ? 6.905 -17.671 -1.323 1.00 93.38 351 ARG A O 1
ATOM 2780 N N . PRO A 1 352 ? 5.261 -18.614 -2.534 1.00 94.12 352 PRO A N 1
ATOM 2781 C CA . PRO A 1 352 ? 4.626 -17.349 -2.908 1.00 94.12 352 PRO A CA 1
ATOM 2782 C C . PRO A 1 352 ? 4.191 -16.502 -1.703 1.00 94.12 352 PRO A C 1
ATOM 2784 O O . PRO A 1 352 ? 3.666 -17.039 -0.729 1.00 94.12 352 PRO A O 1
ATOM 2787 N N . LEU A 1 353 ? 4.346 -15.177 -1.801 1.00 95.12 353 LEU A N 1
ATOM 2788 C CA . LEU A 1 353 ? 3.862 -14.224 -0.796 1.00 95.12 353 LEU A CA 1
ATOM 2789 C C . LEU A 1 353 ? 2.356 -13.989 -0.944 1.00 95.12 353 LEU A C 1
ATOM 2791 O O . LEU A 1 353 ? 1.923 -13.010 -1.546 1.00 95.12 353 LEU A O 1
ATOM 2795 N N . LEU A 1 354 ? 1.552 -14.903 -0.408 1.00 95.56 354 LEU A N 1
ATOM 2796 C CA . LEU A 1 354 ? 0.096 -14.792 -0.411 1.00 95.56 354 LEU A CA 1
ATOM 2797 C C . LEU A 1 354 ? -0.516 -15.305 0.891 1.00 95.56 354 LEU A C 1
ATOM 2799 O O . LEU A 1 354 ? 0.048 -16.159 1.574 1.00 95.56 354 LEU A O 1
ATOM 2803 N N . THR A 1 355 ? -1.705 -14.806 1.197 1.00 96.81 355 THR A N 1
ATOM 2804 C CA . THR A 1 355 ? -2.545 -15.254 2.307 1.00 96.81 355 THR A CA 1
ATOM 2805 C C . THR A 1 355 ? -3.679 -16.110 1.765 1.00 96.81 355 THR A C 1
ATOM 2807 O O . THR A 1 355 ? -4.351 -15.735 0.809 1.00 96.81 355 THR A O 1
ATOM 2810 N N . MET A 1 356 ? -3.935 -17.260 2.382 1.00 95.75 356 MET A N 1
ATOM 2811 C CA . MET A 1 356 ? -5.064 -18.102 1.982 1.00 95.75 356 MET A CA 1
ATOM 2812 C C . MET A 1 356 ? -6.393 -17.433 2.361 1.00 95.75 356 MET A C 1
ATOM 2814 O O . MET A 1 356 ? -6.575 -17.018 3.506 1.00 95.75 356 MET A O 1
ATOM 2818 N N . THR A 1 357 ? -7.330 -17.355 1.417 1.00 95.94 357 THR A N 1
ATOM 2819 C CA . THR A 1 357 ? -8.677 -16.773 1.588 1.00 95.94 357 THR A CA 1
ATOM 2820 C C . THR A 1 357 ? -9.771 -17.835 1.453 1.00 95.94 357 THR A C 1
ATOM 2822 O O . THR A 1 357 ? -10.774 -17.670 0.760 1.00 95.94 357 THR A O 1
ATOM 2825 N N . ASN A 1 358 ? -9.554 -18.972 2.115 1.00 93.62 358 ASN A N 1
ATOM 2826 C CA . ASN A 1 358 ? -10.498 -20.082 2.219 1.00 93.62 358 ASN A CA 1
ATOM 2827 C C . ASN A 1 358 ? -10.507 -20.639 3.655 1.00 93.62 358 ASN A C 1
ATOM 2829 O O . ASN A 1 358 ? -9.810 -20.126 4.532 1.00 93.62 358 ASN A O 1
ATOM 2833 N N . ASP A 1 359 ? -11.275 -21.702 3.885 1.00 88.75 359 ASP A N 1
ATOM 2834 C CA . ASP A 1 359 ? -11.509 -22.267 5.220 1.00 88.75 359 ASP A CA 1
ATOM 2835 C C . ASP A 1 359 ? -10.251 -22.869 5.874 1.00 88.75 359 ASP A C 1
ATOM 2837 O O . ASP A 1 359 ? -10.249 -23.127 7.076 1.00 88.75 359 ASP A O 1
ATOM 2841 N N . SER A 1 360 ? -9.149 -23.052 5.131 1.00 91.25 360 SER A N 1
ATOM 2842 C CA . SER A 1 360 ? -7.872 -23.462 5.729 1.00 91.25 360 SER A CA 1
ATOM 2843 C C . SER A 1 360 ? -7.207 -22.338 6.529 1.00 91.25 360 SER A C 1
ATOM 2845 O O . SER A 1 360 ? -6.264 -22.599 7.273 1.00 91.25 360 SER A O 1
ATOM 2847 N N . ASN A 1 361 ? -7.647 -21.089 6.351 1.00 94.06 361 ASN A N 1
ATOM 2848 C CA . ASN A 1 361 ? -7.201 -19.941 7.127 1.00 94.06 361 ASN A CA 1
ATOM 2849 C C . ASN A 1 361 ? -8.340 -19.457 8.039 1.00 94.06 361 ASN A C 1
ATOM 2851 O O . ASN A 1 361 ? -9.269 -18.797 7.565 1.00 94.06 361 ASN A O 1
ATOM 2855 N N . PRO A 1 362 ? -8.280 -19.714 9.354 1.00 94.44 362 PRO A N 1
ATOM 2856 C CA . PRO A 1 362 ? -9.349 -19.295 10.253 1.00 94.44 362 PRO A CA 1
ATOM 2857 C C . PRO A 1 362 ? -9.505 -17.768 10.319 1.00 94.44 362 PRO A C 1
ATOM 2859 O O . PRO A 1 362 ? -10.626 -17.279 10.449 1.00 94.44 362 PRO A O 1
ATOM 2862 N N . TRP A 1 363 ? -8.416 -17.006 10.150 1.00 96.62 363 TRP A N 1
ATOM 2863 C CA . TRP A 1 363 ? -8.464 -15.541 10.144 1.00 96.62 363 TRP A CA 1
ATOM 2864 C C . TRP A 1 363 ? -9.338 -14.993 9.022 1.00 96.62 363 TRP A C 1
ATOM 2866 O O . TRP A 1 363 ? -10.066 -14.026 9.225 1.00 96.62 363 TRP A O 1
ATOM 2876 N N . TRP A 1 364 ? -9.313 -15.643 7.855 1.00 97.44 364 TRP A N 1
ATOM 2877 C CA . TRP A 1 364 ? -10.163 -15.275 6.728 1.00 97.44 364 TRP A CA 1
ATOM 2878 C C . TRP A 1 364 ? -11.648 -15.422 7.069 1.00 97.44 364 TRP A C 1
ATOM 2880 O O . TRP A 1 364 ? -12.435 -14.516 6.798 1.00 97.44 364 TRP A O 1
ATOM 2890 N N . SER A 1 365 ? -12.023 -16.535 7.701 1.00 96.00 365 SER A N 1
ATOM 2891 C CA . SER A 1 365 ? -13.416 -16.799 8.074 1.00 96.00 365 SER A CA 1
ATOM 2892 C C . SER A 1 365 ? -13.923 -15.787 9.102 1.00 96.00 365 SER A C 1
ATOM 2894 O O . SER A 1 365 ? -14.998 -15.220 8.922 1.00 96.00 365 SER A O 1
ATOM 2896 N N . VAL A 1 366 ? -13.128 -15.503 10.139 1.00 97.50 366 VAL A N 1
ATOM 2897 C CA . VAL A 1 366 ? -13.472 -14.509 11.172 1.00 97.50 366 VAL A CA 1
ATOM 2898 C C . VAL A 1 366 ? -13.605 -13.114 10.568 1.00 97.50 366 VAL A C 1
ATOM 2900 O O . VAL A 1 366 ? -14.600 -12.435 10.809 1.00 97.50 366 VAL A O 1
ATOM 2903 N N . PHE A 1 367 ? -12.640 -12.708 9.740 1.00 98.31 367 PHE A N 1
ATOM 2904 C CA . PHE A 1 367 ? -12.670 -11.428 9.037 1.00 98.31 367 PHE A CA 1
ATOM 2905 C C . PHE A 1 367 ? -13.928 -11.291 8.169 1.00 98.31 367 PHE A C 1
ATOM 2907 O O . PHE A 1 367 ? -14.662 -10.313 8.290 1.00 98.31 367 PHE A O 1
ATOM 2914 N N . LYS A 1 368 ? -14.219 -12.292 7.330 1.00 97.56 368 LYS A N 1
ATOM 2915 C CA . LYS A 1 368 ? -15.383 -12.282 6.437 1.00 97.56 368 LYS A CA 1
ATOM 2916 C C . LYS A 1 368 ? -16.698 -12.164 7.210 1.00 97.56 368 LYS A C 1
ATOM 2918 O O . LYS A 1 368 ? -17.562 -11.382 6.812 1.00 97.56 368 LYS A O 1
ATOM 2923 N N . THR A 1 369 ? -16.843 -12.912 8.303 1.00 97.69 369 THR A N 1
ATOM 2924 C CA . THR A 1 369 ? -18.029 -12.843 9.168 1.00 97.69 369 THR A CA 1
ATOM 2925 C C . THR A 1 369 ? -18.163 -11.467 9.813 1.00 97.69 369 THR A C 1
ATOM 2927 O O . THR A 1 369 ? -19.236 -10.881 9.734 1.00 97.69 369 THR A O 1
ATOM 2930 N N . ALA A 1 370 ? -17.076 -10.890 10.334 1.00 98.38 370 ALA A N 1
ATOM 2931 C CA . ALA A 1 370 ? -17.097 -9.555 10.936 1.00 98.38 370 ALA A CA 1
ATOM 2932 C C . ALA A 1 370 ? -17.571 -8.467 9.954 1.00 98.38 370 ALA A C 1
ATOM 2934 O O . ALA A 1 370 ? -18.401 -7.623 10.290 1.00 98.38 370 ALA A O 1
ATOM 2935 N N . ILE A 1 371 ? -17.113 -8.516 8.697 1.00 98.19 371 ILE A N 1
ATOM 2936 C CA . ILE A 1 371 ? -17.607 -7.600 7.659 1.00 98.19 371 ILE A CA 1
ATOM 2937 C C . ILE A 1 371 ? -19.118 -7.759 7.461 1.00 98.19 371 ILE A C 1
ATOM 2939 O O . ILE A 1 371 ? -19.839 -6.761 7.420 1.00 98.19 371 ILE A O 1
ATOM 2943 N N . SER A 1 372 ? -19.594 -9.001 7.347 1.00 97.50 372 SER A N 1
ATOM 2944 C CA . SER A 1 372 ? -21.013 -9.302 7.145 1.00 97.50 372 SER A CA 1
ATOM 2945 C C . SER A 1 372 ? -21.873 -8.839 8.324 1.00 97.50 372 SER A C 1
ATOM 2947 O O . SER A 1 372 ? -22.910 -8.213 8.110 1.00 97.50 372 SER A O 1
ATOM 2949 N N . ASP A 1 373 ? -21.435 -9.086 9.558 1.00 97.75 373 ASP A N 1
ATOM 2950 C CA . ASP A 1 373 ? -22.150 -8.711 10.785 1.00 97.75 373 ASP A CA 1
ATOM 2951 C C . ASP A 1 373 ? -22.268 -7.193 10.940 1.00 97.75 373 ASP A C 1
ATOM 2953 O O . ASP A 1 373 ? -23.273 -6.674 11.429 1.00 97.75 373 ASP A O 1
ATOM 2957 N N . ALA A 1 374 ? -21.272 -6.452 10.453 1.00 97.69 374 ALA A N 1
ATOM 2958 C CA . ALA A 1 374 ? -21.332 -5.000 10.395 1.00 97.69 374 ALA A CA 1
ATOM 2959 C C . ALA A 1 374 ? -22.236 -4.474 9.260 1.00 97.69 374 ALA A C 1
ATOM 2961 O O . ALA A 1 374 ? -22.423 -3.259 9.143 1.00 97.69 374 ALA A O 1
ATOM 2962 N N . GLY A 1 375 ? -22.811 -5.347 8.424 1.00 97.06 375 GLY A N 1
ATOM 2963 C CA . GLY A 1 375 ? -23.619 -5.010 7.247 1.00 97.06 375 GLY A CA 1
ATOM 2964 C C . GLY A 1 375 ? -22.783 -4.581 6.038 1.00 97.06 375 GLY A C 1
ATOM 2965 O O . GLY A 1 375 ? -23.224 -3.749 5.246 1.00 97.06 375 GLY A O 1
ATOM 2966 N N . GLY A 1 376 ? -21.537 -5.043 5.957 1.00 96.94 376 GLY A N 1
ATOM 2967 C CA . GLY A 1 376 ? -20.657 -4.875 4.808 1.00 96.94 376 GLY A CA 1
ATOM 2968 C C . GLY A 1 376 ? -20.753 -6.045 3.832 1.00 96.94 376 GLY A C 1
ATOM 2969 O O . GLY A 1 376 ? -21.237 -7.125 4.167 1.00 96.94 376 GLY A O 1
ATOM 2970 N N . LYS A 1 377 ? -20.241 -5.842 2.619 1.00 96.94 377 LYS A N 1
ATOM 2971 C CA . LYS A 1 377 ? -20.145 -6.872 1.581 1.00 96.94 377 LYS A CA 1
ATOM 2972 C C . LYS A 1 377 ? -18.713 -6.914 1.068 1.00 96.94 377 LYS A C 1
ATOM 2974 O O . LYS A 1 377 ? -18.115 -5.859 0.898 1.00 96.94 377 LYS A O 1
ATOM 2979 N N . LEU A 1 378 ? -18.156 -8.102 0.850 1.00 97.44 378 LEU A N 1
ATOM 2980 C CA . LEU A 1 378 ? -16.825 -8.266 0.258 1.00 97.44 378 LEU A CA 1
ATOM 2981 C C . LEU A 1 378 ? -16.945 -8.620 -1.220 1.00 97.44 378 LEU A C 1
ATOM 2983 O O . LEU A 1 378 ? -17.775 -9.456 -1.583 1.00 97.44 378 LEU A O 1
ATOM 2987 N N . SER A 1 379 ? -16.069 -8.043 -2.036 1.00 95.62 379 SER A N 1
ATOM 2988 C CA . SER A 1 379 ? -15.820 -8.525 -3.391 1.00 95.62 379 SER A CA 1
ATOM 2989 C C . SER A 1 379 ? -15.044 -9.848 -3.356 1.00 95.62 379 SER A C 1
ATOM 2991 O O . SER A 1 379 ? -14.601 -10.321 -2.302 1.00 95.62 379 SER A O 1
ATOM 2993 N N . ARG A 1 380 ? -14.828 -10.457 -4.530 1.00 95.19 380 ARG A N 1
ATOM 2994 C CA . ARG A 1 380 ? -13.873 -11.570 -4.655 1.00 95.19 380 ARG A CA 1
ATOM 2995 C C . ARG A 1 380 ? -12.490 -11.105 -4.159 1.00 95.19 380 ARG A C 1
ATOM 2997 O O . ARG A 1 380 ? -12.059 -10.035 -4.593 1.00 95.19 380 ARG A O 1
ATOM 3004 N N . PRO A 1 381 ? -11.791 -11.884 -3.308 1.00 96.25 381 PRO A N 1
ATOM 3005 C CA . PRO A 1 381 ? -10.408 -11.591 -2.956 1.00 96.25 381 PRO A CA 1
ATOM 3006 C C . PRO A 1 381 ? -9.532 -11.515 -4.197 1.00 96.25 381 PRO A C 1
ATOM 3008 O O . PRO A 1 381 ? -9.640 -12.357 -5.093 1.00 96.25 381 PRO A O 1
ATOM 3011 N N . GLU A 1 382 ? -8.651 -10.528 -4.232 1.00 96.00 382 GLU A N 1
ATOM 3012 C CA . GLU A 1 382 ? -7.844 -10.238 -5.411 1.00 96.00 382 GLU A CA 1
ATOM 3013 C C . GLU A 1 382 ? -6.384 -9.946 -5.058 1.00 96.00 382 GLU A C 1
ATOM 3015 O O . GLU A 1 382 ? -6.025 -9.720 -3.900 1.00 96.00 382 GLU A O 1
ATOM 3020 N N . ILE A 1 383 ? -5.526 -9.996 -6.074 1.00 97.00 383 ILE A N 1
ATOM 3021 C CA . ILE A 1 383 ? -4.132 -9.569 -5.966 1.00 97.00 383 ILE A CA 1
ATOM 3022 C C . ILE A 1 383 ? -4.110 -8.055 -6.171 1.00 97.00 383 ILE A C 1
ATOM 3024 O O . ILE A 1 383 ? -4.682 -7.554 -7.145 1.00 97.00 383 ILE A O 1
ATOM 3028 N N . LEU A 1 384 ? -3.452 -7.320 -5.280 1.00 95.31 384 LEU A N 1
ATOM 3029 C CA . LEU A 1 384 ? -3.263 -5.887 -5.436 1.00 95.31 384 LEU A CA 1
ATOM 3030 C C . LEU A 1 384 ? -2.329 -5.625 -6.621 1.00 95.31 384 LEU A C 1
ATOM 3032 O O . LEU A 1 384 ? -1.274 -6.243 -6.754 1.00 95.31 384 LEU A O 1
ATOM 3036 N N . ALA A 1 385 ? -2.716 -4.706 -7.507 1.00 90.31 385 ALA A N 1
ATOM 3037 C CA . ALA A 1 385 ? -1.911 -4.375 -8.684 1.00 90.31 385 ALA A CA 1
ATOM 3038 C C . ALA A 1 385 ? -0.594 -3.648 -8.335 1.00 90.31 385 ALA A C 1
ATOM 3040 O O . ALA A 1 385 ? 0.362 -3.716 -9.111 1.00 90.31 385 ALA A O 1
ATOM 3041 N N . SER A 1 386 ? -0.569 -2.967 -7.187 1.00 88.06 386 SER A N 1
ATOM 3042 C CA . SER A 1 386 ? 0.606 -2.333 -6.587 1.00 88.06 386 SER A CA 1
ATOM 3043 C C . SER A 1 386 ? 1.223 -3.247 -5.516 1.00 88.06 386 SER A C 1
ATOM 3045 O O . SER A 1 386 ? 1.092 -4.469 -5.589 1.00 88.06 386 SER A O 1
ATOM 3047 N N . THR A 1 387 ? 1.921 -2.658 -4.553 1.00 92.12 387 THR A N 1
ATOM 3048 C CA . THR A 1 387 ? 2.669 -3.3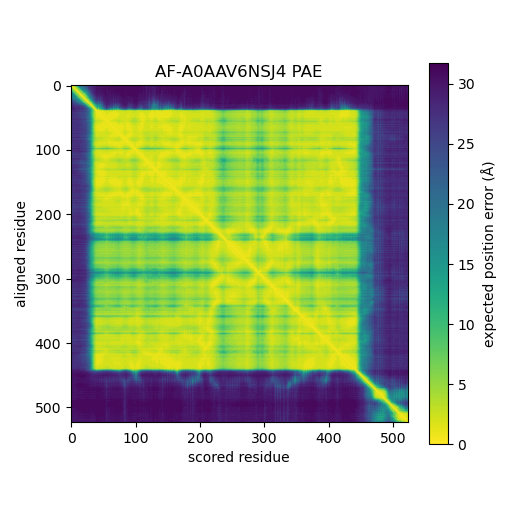22 -3.490 1.00 92.12 387 THR A CA 1
ATOM 3049 C C . THR A 1 387 ? 2.458 -2.547 -2.196 1.00 92.12 387 THR A C 1
ATOM 3051 O O . THR A 1 387 ? 2.477 -1.328 -2.276 1.00 92.12 387 THR A O 1
ATOM 3054 N N . THR A 1 388 ? 2.307 -3.242 -1.065 1.00 96.06 388 THR A N 1
ATOM 3055 C CA . THR A 1 388 ? 2.194 -2.641 0.278 1.00 96.06 388 THR A CA 1
ATOM 3056 C C . THR A 1 388 ? 3.156 -3.321 1.251 1.00 96.06 388 THR A C 1
ATOM 3058 O O . THR A 1 388 ? 3.785 -4.345 0.923 1.00 96.06 388 THR A O 1
ATOM 3061 N N . ASP A 1 389 ? 3.294 -2.792 2.463 1.00 97.12 389 ASP A N 1
ATOM 3062 C CA . ASP A 1 389 ? 4.154 -3.366 3.505 1.00 97.12 389 ASP A CA 1
ATOM 3063 C C . ASP A 1 389 ? 3.769 -4.796 3.934 1.00 97.12 389 ASP A C 1
ATOM 3065 O O . ASP A 1 389 ? 4.614 -5.537 4.460 1.00 97.12 389 ASP A O 1
ATOM 3069 N N . ALA A 1 390 ? 2.561 -5.263 3.598 1.00 97.00 390 ALA A N 1
ATOM 3070 C CA . ALA A 1 390 ? 2.120 -6.651 3.726 1.00 97.00 390 ALA A CA 1
ATOM 3071 C C . ALA A 1 390 ? 3.148 -7.669 3.216 1.00 97.00 390 ALA A C 1
ATOM 3073 O O . ALA A 1 390 ? 3.277 -8.756 3.791 1.00 97.00 390 ALA A O 1
ATOM 3074 N N . ARG A 1 391 ? 3.913 -7.339 2.164 1.00 95.50 391 ARG A N 1
ATOM 3075 C CA . ARG A 1 391 ? 4.950 -8.224 1.606 1.00 95.50 391 ARG A CA 1
ATOM 3076 C C . ARG A 1 391 ? 6.002 -8.648 2.632 1.00 95.50 391 ARG A C 1
ATOM 3078 O O . ARG A 1 391 ? 6.427 -9.803 2.615 1.00 95.50 391 ARG A O 1
ATOM 3085 N N . PHE A 1 392 ? 6.404 -7.755 3.536 1.00 97.19 392 PHE A N 1
ATOM 3086 C CA . PHE A 1 392 ? 7.443 -8.034 4.533 1.00 97.19 392 PHE A CA 1
ATOM 3087 C C . PHE A 1 392 ? 6.941 -9.009 5.601 1.00 97.19 392 PHE A C 1
ATOM 3089 O O . PHE A 1 392 ? 7.676 -9.867 6.085 1.00 97.19 392 PHE A O 1
ATOM 3096 N N . MET A 1 393 ? 5.649 -8.942 5.896 1.00 96.88 393 MET A N 1
ATOM 3097 C CA . MET A 1 393 ? 4.985 -9.803 6.870 1.00 96.88 393 MET A CA 1
ATOM 3098 C C . MET A 1 393 ? 4.657 -11.173 6.295 1.00 96.88 393 MET A C 1
ATOM 3100 O O . MET A 1 393 ? 4.940 -12.202 6.914 1.00 96.88 393 MET A O 1
ATOM 3104 N N . ARG A 1 394 ? 4.178 -11.206 5.048 1.00 96.88 394 ARG A N 1
ATOM 3105 C CA . ARG A 1 394 ? 4.020 -12.452 4.289 1.00 96.88 394 ARG A CA 1
ATOM 3106 C C . ARG A 1 394 ? 5.361 -13.170 4.113 1.00 96.88 394 ARG A C 1
ATOM 3108 O O . ARG A 1 394 ? 5.383 -14.398 4.104 1.00 96.88 394 ARG A O 1
ATOM 3115 N N . GLN A 1 395 ? 6.484 -12.446 4.044 1.00 96.25 395 GLN A N 1
ATOM 3116 C CA . GLN A 1 395 ? 7.820 -13.051 3.969 1.00 96.25 395 GLN A CA 1
ATOM 3117 C C . GLN A 1 395 ? 8.172 -13.873 5.220 1.00 96.25 395 GLN A C 1
ATOM 3119 O O . GLN A 1 395 ? 8.878 -14.877 5.118 1.00 96.25 395 GLN A O 1
ATOM 3124 N N . LEU A 1 396 ? 7.623 -13.499 6.381 1.00 96.62 396 LEU A N 1
ATOM 3125 C CA . LEU A 1 396 ? 7.702 -14.260 7.632 1.00 96.62 396 LEU A CA 1
ATOM 3126 C C . LEU A 1 396 ? 6.651 -15.378 7.739 1.00 96.62 396 LEU A C 1
ATOM 3128 O O . LEU A 1 396 ? 6.558 -16.029 8.778 1.00 96.62 396 LEU A O 1
ATOM 3132 N N . ALA A 1 397 ? 5.870 -15.616 6.682 1.00 95.88 397 ALA A N 1
ATOM 3133 C CA . ALA A 1 397 ? 4.719 -16.515 6.664 1.00 95.88 397 ALA A CA 1
ATOM 3134 C C . ALA A 1 397 ? 3.598 -16.132 7.650 1.00 95.88 397 ALA A C 1
ATOM 3136 O O . ALA A 1 397 ? 2.799 -16.987 8.039 1.00 95.88 397 ALA A O 1
ATOM 3137 N N . ILE A 1 398 ? 3.517 -14.853 8.033 1.00 96.88 398 ILE A N 1
ATOM 3138 C CA . ILE A 1 398 ? 2.394 -14.317 8.805 1.00 96.88 398 ILE A CA 1
ATOM 3139 C C . ILE A 1 398 ? 1.254 -13.992 7.824 1.00 96.88 398 ILE A C 1
ATOM 3141 O O . ILE A 1 398 ? 1.491 -13.302 6.829 1.00 96.88 398 ILE A O 1
ATOM 3145 N N . PRO A 1 399 ? 0.023 -14.482 8.059 1.00 97.44 399 PRO A N 1
ATOM 3146 C CA . PRO A 1 399 ? -1.120 -14.170 7.208 1.00 97.44 399 PRO A CA 1
ATOM 3147 C C . PRO A 1 399 ? -1.497 -12.685 7.300 1.00 97.44 399 PRO A C 1
ATOM 3149 O O . PRO A 1 399 ? -1.631 -12.136 8.395 1.00 97.44 399 PRO A O 1
ATOM 3152 N N . VAL A 1 400 ? -1.705 -12.065 6.134 1.00 98.19 400 VAL A N 1
ATOM 3153 C CA . VAL A 1 400 ? -2.052 -10.642 5.986 1.00 98.19 400 VAL A CA 1
ATOM 3154 C C . VAL A 1 400 ? -3.202 -10.424 5.008 1.00 98.19 400 VAL A C 1
ATOM 3156 O O . VAL A 1 400 ? -3.148 -10.924 3.878 1.00 98.19 400 VAL A O 1
ATOM 3159 N N . LEU A 1 401 ? -4.194 -9.627 5.398 1.00 98.50 401 LEU A N 1
ATOM 3160 C CA . LEU A 1 401 ? -5.221 -9.113 4.488 1.00 98.50 401 LEU A CA 1
ATOM 3161 C C . LEU A 1 401 ? -5.069 -7.598 4.334 1.00 98.50 401 LEU A C 1
ATOM 3163 O O . LEU A 1 401 ? -5.079 -6.886 5.334 1.00 98.50 401 LEU A O 1
ATOM 3167 N N . GLY A 1 402 ? -4.952 -7.130 3.092 1.00 98.31 402 GLY A N 1
ATOM 3168 C CA . GLY A 1 402 ? -5.039 -5.708 2.765 1.00 98.31 402 GLY A CA 1
ATOM 3169 C C . GLY A 1 402 ? -6.501 -5.290 2.635 1.00 98.31 402 GLY A C 1
ATOM 3170 O O . GLY A 1 402 ? -7.257 -5.934 1.897 1.00 98.31 402 GLY A O 1
ATOM 3171 N N . PHE A 1 403 ? -6.931 -4.275 3.382 1.00 98.44 403 PHE A N 1
ATOM 3172 C CA . PHE A 1 403 ? -8.337 -3.889 3.462 1.00 98.44 403 PHE A CA 1
ATOM 3173 C C . PHE A 1 403 ? -8.539 -2.442 3.925 1.00 98.44 403 PHE A C 1
ATOM 3175 O O . PHE A 1 403 ? -8.105 -2.073 5.014 1.00 98.44 403 PHE A O 1
ATOM 3182 N N . SER A 1 404 ? -9.349 -1.692 3.169 1.00 97.56 404 SER A N 1
ATOM 3183 C CA . SER A 1 404 ? -9.857 -0.371 3.561 1.00 97.56 404 SER A CA 1
ATOM 3184 C C . SER A 1 404 ? -11.383 -0.332 3.405 1.00 97.56 404 SER A C 1
ATOM 3186 O O . SER A 1 404 ? -11.894 -0.646 2.323 1.00 97.56 404 SER A O 1
ATOM 3188 N N . PRO A 1 405 ? -12.159 0.080 4.424 1.00 97.50 405 PRO A N 1
ATOM 3189 C CA . PRO A 1 405 ? -13.620 0.071 4.380 1.00 97.50 405 PRO A CA 1
ATOM 3190 C C . PRO A 1 405 ? -14.191 1.292 3.631 1.00 97.50 405 PRO A C 1
ATOM 3192 O O . PRO A 1 405 ? -14.986 2.065 4.167 1.00 97.50 405 PRO A O 1
ATOM 3195 N N . MET A 1 406 ? -13.804 1.455 2.364 1.00 97.56 406 MET A N 1
ATOM 3196 C CA . MET A 1 406 ? -14.142 2.597 1.507 1.00 97.56 406 MET A CA 1
ATOM 3197 C C . MET A 1 406 ? -15.010 2.187 0.302 1.00 97.56 406 MET A C 1
ATOM 3199 O O . MET A 1 406 ? -14.606 2.316 -0.852 1.00 97.56 406 MET A O 1
ATOM 3203 N N . SER A 1 407 ? -16.216 1.674 0.557 1.00 96.75 407 SER A N 1
ATOM 3204 C CA . SER A 1 407 ? -17.222 1.392 -0.486 1.00 96.75 407 SER A CA 1
ATOM 3205 C C . SER A 1 407 ? -17.815 2.680 -1.070 1.00 96.75 407 SER A C 1
ATOM 3207 O O . SER A 1 407 ? -17.842 3.710 -0.393 1.00 96.75 407 SER A O 1
ATOM 3209 N N . ASN A 1 408 ? -18.380 2.610 -2.274 1.00 97.44 408 ASN A N 1
ATOM 3210 C CA . ASN A 1 408 ? -19.010 3.714 -3.004 1.00 97.44 408 ASN A CA 1
ATOM 3211 C C . ASN A 1 408 ? -18.102 4.950 -3.126 1.00 97.44 408 ASN A C 1
ATOM 3213 O O . ASN A 1 408 ? -18.559 6.092 -3.050 1.00 97.44 408 ASN A O 1
ATOM 3217 N N . THR A 1 409 ? -16.799 4.714 -3.267 1.00 98.19 409 THR A N 1
ATOM 3218 C CA . THR A 1 409 ? -15.756 5.738 -3.294 1.00 98.19 409 THR A CA 1
ATOM 3219 C C . THR A 1 409 ? -14.908 5.562 -4.554 1.00 98.19 409 THR A C 1
ATOM 3221 O O . THR A 1 409 ? -14.419 4.459 -4.807 1.00 98.19 409 THR A O 1
ATOM 3224 N N . PRO A 1 410 ? -14.725 6.610 -5.379 1.00 97.94 410 PRO A N 1
ATOM 3225 C CA . PRO A 1 410 ? -13.814 6.524 -6.510 1.00 97.94 410 PRO A CA 1
ATOM 3226 C C . PRO A 1 410 ? -12.386 6.283 -6.016 1.00 97.94 410 PRO A C 1
ATOM 3228 O O . PRO A 1 410 ? -11.979 6.811 -4.982 1.00 97.94 410 PRO A O 1
ATOM 3231 N N . ILE A 1 411 ? -11.626 5.508 -6.781 1.00 97.12 411 ILE A N 1
ATOM 3232 C CA . ILE A 1 411 ? -10.224 5.218 -6.489 1.00 97.12 411 ILE A CA 1
ATOM 3233 C C . ILE A 1 411 ? -9.400 6.445 -6.887 1.00 97.12 411 ILE A C 1
ATOM 3235 O O . ILE A 1 411 ? -9.219 6.690 -8.077 1.00 97.12 411 ILE A O 1
ATOM 3239 N N . LEU A 1 412 ? -8.961 7.229 -5.899 1.00 97.31 412 LEU A N 1
ATOM 3240 C CA . LEU A 1 412 ? -8.227 8.488 -6.103 1.00 97.31 412 LEU A CA 1
ATOM 3241 C C . LEU A 1 412 ? -6.881 8.520 -5.368 1.00 97.31 412 LEU A C 1
ATOM 3243 O O . LEU A 1 412 ? -6.276 9.585 -5.242 1.00 97.31 412 LEU A O 1
ATOM 3247 N N . LEU A 1 413 ? -6.411 7.375 -4.873 1.00 92.62 413 LEU A N 1
ATOM 3248 C CA . LEU A 1 413 ? -5.073 7.283 -4.296 1.00 92.62 413 LEU A CA 1
ATOM 3249 C C . LEU A 1 413 ? -4.034 7.721 -5.335 1.00 92.62 413 LEU A C 1
ATOM 3251 O O . LEU A 1 413 ? -4.132 7.378 -6.513 1.00 92.62 413 LEU A O 1
ATOM 3255 N N . HIS A 1 414 ? -3.112 8.574 -4.889 1.00 94.44 414 HIS A N 1
ATOM 3256 C CA . HIS A 1 414 ? -2.090 9.282 -5.675 1.00 94.44 414 HIS A CA 1
ATOM 3257 C C . HIS A 1 414 ? -2.609 10.324 -6.683 1.00 94.44 414 HIS A C 1
ATOM 3259 O O . HIS A 1 414 ? -1.838 11.179 -7.125 1.00 94.44 414 HIS A O 1
ATOM 3265 N N . GLU A 1 415 ? -3.910 10.380 -6.955 1.00 96.31 415 GLU A N 1
ATOM 3266 C CA . GLU A 1 415 ? -4.520 11.346 -7.874 1.00 96.31 415 GLU A CA 1
ATOM 3267 C C . GLU A 1 415 ? -4.660 12.750 -7.266 1.00 96.31 415 GLU A C 1
ATOM 3269 O O . GLU A 1 415 ? -4.468 12.986 -6.066 1.00 96.31 415 GLU A O 1
ATOM 3274 N N . HIS A 1 416 ? -4.987 13.718 -8.123 1.00 96.31 416 HIS A N 1
ATOM 3275 C CA . HIS A 1 416 ? -5.422 15.042 -7.683 1.00 96.31 416 HIS A CA 1
ATOM 3276 C C . HIS A 1 416 ? -6.835 14.985 -7.102 1.00 96.31 416 HIS A C 1
ATOM 3278 O O . HIS A 1 416 ? -7.673 14.207 -7.553 1.00 96.31 416 HIS A O 1
ATOM 3284 N N . ASN A 1 417 ? -7.134 15.891 -6.168 1.00 98.00 417 ASN A N 1
ATOM 3285 C CA . ASN A 1 417 ? -8.456 15.996 -5.540 1.00 98.00 417 ASN A CA 1
ATOM 3286 C C . ASN A 1 417 ? -8.890 14.716 -4.826 1.00 98.00 417 ASN A C 1
ATOM 3288 O O . ASN A 1 417 ? -10.086 14.441 -4.748 1.00 98.00 417 ASN A O 1
ATOM 3292 N N . GLU A 1 418 ? -7.926 13.957 -4.308 1.00 98.62 418 GLU A N 1
ATOM 3293 C CA . GLU A 1 418 ? -8.195 12.851 -3.402 1.00 98.62 418 GLU A CA 1
ATOM 3294 C C . GLU A 1 418 ? -9.130 13.330 -2.286 1.00 98.62 418 GLU A C 1
ATOM 3296 O O . GLU A 1 418 ? -8.916 14.383 -1.667 1.00 98.62 418 GLU A O 1
ATOM 3301 N N . PHE A 1 419 ? -10.208 12.579 -2.086 1.00 98.69 419 PHE A N 1
ATOM 3302 C CA . PHE A 1 419 ? -11.172 12.850 -1.038 1.00 98.69 419 PHE A CA 1
ATOM 3303 C C . PHE A 1 419 ? -11.714 11.556 -0.453 1.00 98.69 419 PHE A C 1
ATOM 3305 O O . PHE A 1 419 ? -11.831 10.535 -1.138 1.00 98.69 419 PHE A O 1
ATOM 3312 N N . LEU A 1 420 ? -12.181 11.654 0.786 1.00 98.69 420 LEU A N 1
ATOM 3313 C CA . LEU A 1 420 ? -13.050 10.660 1.395 1.00 98.69 420 LEU A CA 1
ATOM 3314 C C . LEU A 1 420 ? -14.288 11.351 1.953 1.00 98.69 420 LEU A C 1
ATOM 3316 O O . LEU A 1 420 ? -14.209 12.419 2.563 1.00 98.69 420 LEU A O 1
ATOM 3320 N N . LYS A 1 421 ? -15.458 10.762 1.708 1.00 98.62 421 LYS A N 1
ATOM 3321 C CA . LYS A 1 421 ? -16.705 11.281 2.267 1.00 98.62 421 LYS A CA 1
ATOM 3322 C C . LYS A 1 421 ? -16.776 10.946 3.754 1.00 98.62 421 LYS A C 1
ATOM 3324 O O . LYS A 1 421 ? -16.561 9.798 4.137 1.00 98.62 421 LYS A O 1
ATOM 3329 N N . ASP A 1 422 ? -17.137 11.918 4.577 1.00 98.25 422 ASP A N 1
ATOM 3330 C CA . ASP A 1 422 ? -17.311 11.776 6.023 1.00 98.25 422 ASP A CA 1
ATOM 3331 C C . ASP A 1 422 ? -18.187 10.575 6.419 1.00 98.25 422 ASP A C 1
ATOM 3333 O O . ASP A 1 422 ? -17.817 9.801 7.295 1.00 98.25 422 ASP A O 1
ATOM 3337 N N . THR A 1 423 ? -19.302 10.336 5.726 1.00 98.38 423 THR A N 1
ATOM 3338 C CA . THR A 1 423 ? -20.183 9.193 5.981 1.00 98.38 423 THR A CA 1
ATOM 3339 C C . THR A 1 423 ? -19.494 7.862 5.699 1.00 98.38 423 THR A C 1
ATOM 3341 O O . THR A 1 423 ? -19.760 6.883 6.391 1.00 98.38 423 THR A O 1
ATOM 3344 N N . VAL A 1 424 ? -18.609 7.813 4.696 1.00 98.62 424 VAL A N 1
ATOM 3345 C CA . VAL A 1 424 ? -17.811 6.617 4.383 1.00 98.62 424 VAL A CA 1
ATOM 3346 C C . VAL A 1 424 ? -16.739 6.425 5.450 1.00 98.62 424 VAL A C 1
ATOM 3348 O O . VAL A 1 424 ? -16.608 5.326 5.982 1.00 98.62 424 VAL A O 1
ATOM 3351 N N . PHE A 1 425 ? -16.049 7.497 5.845 1.00 98.81 425 PHE A N 1
ATOM 3352 C CA . PHE A 1 425 ? -15.077 7.462 6.934 1.00 98.81 425 PHE A CA 1
ATOM 3353 C C . PHE A 1 425 ? -15.704 6.951 8.245 1.00 98.81 425 PHE A C 1
ATOM 3355 O O . PHE A 1 425 ? -15.199 6.005 8.848 1.00 98.81 425 PHE A O 1
ATOM 3362 N N . LEU A 1 426 ? -16.849 7.505 8.654 1.00 98.69 426 LEU A N 1
ATOM 3363 C CA . LEU A 1 426 ? -17.565 7.097 9.868 1.00 98.69 426 LEU A CA 1
ATOM 3364 C C . LEU A 1 426 ? -18.098 5.661 9.778 1.00 98.69 426 LEU A C 1
ATOM 3366 O O . LEU A 1 426 ? -18.057 4.918 10.760 1.00 98.69 426 LEU A O 1
ATOM 3370 N N . ARG A 1 427 ? -18.576 5.241 8.599 1.00 98.44 427 ARG A N 1
ATOM 3371 C CA . ARG A 1 427 ? -18.967 3.847 8.355 1.00 98.44 427 ARG A CA 1
ATOM 3372 C C . ARG A 1 427 ? -17.771 2.913 8.501 1.00 98.44 427 ARG A C 1
ATOM 3374 O O . ARG A 1 427 ? -17.921 1.857 9.110 1.00 98.44 427 ARG A O 1
ATOM 3381 N N . GLY A 1 428 ? -16.602 3.310 8.009 1.00 98.56 428 GLY A N 1
ATOM 3382 C CA . GLY A 1 428 ? -15.376 2.534 8.129 1.00 98.56 428 GLY A CA 1
ATOM 3383 C C . GLY A 1 428 ? -14.943 2.296 9.573 1.00 98.56 428 GLY A C 1
ATOM 3384 O O . GLY A 1 428 ? -14.583 1.170 9.906 1.00 98.56 428 GLY A O 1
ATOM 3385 N N . ILE A 1 429 ? -15.121 3.279 10.466 1.00 98.88 429 ILE A N 1
ATOM 3386 C CA . ILE A 1 429 ? -14.921 3.085 11.915 1.00 98.88 429 ILE A CA 1
ATOM 3387 C C . ILE A 1 429 ? -15.790 1.924 12.423 1.00 98.88 429 ILE A C 1
ATOM 3389 O O . ILE A 1 429 ? -15.297 1.040 13.118 1.00 98.88 429 ILE A O 1
ATOM 3393 N N . LYS A 1 430 ? -17.074 1.872 12.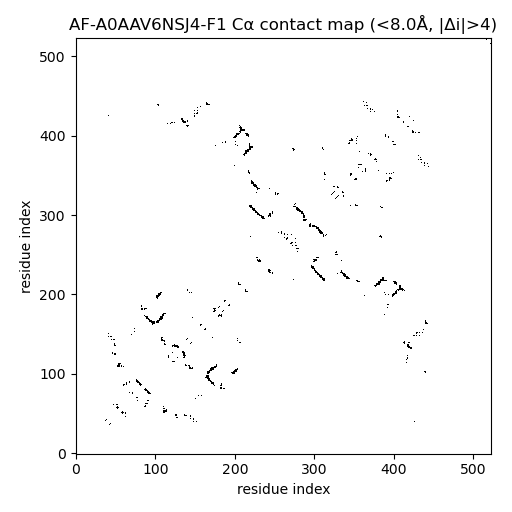040 1.00 98.69 430 LYS A N 1
ATOM 3394 C CA . LYS A 1 430 ? -17.993 0.796 12.460 1.00 98.69 430 LYS A CA 1
ATOM 3395 C C . LYS A 1 430 ? -17.606 -0.572 11.909 1.00 98.69 430 LYS A C 1
ATOM 3397 O O . LYS A 1 430 ? -17.762 -1.568 12.611 1.00 98.69 430 LYS A O 1
ATOM 3402 N N . ILE A 1 431 ? -17.093 -0.622 10.682 1.00 98.75 431 ILE A N 1
ATOM 3403 C CA . ILE A 1 431 ? -16.558 -1.857 10.108 1.00 98.75 431 ILE A CA 1
ATOM 3404 C C . ILE A 1 431 ? -15.336 -2.324 10.914 1.00 98.75 431 ILE A C 1
ATOM 3406 O O . ILE A 1 431 ? -15.306 -3.474 11.351 1.00 98.75 431 ILE A O 1
ATOM 3410 N N . TYR A 1 432 ? -14.378 -1.438 11.204 1.00 98.88 432 TYR A N 1
ATOM 3411 C CA . TYR A 1 432 ? -13.209 -1.797 12.008 1.00 98.88 432 TYR A CA 1
ATOM 3412 C C . TYR A 1 432 ? -13.544 -2.148 13.460 1.00 98.88 432 TYR A C 1
ATOM 3414 O O . TYR A 1 432 ? -12.910 -3.041 14.005 1.00 98.88 432 TYR A O 1
ATOM 3422 N N . GLU A 1 433 ? -14.563 -1.549 14.085 1.00 98.81 433 GLU A N 1
ATOM 3423 C CA . GLU A 1 433 ? -15.042 -1.994 15.405 1.00 98.81 433 GLU A CA 1
ATOM 3424 C C . GLU A 1 433 ? -15.419 -3.484 15.392 1.00 98.81 433 GLU A C 1
ATOM 3426 O O . GLU A 1 433 ? -15.041 -4.233 16.297 1.00 98.81 433 GLU A O 1
ATOM 3431 N N . SER A 1 434 ? -16.141 -3.926 14.358 1.00 98.81 434 SER A N 1
ATOM 3432 C CA . SER A 1 434 ? -16.542 -5.327 14.208 1.00 98.81 434 SER A CA 1
ATOM 3433 C C . SER A 1 434 ? -15.348 -6.233 13.906 1.00 98.81 434 SER A C 1
ATOM 3435 O O . SER A 1 434 ? -15.168 -7.250 14.569 1.00 98.81 434 SER A O 1
ATOM 3437 N N . ILE A 1 435 ? -14.478 -5.834 12.977 1.00 98.75 435 ILE A N 1
ATOM 3438 C CA . ILE A 1 435 ? -13.259 -6.580 12.637 1.00 98.75 435 ILE A CA 1
ATOM 3439 C C . ILE A 1 435 ? -12.354 -6.750 13.862 1.00 98.75 435 ILE A C 1
ATOM 3441 O O . ILE A 1 435 ? -11.947 -7.866 14.180 1.00 98.75 435 ILE A O 1
ATOM 3445 N N . ILE A 1 436 ? -12.030 -5.651 14.547 1.00 98.81 436 ILE A N 1
ATOM 3446 C CA . ILE A 1 436 ? -11.099 -5.645 15.678 1.00 98.81 436 ILE A CA 1
ATOM 3447 C C . ILE A 1 436 ? -11.664 -6.494 16.812 1.00 98.81 436 ILE A C 1
ATOM 3449 O O . ILE A 1 436 ? -10.939 -7.326 17.357 1.00 98.81 436 ILE A O 1
ATOM 3453 N N . SER A 1 437 ? -12.948 -6.340 17.148 1.00 98.50 437 SER A N 1
ATOM 3454 C CA . SER A 1 437 ? -13.572 -7.168 18.188 1.00 98.50 437 SER A CA 1
ATOM 3455 C C . SER A 1 437 ? -13.576 -8.653 17.815 1.00 98.50 437 SER A C 1
ATOM 3457 O O . SER A 1 437 ? -13.120 -9.473 18.607 1.00 98.50 437 SER A O 1
ATOM 3459 N N . ALA A 1 438 ? -13.976 -9.009 16.592 1.00 98.44 438 ALA A N 1
ATOM 3460 C CA . ALA A 1 438 ? -14.033 -10.402 16.153 1.00 98.44 438 ALA A CA 1
ATOM 3461 C C . ALA A 1 438 ? -12.649 -11.072 16.084 1.00 98.44 438 ALA A C 1
ATOM 3463 O O . ALA A 1 438 ? -12.466 -12.169 16.612 1.00 98.44 438 ALA A O 1
ATOM 3464 N N . LEU A 1 439 ? -11.656 -10.421 15.467 1.00 97.75 439 LEU A N 1
ATOM 3465 C CA . LEU A 1 439 ? -10.300 -10.970 15.341 1.00 97.75 439 LEU A CA 1
ATOM 3466 C C . LEU A 1 439 ? -9.605 -11.094 16.699 1.00 97.75 439 LEU A C 1
ATOM 3468 O O . LEU A 1 439 ? -8.919 -12.084 16.954 1.00 97.75 439 LEU A O 1
ATOM 3472 N N . SER A 1 440 ? -9.777 -10.106 17.578 1.00 97.50 440 SER A N 1
ATOM 3473 C CA . SER A 1 440 ? -9.111 -10.106 18.883 1.00 97.50 440 SER A CA 1
ATOM 3474 C C . SER A 1 440 ? -9.754 -11.045 19.905 1.00 97.50 440 SER A C 1
ATOM 3476 O O . SER A 1 440 ? -9.049 -11.502 20.804 1.00 97.50 440 SER A O 1
ATOM 3478 N N . SER A 1 441 ? -11.034 -11.393 19.737 1.00 96.44 441 SER A N 1
ATOM 3479 C CA . SER A 1 441 ? -11.732 -12.425 20.521 1.00 96.44 441 SER A CA 1
ATOM 3480 C C . SER A 1 441 ? -11.655 -13.829 19.912 1.00 96.44 441 SER A C 1
ATOM 3482 O O . SER A 1 441 ? -12.134 -14.798 20.502 1.00 96.44 441 SER A O 1
ATOM 3484 N N . PHE A 1 442 ? -11.056 -13.986 18.728 1.00 91.94 442 PHE A N 1
ATOM 3485 C CA . PHE A 1 442 ? -10.967 -15.291 18.087 1.00 91.94 442 PHE A CA 1
ATOM 3486 C C . PHE A 1 442 ? -10.014 -16.225 18.843 1.00 91.94 442 PHE A C 1
ATOM 3488 O O . PHE A 1 442 ? -8.796 -16.033 18.849 1.00 91.94 442 PHE A O 1
ATOM 3495 N N . VAL A 1 443 ? -10.540 -17.307 19.411 1.00 81.88 443 VAL A N 1
ATOM 3496 C CA . VAL A 1 443 ? -9.745 -18.406 19.970 1.00 81.88 443 VAL A CA 1
ATOM 3497 C C . VAL A 1 443 ? -9.884 -19.608 19.042 1.00 81.88 443 VAL A C 1
ATOM 3499 O O . VAL A 1 443 ? -10.961 -20.183 18.916 1.00 81.88 443 VAL A O 1
ATOM 3502 N N . ALA A 1 444 ? -8.796 -19.974 18.362 1.00 71.50 444 ALA A N 1
ATOM 3503 C CA . ALA A 1 444 ? -8.777 -21.168 17.527 1.00 71.50 444 ALA A CA 1
ATOM 3504 C C . ALA A 1 444 ? -8.937 -22.418 18.405 1.00 71.50 444 ALA A C 1
ATOM 3506 O O . ALA A 1 444 ? -8.297 -22.521 19.453 1.00 71.50 444 ALA A O 1
ATOM 3507 N N . ASP A 1 445 ? -9.765 -23.366 17.969 1.00 56.31 445 ASP A N 1
ATOM 3508 C CA . ASP A 1 445 ? -9.931 -24.644 18.657 1.00 56.31 445 ASP A CA 1
ATOM 3509 C C . ASP A 1 445 ? -8.584 -25.393 18.696 1.00 56.31 445 ASP A C 1
ATOM 3511 O O . ASP A 1 445 ? -7.987 -25.714 17.662 1.00 56.31 445 ASP A O 1
ATOM 3515 N N . ALA A 1 446 ? -8.084 -25.646 19.908 1.00 45.12 446 ALA A N 1
ATOM 3516 C CA . ALA A 1 446 ? -6.794 -26.287 20.156 1.00 45.12 446 ALA A CA 1
ATOM 3517 C C . ALA A 1 446 ? -6.719 -27.731 19.621 1.00 45.12 446 ALA A C 1
ATOM 3519 O O . ALA A 1 446 ? -5.629 -28.296 19.529 1.00 45.12 446 ALA A O 1
ATOM 3520 N N . SER A 1 447 ? -7.853 -28.330 19.247 1.00 38.28 447 SER A N 1
ATOM 3521 C CA . SER A 1 447 ? -7.923 -29.685 18.692 1.00 38.28 447 SER A CA 1
ATOM 3522 C C . SER A 1 447 ? -7.415 -29.811 17.249 1.00 38.28 447 SER A C 1
ATOM 3524 O O . SER A 1 447 ? -7.169 -30.929 16.794 1.00 38.28 447 SER A O 1
ATOM 3526 N N . LEU A 1 448 ? -7.202 -28.701 16.529 1.00 38.34 448 LEU A N 1
ATOM 3527 C CA . LEU A 1 448 ? -6.866 -28.748 15.103 1.00 38.34 448 LEU A CA 1
ATOM 3528 C C . LEU A 1 448 ? -5.369 -28.676 14.778 1.00 38.34 448 LEU A C 1
ATOM 3530 O O . LEU A 1 448 ? -5.016 -29.041 13.658 1.00 38.34 448 LEU A O 1
ATOM 3534 N N . HIS A 1 449 ? -4.472 -28.252 15.680 1.00 39.19 449 HIS A N 1
ATOM 3535 C CA . HIS A 1 449 ? -3.033 -28.111 15.377 1.00 39.19 449 HIS A CA 1
ATOM 3536 C C . HIS A 1 449 ? -2.125 -28.631 16.512 1.00 39.19 449 HIS A C 1
ATOM 3538 O O . HIS A 1 449 ? -2.138 -28.075 17.610 1.00 39.19 449 HIS A O 1
ATOM 3544 N N . PRO A 1 450 ? -1.252 -29.631 16.262 1.00 34.53 450 PRO A N 1
ATOM 3545 C CA . PRO A 1 450 ? -0.187 -29.981 17.192 1.00 34.53 450 PRO A CA 1
ATOM 3546 C C . PRO A 1 450 ? 0.818 -28.829 17.266 1.00 34.53 450 PRO A C 1
ATOM 3548 O O . PRO A 1 450 ? 1.395 -28.412 16.260 1.00 34.53 450 PRO A O 1
ATOM 3551 N N . THR A 1 451 ? 1.064 -28.339 18.474 1.00 34.69 451 THR A N 1
ATOM 3552 C CA . THR A 1 451 ? 2.096 -27.358 18.812 1.00 34.69 451 THR A CA 1
ATOM 3553 C C . THR A 1 451 ? 3.496 -27.882 18.472 1.00 34.69 451 THR A C 1
ATOM 3555 O O . THR A 1 451 ? 4.209 -28.425 19.312 1.00 34.69 451 THR A O 1
ATOM 3558 N N . LYS A 1 452 ? 3.957 -27.669 17.237 1.00 32.25 452 LYS A N 1
ATOM 3559 C CA . LYS A 1 452 ? 5.395 -27.596 16.961 1.00 32.25 452 LYS A CA 1
ATOM 3560 C C . LYS A 1 452 ? 5.816 -26.138 17.055 1.00 32.25 452 LYS A C 1
ATOM 3562 O O . LYS A 1 452 ? 5.528 -25.348 16.165 1.00 32.25 452 LYS A O 1
ATOM 3567 N N . LYS A 1 453 ? 6.532 -25.798 18.132 1.00 30.88 453 LYS A N 1
ATOM 3568 C CA . LYS A 1 453 ? 7.380 -24.601 18.184 1.00 30.88 453 LYS A CA 1
ATOM 3569 C C . LYS A 1 453 ? 8.280 -24.614 16.943 1.00 30.88 453 LYS A C 1
ATOM 3571 O O . LYS A 1 453 ? 9.246 -25.374 16.902 1.00 30.88 453 LYS A O 1
ATOM 3576 N N . MET A 1 454 ? 7.965 -23.815 15.927 1.00 33.94 454 MET A N 1
ATOM 3577 C CA . MET A 1 454 ? 8.924 -23.516 14.870 1.00 33.94 454 MET A CA 1
ATOM 3578 C C . MET A 1 454 ? 9.972 -22.584 15.474 1.00 33.94 454 MET A C 1
ATOM 3580 O O . MET A 1 454 ? 9.731 -21.398 15.674 1.00 33.94 454 MET A O 1
ATOM 3584 N N . GLY A 1 455 ? 11.136 -23.140 15.809 1.00 27.61 455 GLY A N 1
ATOM 3585 C CA . GLY A 1 455 ? 12.337 -22.344 16.016 1.00 27.61 455 GLY A CA 1
ATOM 3586 C C . GLY A 1 455 ? 12.741 -21.744 14.675 1.00 27.61 455 GLY A C 1
ATOM 3587 O O . GLY A 1 455 ? 13.402 -22.406 13.880 1.00 27.61 455 GLY A O 1
ATOM 3588 N N . LEU A 1 456 ? 12.293 -20.520 14.402 1.00 33.03 456 LEU A N 1
ATOM 3589 C CA . LEU A 1 456 ? 12.702 -19.765 13.227 1.00 33.03 456 LEU A CA 1
ATOM 3590 C C . LEU A 1 456 ? 14.151 -19.301 13.446 1.00 33.03 456 LEU A C 1
ATOM 3592 O O . LEU A 1 456 ? 14.409 -18.311 14.131 1.00 33.03 456 LEU A O 1
ATOM 3596 N N . VAL A 1 457 ? 15.116 -20.047 12.908 1.00 29.03 457 VAL A N 1
ATOM 3597 C CA . VAL A 1 457 ? 16.501 -19.576 12.794 1.00 29.03 457 VAL A CA 1
ATOM 3598 C C . VAL A 1 457 ? 16.536 -18.607 11.616 1.00 29.03 457 VAL A C 1
ATOM 3600 O O . VAL A 1 457 ? 16.592 -19.019 10.462 1.00 29.03 457 VAL A O 1
ATOM 3603 N N . ILE A 1 458 ? 16.447 -17.312 11.911 1.00 33.75 458 ILE A N 1
ATOM 3604 C CA . ILE A 1 458 ? 16.637 -16.251 10.921 1.00 33.75 458 ILE A CA 1
ATOM 3605 C C . ILE A 1 458 ? 18.132 -16.212 10.592 1.00 33.75 458 ILE A C 1
ATOM 3607 O O . ILE A 1 458 ? 18.945 -15.826 11.434 1.00 33.75 458 ILE A O 1
ATOM 3611 N N . ALA A 1 459 ? 18.498 -16.650 9.388 1.00 29.78 459 ALA A N 1
ATOM 3612 C CA . ALA A 1 459 ? 19.818 -16.381 8.835 1.00 29.78 459 ALA A CA 1
ATOM 3613 C C . ALA A 1 459 ? 19.970 -14.860 8.642 1.00 29.78 459 ALA A C 1
ATOM 3615 O O . ALA A 1 459 ? 19.033 -14.195 8.201 1.00 29.78 459 ALA A O 1
ATOM 3616 N N . GLY A 1 460 ? 21.123 -14.312 9.036 1.00 28.27 460 GLY A N 1
ATOM 3617 C CA . GLY A 1 460 ? 21.419 -12.879 8.945 1.00 28.27 460 GLY A CA 1
ATOM 3618 C C . GLY A 1 460 ? 21.380 -12.331 7.508 1.00 28.27 460 GLY A C 1
ATOM 3619 O O . GLY A 1 460 ? 21.350 -13.109 6.552 1.00 28.27 460 GLY A O 1
ATOM 3620 N N . PRO A 1 461 ? 21.369 -10.995 7.347 1.00 31.31 461 PRO A N 1
ATOM 3621 C CA . PRO A 1 461 ? 21.219 -10.348 6.045 1.00 31.31 461 PRO A CA 1
ATOM 3622 C C . PRO A 1 461 ? 22.384 -10.699 5.101 1.00 31.31 461 PRO A C 1
ATOM 3624 O O . PRO A 1 461 ? 23.521 -10.806 5.566 1.00 31.31 461 PRO A O 1
ATOM 3627 N N . PRO A 1 462 ? 22.154 -10.832 3.780 1.00 29.58 462 PRO A N 1
ATOM 3628 C CA . PRO A 1 462 ? 23.246 -10.850 2.821 1.00 29.58 462 PRO A CA 1
ATOM 3629 C C . PRO A 1 462 ? 23.847 -9.443 2.725 1.00 29.58 462 PRO A C 1
ATOM 3631 O O . PRO A 1 462 ? 23.171 -8.486 2.342 1.00 29.58 462 PRO A O 1
ATOM 3634 N N . GLU A 1 463 ? 25.124 -9.312 3.073 1.00 30.41 463 GLU A N 1
ATOM 3635 C CA . GLU A 1 463 ? 25.919 -8.145 2.711 1.00 30.41 463 GLU A CA 1
ATOM 3636 C C . GLU A 1 463 ? 26.173 -8.144 1.194 1.00 30.41 463 GLU A C 1
ATOM 3638 O O . GLU A 1 463 ? 26.656 -9.121 0.629 1.00 30.41 463 GLU A O 1
ATOM 3643 N N . THR A 1 464 ? 25.937 -6.986 0.573 1.00 29.31 464 THR A N 1
ATOM 3644 C CA . THR A 1 464 ? 26.417 -6.530 -0.747 1.00 29.31 464 THR A CA 1
ATOM 3645 C C . THR A 1 464 ? 25.742 -7.032 -2.033 1.00 29.31 464 THR A C 1
ATOM 3647 O O . THR A 1 464 ? 25.438 -8.202 -2.239 1.00 29.31 464 THR A O 1
ATOM 3650 N N . TYR A 1 465 ? 25.558 -6.058 -2.934 1.00 29.19 465 TYR A N 1
ATOM 3651 C CA . TYR A 1 465 ? 25.210 -6.188 -4.345 1.00 29.19 465 TYR A CA 1
ATOM 3652 C C . TYR A 1 465 ? 26.050 -7.270 -5.036 1.00 29.19 465 TYR A C 1
ATOM 3654 O O . TYR A 1 465 ? 27.262 -7.116 -5.196 1.00 29.19 465 TYR A O 1
ATOM 3662 N N . HIS A 1 466 ? 25.398 -8.322 -5.526 1.00 28.61 466 HIS A N 1
ATOM 3663 C CA . HIS A 1 466 ? 26.030 -9.280 -6.424 1.00 28.61 466 HIS A CA 1
ATOM 3664 C C . HIS A 1 466 ? 25.797 -8.877 -7.881 1.00 28.61 466 HIS A C 1
ATOM 3666 O O . HIS A 1 466 ? 24.689 -8.964 -8.405 1.00 28.61 466 HIS A O 1
ATOM 3672 N N . SER A 1 467 ? 26.884 -8.480 -8.547 1.00 27.45 467 SER A N 1
ATOM 3673 C CA . SER A 1 467 ? 27.037 -8.742 -9.975 1.00 27.45 467 SER A CA 1
ATOM 3674 C C . SER A 1 467 ? 27.164 -10.257 -10.143 1.00 27.45 467 SER A C 1
ATOM 3676 O O . SER A 1 467 ? 28.002 -10.896 -9.507 1.00 27.45 467 SER A O 1
ATOM 3678 N N . VAL A 1 468 ? 26.282 -10.858 -10.937 1.00 27.12 468 VAL A N 1
ATOM 3679 C CA . VAL A 1 468 ? 26.323 -12.299 -11.191 1.00 27.12 468 VAL A CA 1
ATOM 3680 C C . VAL A 1 468 ? 27.129 -12.551 -12.454 1.00 27.12 468 VAL A C 1
ATOM 3682 O O . VAL A 1 468 ? 26.664 -12.290 -13.559 1.00 27.12 468 VAL A O 1
ATOM 3685 N N . ALA A 1 469 ? 28.316 -13.120 -12.267 1.00 31.06 469 ALA A N 1
ATOM 3686 C CA . ALA A 1 469 ? 28.862 -14.142 -13.148 1.00 31.06 469 ALA A CA 1
ATOM 3687 C C . ALA A 1 469 ? 29.874 -14.983 -12.357 1.00 31.06 469 ALA A C 1
ATOM 3689 O O . ALA A 1 469 ? 30.889 -14.444 -11.927 1.00 31.06 469 ALA A O 1
ATOM 3690 N N . ALA A 1 470 ? 29.618 -16.285 -12.182 1.00 27.38 470 ALA A N 1
ATOM 3691 C CA . ALA A 1 470 ? 30.648 -17.312 -12.370 1.00 27.38 470 ALA A CA 1
ATOM 3692 C C . ALA A 1 470 ? 30.099 -18.748 -12.266 1.00 27.38 470 ALA A C 1
ATOM 3694 O O . ALA A 1 470 ? 29.440 -19.143 -11.309 1.00 27.38 470 ALA A O 1
ATOM 3695 N N . ASP A 1 471 ? 30.482 -19.495 -13.293 1.00 36.12 471 ASP A N 1
ATOM 3696 C CA . ASP A 1 471 ? 30.351 -20.911 -13.625 1.00 36.12 471 ASP A CA 1
ATOM 3697 C C . ASP A 1 471 ? 31.045 -21.881 -12.627 1.00 36.12 471 ASP A C 1
ATOM 3699 O O . ASP A 1 471 ? 31.800 -21.463 -11.742 1.00 36.12 471 ASP A O 1
ATOM 3703 N N . GLN A 1 472 ? 30.817 -23.192 -12.790 1.00 33.84 472 GLN A N 1
ATOM 3704 C CA . GLN A 1 472 ? 31.293 -24.328 -11.979 1.00 33.84 472 GLN A CA 1
ATOM 3705 C C . GLN A 1 472 ? 32.821 -24.373 -11.739 1.00 33.84 472 GLN A C 1
ATOM 3707 O O . GLN A 1 472 ? 33.265 -24.998 -10.774 1.00 33.84 472 GLN A O 1
ATOM 3712 N N . ASN A 1 473 ? 33.633 -23.644 -12.514 1.00 34.91 473 ASN A N 1
ATOM 3713 C CA . ASN A 1 473 ? 35.080 -23.485 -12.288 1.00 34.91 473 ASN A CA 1
ATOM 3714 C C . ASN A 1 473 ? 35.447 -22.647 -11.041 1.00 34.91 473 ASN A C 1
ATOM 3716 O O . ASN A 1 473 ? 36.557 -22.753 -10.511 1.00 34.91 473 ASN A O 1
ATOM 3720 N N . SER A 1 474 ? 34.519 -21.847 -10.510 1.00 37.59 474 SER A N 1
ATOM 3721 C CA . SER A 1 474 ? 34.752 -20.967 -9.350 1.00 37.59 474 SER A CA 1
ATOM 3722 C C . SER A 1 474 ? 34.888 -21.712 -8.011 1.00 37.59 474 SER A C 1
ATOM 3724 O O . SER A 1 474 ? 35.650 -21.295 -7.135 1.00 37.59 474 SER A O 1
ATOM 3726 N N . GLN A 1 475 ? 34.237 -22.870 -7.862 1.00 37.25 475 GLN A N 1
ATOM 3727 C CA . GLN A 1 475 ? 34.346 -23.717 -6.663 1.00 37.25 475 GLN A CA 1
ATOM 3728 C C . GLN A 1 475 ? 35.723 -24.396 -6.538 1.00 37.25 475 GLN A C 1
ATOM 3730 O O . GLN A 1 475 ? 36.220 -24.596 -5.424 1.00 37.25 475 GLN A O 1
ATOM 3735 N N . ALA A 1 476 ? 36.371 -24.715 -7.664 1.00 37.41 476 ALA A N 1
ATOM 3736 C CA . ALA A 1 476 ? 37.717 -25.288 -7.685 1.00 37.41 476 ALA A CA 1
ATOM 3737 C C . ALA A 1 476 ? 38.782 -24.245 -7.299 1.00 37.41 476 ALA A C 1
ATOM 3739 O O . ALA A 1 476 ? 39.655 -24.524 -6.472 1.00 37.41 476 ALA A O 1
ATOM 3740 N N . LEU A 1 477 ? 38.649 -23.015 -7.809 1.00 35.97 477 LEU A N 1
ATOM 3741 C CA . LEU A 1 477 ? 39.512 -21.877 -7.474 1.00 35.97 477 LEU A CA 1
ATOM 3742 C C . LEU A 1 477 ? 39.407 -21.471 -5.997 1.00 35.97 477 LEU A C 1
ATOM 3744 O O . LEU A 1 477 ? 40.431 -21.209 -5.365 1.00 35.97 477 LEU A O 1
ATOM 3748 N N . LEU A 1 478 ? 38.207 -21.502 -5.408 1.00 37.59 478 LEU A N 1
ATOM 3749 C CA . LEU A 1 478 ? 38.002 -21.169 -3.993 1.00 37.59 478 LEU A CA 1
ATOM 3750 C C . LEU A 1 478 ? 38.656 -22.197 -3.047 1.00 37.59 478 LEU A C 1
ATOM 3752 O O . LEU A 1 478 ? 39.317 -21.817 -2.077 1.00 37.59 478 LEU A O 1
ATOM 3756 N N . LYS A 1 479 ? 38.564 -23.498 -3.367 1.00 41.34 479 LYS A N 1
ATOM 3757 C CA . LYS A 1 479 ? 39.281 -24.567 -2.639 1.00 41.34 479 LYS A CA 1
ATOM 3758 C C . LYS A 1 479 ? 40.803 -24.456 -2.778 1.00 41.34 479 LYS A C 1
ATOM 3760 O O . LYS A 1 479 ? 41.529 -24.794 -1.842 1.00 41.34 479 LYS A O 1
ATOM 3765 N N . HIS A 1 480 ? 41.294 -23.973 -3.919 1.00 41.28 480 HIS A N 1
ATOM 3766 C CA . HIS A 1 480 ? 42.724 -23.769 -4.154 1.00 41.28 480 HIS A CA 1
ATOM 3767 C C . HIS A 1 480 ? 43.260 -22.542 -3.388 1.00 41.28 480 HIS A C 1
ATOM 3769 O O . HIS A 1 480 ? 44.309 -22.618 -2.746 1.00 41.28 480 HIS A O 1
ATOM 3775 N N . PHE A 1 481 ? 42.488 -21.450 -3.333 1.00 37.53 481 PHE A N 1
ATOM 3776 C CA . PHE A 1 481 ? 42.825 -20.238 -2.572 1.00 37.53 481 PHE A CA 1
ATOM 3777 C C . PHE A 1 481 ? 42.895 -20.487 -1.055 1.00 37.53 481 PHE A C 1
ATOM 3779 O O . PHE A 1 481 ? 43.792 -19.984 -0.375 1.00 37.53 481 PHE A O 1
ATOM 3786 N N . GLN A 1 482 ? 41.996 -21.321 -0.520 1.00 40.47 482 GLN A N 1
ATOM 3787 C CA . GLN A 1 482 ? 42.005 -21.715 0.894 1.00 40.47 482 GLN A CA 1
ATOM 3788 C C . GLN A 1 482 ? 43.229 -22.572 1.267 1.00 40.47 482 GLN A C 1
ATOM 3790 O O . GLN A 1 482 ? 43.742 -22.454 2.381 1.00 40.47 482 GLN A O 1
ATOM 3795 N N . ARG A 1 483 ? 43.764 -23.374 0.333 1.00 39.94 483 ARG A N 1
ATOM 3796 C CA . ARG A 1 483 ? 45.022 -24.121 0.526 1.00 39.94 483 ARG A CA 1
ATOM 3797 C C . ARG A 1 483 ? 46.253 -23.213 0.557 1.00 39.94 483 ARG A C 1
ATOM 3799 O O . ARG A 1 483 ? 47.139 -23.440 1.375 1.00 39.94 483 ARG A O 1
ATOM 3806 N N . ILE A 1 484 ? 46.294 -22.168 -0.273 1.00 41.03 484 ILE A N 1
ATOM 3807 C CA . ILE A 1 484 ? 47.408 -21.203 -0.302 1.00 41.03 484 ILE A CA 1
ATOM 3808 C C . ILE A 1 484 ? 47.459 -20.374 0.995 1.00 41.03 484 ILE A C 1
ATOM 3810 O O . ILE A 1 484 ? 48.540 -20.138 1.538 1.00 41.03 484 ILE A O 1
ATOM 3814 N N . LEU A 1 485 ? 46.300 -19.993 1.547 1.00 37.16 485 LEU A N 1
ATOM 3815 C CA . LEU A 1 485 ? 46.215 -19.238 2.806 1.00 37.16 485 LEU A CA 1
ATOM 3816 C C . LEU A 1 485 ? 46.619 -20.062 4.042 1.00 37.16 485 LEU A C 1
ATOM 3818 O O . LEU A 1 485 ? 47.186 -19.508 4.983 1.00 37.16 485 LEU A O 1
ATOM 3822 N N . ALA A 1 486 ? 46.410 -21.383 4.030 1.00 38.34 486 ALA A N 1
ATOM 3823 C CA . ALA A 1 486 ? 46.804 -22.269 5.129 1.00 38.34 486 ALA A CA 1
ATOM 3824 C C . ALA A 1 486 ? 48.331 -22.468 5.251 1.00 38.34 486 ALA A C 1
ATOM 3826 O O . ALA A 1 486 ? 48.822 -22.793 6.329 1.00 38.34 486 ALA A O 1
ATOM 3827 N N . ILE A 1 487 ? 49.096 -22.240 4.176 1.00 40.12 487 ILE A N 1
ATOM 3828 C CA . ILE A 1 487 ? 50.556 -22.451 4.151 1.00 40.12 487 ILE A CA 1
ATOM 3829 C C . ILE A 1 487 ? 51.329 -21.256 4.753 1.00 40.12 487 ILE A C 1
ATOM 3831 O O . ILE A 1 487 ? 52.485 -21.407 5.140 1.00 40.12 487 ILE A O 1
ATOM 3835 N N . HIS A 1 488 ? 50.709 -20.075 4.890 1.00 38.69 488 HIS A N 1
ATOM 3836 C CA . HIS A 1 488 ? 51.410 -18.829 5.251 1.00 38.69 488 HIS A CA 1
ATOM 3837 C C . HIS A 1 488 ? 51.163 -18.289 6.672 1.00 38.69 488 HIS A C 1
ATOM 3839 O O . HIS A 1 488 ? 51.678 -17.222 7.003 1.00 38.69 488 HIS A O 1
ATOM 3845 N N . ASN A 1 489 ? 50.455 -19.010 7.547 1.00 32.22 489 ASN A N 1
ATOM 3846 C CA . ASN A 1 489 ? 50.250 -18.578 8.936 1.00 32.22 489 ASN A CA 1
ATOM 3847 C C . ASN A 1 489 ? 51.171 -19.322 9.921 1.00 32.22 489 ASN A C 1
ATOM 3849 O O . ASN A 1 489 ? 50.841 -20.398 10.415 1.00 32.22 489 ASN A O 1
ATOM 3853 N N . LYS A 1 490 ? 52.302 -18.700 10.278 1.00 31.39 490 LYS A N 1
ATOM 3854 C CA . LYS A 1 490 ? 52.953 -18.891 11.587 1.00 31.39 490 LYS A CA 1
ATOM 3855 C C . LYS A 1 490 ? 52.998 -17.546 12.327 1.00 31.39 490 LYS A C 1
ATOM 3857 O O . LYS A 1 490 ? 53.269 -16.534 11.686 1.00 31.39 490 LYS A O 1
ATOM 3862 N N . PRO A 1 491 ? 52.747 -17.509 13.648 1.00 39.78 491 PRO A N 1
ATOM 3863 C CA . PRO A 1 491 ? 52.616 -16.257 14.383 1.00 39.78 491 PRO A CA 1
ATOM 3864 C C . PRO A 1 491 ? 53.974 -15.810 14.925 1.00 39.78 491 PRO A C 1
ATOM 3866 O O . PRO A 1 491 ? 54.611 -16.604 15.607 1.00 39.78 491 PRO A O 1
ATOM 3869 N N . GLN A 1 492 ? 54.387 -14.558 14.697 1.00 29.52 492 GLN A N 1
ATOM 3870 C CA . GLN A 1 492 ? 55.256 -13.815 15.622 1.00 29.52 492 GLN A CA 1
ATOM 3871 C C . GLN A 1 492 ? 55.090 -12.292 15.485 1.00 29.52 492 GLN A C 1
ATOM 3873 O O . GLN A 1 492 ? 54.617 -11.761 14.486 1.00 29.52 492 GLN A O 1
ATOM 3878 N N . SER A 1 493 ? 55.427 -11.651 16.595 1.00 31.64 493 SER A N 1
ATOM 3879 C CA . SER A 1 493 ? 55.130 -10.318 17.104 1.00 31.64 493 SER A CA 1
ATOM 3880 C C . SER A 1 493 ? 55.902 -9.138 16.494 1.00 31.64 493 SER A C 1
ATOM 3882 O O . SER A 1 493 ? 57.009 -9.292 15.993 1.00 31.64 493 SER A O 1
ATOM 3884 N N . SER A 1 494 ? 55.363 -7.944 16.783 1.00 29.14 494 SER A N 1
ATOM 3885 C CA . SER A 1 494 ? 56.019 -6.631 16.976 1.00 29.14 494 SER A CA 1
ATOM 3886 C C . SER A 1 494 ? 56.510 -5.815 15.768 1.00 29.14 494 SER A C 1
ATOM 3888 O O . SER A 1 494 ? 57.249 -6.300 14.924 1.00 29.14 494 SER A O 1
ATOM 3890 N N . GLY A 1 495 ? 56.199 -4.510 15.816 1.00 26.81 495 GLY A N 1
ATOM 3891 C CA . GLY A 1 495 ? 57.037 -3.430 15.275 1.00 26.81 495 GLY A CA 1
ATOM 3892 C C . GLY A 1 495 ? 56.621 -2.871 13.913 1.00 26.81 495 GLY A C 1
ATOM 3893 O O . GLY A 1 495 ? 56.431 -3.608 12.957 1.00 26.81 495 GLY A O 1
ATOM 3894 N N . GLY A 1 496 ? 56.463 -1.547 13.833 1.00 32.94 496 GLY A N 1
ATOM 3895 C CA . GLY A 1 496 ? 55.987 -0.827 12.652 1.00 32.94 496 GLY A CA 1
ATOM 3896 C C . GLY A 1 496 ? 57.012 -0.638 11.525 1.00 32.94 496 GLY A C 1
ATOM 3897 O O . GLY A 1 496 ? 58.192 -0.935 11.670 1.00 32.94 496 GLY A O 1
ATOM 3898 N N . LEU A 1 497 ? 56.504 -0.051 10.429 1.00 38.75 497 LEU A N 1
ATOM 3899 C CA . LEU A 1 497 ? 57.195 0.418 9.214 1.00 38.75 497 LEU A CA 1
ATOM 3900 C C . LEU A 1 497 ? 57.730 -0.658 8.250 1.00 38.75 497 LEU A C 1
ATOM 3902 O O . LEU A 1 497 ? 58.931 -0.867 8.162 1.00 38.75 497 LEU A O 1
ATOM 3906 N N . GLN A 1 498 ? 56.846 -1.236 7.416 1.00 33.44 498 GLN A N 1
ATOM 3907 C CA . GLN A 1 498 ? 57.194 -1.754 6.073 1.00 33.44 498 GLN A CA 1
ATOM 3908 C C . GLN A 1 498 ? 55.940 -2.119 5.238 1.00 33.44 498 GLN A C 1
ATOM 3910 O O . GLN A 1 498 ? 55.636 -3.284 5.010 1.00 33.44 498 GLN A O 1
ATOM 3915 N N . TRP A 1 499 ? 55.188 -1.125 4.743 1.00 29.61 499 TRP A N 1
ATOM 3916 C CA . TRP A 1 499 ? 53.979 -1.374 3.921 1.00 29.61 499 TRP A CA 1
ATOM 3917 C C . TRP A 1 499 ? 54.098 -1.028 2.424 1.00 29.61 499 TRP A C 1
ATOM 3919 O O . TRP A 1 499 ? 53.150 -1.229 1.670 1.00 29.61 499 TRP A O 1
ATOM 3929 N N . LEU A 1 500 ? 55.271 -0.595 1.940 1.00 32.47 500 LEU A N 1
ATOM 3930 C CA . LEU A 1 500 ? 55.476 -0.244 0.519 1.00 32.47 500 LEU A CA 1
ATOM 3931 C C . LEU A 1 500 ? 56.387 -1.205 -0.273 1.00 32.47 500 LEU A C 1
ATOM 3933 O O . LEU A 1 500 ? 56.340 -1.203 -1.501 1.00 32.47 500 LEU A O 1
ATOM 3937 N N . ALA A 1 501 ? 57.137 -2.100 0.383 1.00 31.55 501 ALA A N 1
ATOM 3938 C CA . ALA A 1 501 ? 58.011 -3.070 -0.298 1.00 31.55 501 ALA A CA 1
ATOM 3939 C C . ALA A 1 501 ? 57.315 -4.406 -0.656 1.00 31.55 501 ALA A C 1
ATOM 3941 O O . ALA A 1 501 ? 57.675 -5.060 -1.635 1.00 31.55 501 ALA A O 1
ATOM 3942 N N . LEU A 1 502 ? 56.260 -4.790 0.072 1.00 30.97 502 LEU A N 1
ATOM 3943 C CA . LEU A 1 502 ? 55.545 -6.064 -0.116 1.00 30.97 502 LEU A CA 1
ATOM 3944 C C . LEU A 1 502 ? 54.586 -6.086 -1.321 1.00 30.97 502 LEU A C 1
ATOM 3946 O O . LEU A 1 502 ? 54.210 -7.162 -1.790 1.00 30.97 502 LEU A O 1
ATOM 3950 N N . ARG A 1 503 ? 54.224 -4.921 -1.880 1.00 34.00 503 ARG A N 1
ATOM 3951 C CA . ARG A 1 503 ? 53.288 -4.833 -3.017 1.00 34.00 503 ARG A CA 1
ATOM 3952 C C . ARG A 1 503 ? 53.944 -5.136 -4.373 1.00 34.00 503 ARG A C 1
ATOM 3954 O O . ARG A 1 503 ? 53.269 -5.637 -5.263 1.00 34.00 503 ARG A O 1
ATOM 3961 N N . ARG A 1 504 ? 55.259 -4.908 -4.519 1.00 35.34 504 ARG A N 1
ATOM 3962 C CA . ARG A 1 504 ? 56.008 -5.203 -5.762 1.00 35.34 504 ARG A CA 1
ATOM 3963 C C . ARG A 1 504 ? 56.534 -6.639 -5.853 1.00 35.34 504 ARG A C 1
ATOM 3965 O O . ARG A 1 504 ? 56.729 -7.125 -6.962 1.00 35.34 504 ARG A O 1
ATOM 3972 N N . MET A 1 505 ? 56.723 -7.340 -4.731 1.00 32.78 505 MET A N 1
ATOM 3973 C CA . MET A 1 505 ? 57.189 -8.737 -4.757 1.00 32.78 505 MET A CA 1
ATOM 3974 C C . MET A 1 505 ? 56.075 -9.747 -5.082 1.00 32.78 505 MET A C 1
ATOM 3976 O O . MET A 1 505 ? 56.350 -10.754 -5.729 1.00 32.78 505 MET A O 1
ATOM 3980 N N . LYS A 1 506 ? 54.809 -9.459 -4.743 1.00 45.03 506 LYS A N 1
ATOM 3981 C CA . LYS A 1 506 ? 53.677 -10.361 -5.042 1.00 45.03 506 LYS A CA 1
ATOM 3982 C C . LYS A 1 506 ? 53.278 -10.418 -6.525 1.00 45.03 506 LYS A C 1
ATOM 3984 O O . LYS A 1 506 ? 52.786 -11.448 -6.966 1.00 45.03 506 LYS A O 1
ATOM 3989 N N . GLN A 1 507 ? 53.532 -9.367 -7.312 1.00 44.91 507 GLN A N 1
ATOM 3990 C CA . GLN A 1 507 ? 53.208 -9.364 -8.749 1.00 44.91 507 GLN A CA 1
ATOM 3991 C C . GLN A 1 507 ? 54.155 -10.232 -9.590 1.00 44.91 507 GLN A C 1
ATOM 3993 O O . GLN A 1 507 ? 53.707 -10.863 -10.542 1.00 44.91 507 GLN A O 1
ATOM 3998 N N . LYS A 1 508 ? 55.446 -10.308 -9.233 1.00 44.62 508 LYS A N 1
ATOM 3999 C CA . LYS A 1 508 ? 56.419 -11.116 -9.989 1.00 44.62 508 LYS A CA 1
ATOM 4000 C C . LYS A 1 508 ? 56.230 -12.621 -9.789 1.00 44.62 508 LYS A C 1
ATOM 4002 O O . LYS A 1 508 ? 56.394 -13.368 -10.744 1.00 44.62 508 LYS A O 1
ATOM 4007 N N . GLY A 1 509 ? 55.857 -13.053 -8.582 1.00 46.50 509 GLY A N 1
ATOM 4008 C CA . GLY A 1 509 ? 55.557 -14.464 -8.313 1.00 46.50 509 GLY A CA 1
ATOM 4009 C C . GLY A 1 509 ? 54.280 -14.936 -9.010 1.00 46.50 509 GLY A C 1
ATOM 4010 O O . GLY A 1 509 ? 54.254 -16.023 -9.568 1.00 46.50 509 GLY A O 1
ATOM 4011 N N . PHE A 1 510 ? 53.249 -14.087 -9.050 1.00 47.12 510 PHE A N 1
ATOM 4012 C CA . PHE A 1 510 ? 51.976 -14.418 -9.692 1.00 47.12 510 PHE A CA 1
ATOM 4013 C C . PHE A 1 510 ? 52.102 -14.555 -11.218 1.00 47.12 510 PHE A C 1
ATOM 4015 O O . PHE A 1 510 ? 51.571 -15.497 -11.792 1.00 47.12 510 PHE A O 1
ATOM 4022 N N . ALA A 1 511 ? 52.859 -13.665 -11.870 1.00 55.91 511 ALA A N 1
ATOM 4023 C CA . ALA A 1 511 ? 53.077 -13.735 -13.315 1.00 55.91 511 ALA A CA 1
ATOM 4024 C C . ALA A 1 511 ? 53.826 -15.014 -13.743 1.00 55.91 511 ALA A C 1
ATOM 4026 O O . ALA A 1 511 ? 53.431 -15.644 -14.718 1.00 55.91 511 ALA A O 1
ATOM 4027 N N . ALA A 1 512 ? 54.846 -15.431 -12.982 1.00 53.41 512 ALA A N 1
ATOM 4028 C CA . ALA A 1 512 ? 55.615 -16.645 -13.269 1.00 53.41 512 ALA A CA 1
ATOM 4029 C C . ALA A 1 512 ? 54.798 -17.939 -13.074 1.00 53.41 512 ALA A C 1
ATOM 4031 O O . ALA A 1 512 ? 54.998 -18.915 -13.794 1.00 53.41 512 ALA A O 1
ATOM 4032 N N . GLU A 1 513 ? 53.858 -17.945 -12.125 1.00 48.69 513 GLU A N 1
ATOM 4033 C CA . GLU A 1 513 ? 52.957 -19.081 -11.896 1.00 48.69 513 GLU A CA 1
ATOM 4034 C C . GLU A 1 513 ? 51.894 -19.185 -13.005 1.00 48.69 513 GLU A C 1
ATOM 4036 O O . GLU A 1 513 ? 51.615 -20.275 -13.498 1.00 48.69 513 GLU A O 1
ATOM 4041 N N . CYS A 1 514 ? 51.352 -18.050 -13.469 1.00 51.28 514 CYS A N 1
ATOM 4042 C CA . CYS A 1 514 ? 50.421 -18.013 -14.602 1.00 51.28 514 CYS A CA 1
ATOM 4043 C C . CYS A 1 514 ? 51.065 -18.490 -15.913 1.00 51.28 514 CYS A C 1
ATOM 4045 O O . CYS A 1 514 ? 50.399 -19.1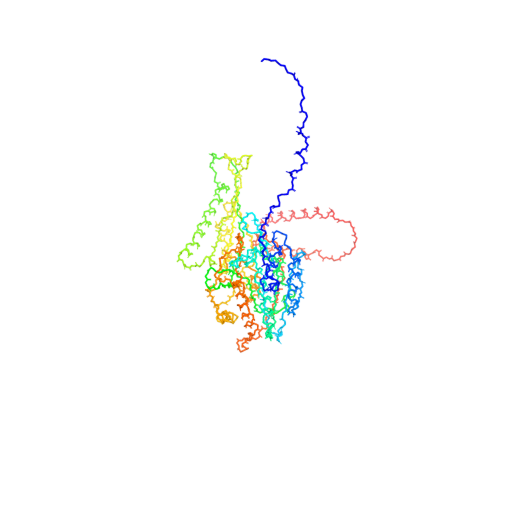31 -16.722 1.00 51.28 514 CYS A O 1
ATOM 4047 N N . GLU A 1 515 ? 52.349 -18.198 -16.125 1.00 57.12 515 GLU A N 1
ATOM 4048 C CA . GLU A 1 515 ? 53.086 -18.619 -17.321 1.00 57.12 515 GLU A CA 1
ATOM 4049 C C . GLU A 1 515 ? 53.324 -20.140 -17.323 1.00 57.12 515 GLU A C 1
ATOM 4051 O O . GLU A 1 515 ? 53.050 -20.801 -18.323 1.00 57.12 515 GLU A O 1
ATOM 4056 N N . LYS A 1 516 ? 53.658 -20.725 -16.162 1.00 50.16 516 LYS A N 1
ATOM 4057 C CA . LYS A 1 516 ? 53.740 -22.187 -15.970 1.00 50.16 516 LYS A CA 1
ATOM 4058 C C . LYS A 1 516 ? 52.413 -22.916 -16.183 1.00 50.16 516 LYS A C 1
ATOM 4060 O O . LYS A 1 516 ? 52.388 -23.996 -16.764 1.00 50.16 516 LYS A O 1
ATOM 4065 N N . LEU A 1 517 ? 51.309 -22.350 -15.701 1.00 50.81 517 LEU A N 1
ATOM 4066 C CA . LEU A 1 517 ? 49.983 -22.956 -15.861 1.00 50.81 517 LEU A CA 1
ATOM 4067 C C . LEU A 1 517 ? 49.506 -22.911 -17.322 1.00 50.81 517 LEU A C 1
ATOM 4069 O O . LEU A 1 517 ? 48.844 -23.839 -17.784 1.00 50.81 517 LEU A O 1
ATOM 4073 N N . ARG A 1 518 ? 49.909 -21.877 -18.073 1.00 60.59 518 ARG A N 1
ATOM 4074 C CA . ARG A 1 518 ? 49.640 -21.751 -19.510 1.00 60.59 518 ARG A CA 1
ATOM 4075 C C . ARG A 1 518 ? 50.477 -22.725 -20.351 1.00 60.59 518 ARG A C 1
ATOM 4077 O O . ARG A 1 518 ? 49.966 -23.259 -21.330 1.00 60.59 518 ARG A O 1
ATOM 4084 N N . GLU A 1 519 ? 51.721 -23.004 -19.954 1.00 57.53 519 GLU A N 1
ATOM 4085 C CA . GLU A 1 519 ? 52.563 -24.045 -20.573 1.00 57.53 519 GLU A CA 1
ATOM 4086 C C . GLU A 1 519 ? 52.017 -25.465 -20.351 1.00 57.53 519 GLU A C 1
ATOM 4088 O O . GLU A 1 519 ? 52.176 -26.326 -21.215 1.00 57.53 519 GLU A O 1
ATOM 4093 N N . ASN A 1 520 ? 51.314 -25.695 -19.238 1.00 58.69 520 ASN A N 1
ATOM 4094 C CA . ASN A 1 520 ? 50.708 -26.988 -18.904 1.00 58.69 520 ASN A CA 1
ATOM 4095 C C . ASN A 1 520 ? 49.253 -27.147 -19.392 1.00 58.69 520 ASN A C 1
ATOM 4097 O O . ASN A 1 520 ? 48.659 -28.203 -19.183 1.00 58.69 520 ASN A O 1
ATOM 4101 N N . GLY A 1 521 ? 48.678 -26.135 -20.054 1.00 39.03 521 GLY A N 1
ATOM 4102 C CA . GLY A 1 521 ? 47.318 -26.189 -20.608 1.00 39.03 521 GLY A CA 1
ATOM 4103 C C . GLY A 1 521 ? 46.196 -26.178 -19.563 1.00 39.03 521 GLY A C 1
ATOM 4104 O O . GLY A 1 521 ? 45.085 -26.614 -19.855 1.00 39.03 521 GLY A O 1
ATOM 4105 N N . GLU A 1 522 ? 46.478 -25.701 -18.351 1.00 52.28 522 GLU A N 1
ATOM 4106 C CA . GLU A 1 522 ? 45.530 -25.672 -17.226 1.00 52.28 522 GLU A CA 1
ATOM 4107 C C . GLU A 1 522 ? 44.818 -24.313 -17.075 1.00 52.28 522 GLU A C 1
ATOM 4109 O O . GLU A 1 522 ? 44.098 -24.098 -16.097 1.00 52.28 522 GLU A O 1
ATOM 4114 N N . LEU A 1 523 ? 45.031 -23.390 -18.024 1.00 40.47 523 LEU A N 1
ATOM 4115 C CA . LEU A 1 523 ? 44.585 -21.994 -17.970 1.00 40.47 523 LEU A CA 1
ATOM 4116 C C . LEU A 1 523 ? 44.023 -21.503 -19.307 1.00 40.47 523 LEU A C 1
ATOM 4118 O O . LEU A 1 523 ? 44.671 -21.765 -20.349 1.00 40.47 523 LEU A O 1
#

Foldseek 3Di:
DDDDDDDDDDDDDDDPDDPDDDPPPPPDPPPPPPPVPCPPLLVLLLVLLLQAQEPPQGPVVVNLVSLVVLLVVLPWDWDWDFQDPPWIKIKTKAAAPAAVDAAEEEEAESHFYDDDQVLFPDRQSNQDQDPQQKGFHGCQQHPSLSSSLLSLLSSVCVVVVHGFNHMYMYIHGYDFVVQCCRTLLVCCVDPVVVSNNHQAYEAADFAALAQAWAKAFAAWWKKKKKKKAFDDKDFQVDDDPLFRVVLLVQLVVQLVVVQVVQVVCCVVVVDPPLRGKHKAWDDKDDADDDPVGHDPGMGTRMIMTMIIITHHLPDDVVVVVCCCDPPNADVVSRMDMDMDTSADQAAPVRHGLGADCDPVDVLNVLLCVLCVVLVHHHDPHDYHHHDGSSSSCSSPVRGYMHTFQNHSDDGQRVHHRDIGGPVSSVSRSSSSSSSVRRNSHDDPDPVPDDDDPPPPPDDDDDPDDDPDDDDPVVVVVVVVVVVVVVVPDDDDDDDDDDDPPVVVVVVVVVVVVVVVCVVVVND

Mean predicted aligned error: 12.64 Å

Nearest PDB structures (foldseek):
  1q7l-assembly1_A  TM=9.780E-01  e=1.652E-20  Homo sapiens
  3dlj-assembly3_B  TM=6.707E-01  e=1.194E-23  Homo sapiens
  4ruh-assembly1_B  TM=6.655E-01  e=8.436E-24  Homo sapiens
  3dlj-assembly3_A  TM=6.841E-01  e=8.057E-23  Homo sapiens
  2pok-assembly1_B  TM=7.736E-01  e=3.935E-20  Streptococcus pneumoniae TIGR4

Radius of gyration: 32.85 Å; Cα contacts (8 Å, |Δi|>4): 906; chains: 1; bounding box: 82×122×73 Å